Protein 3BY9 (pdb70)

Nearest PDB structures (foldseek):
  3by9-assembly2_B  TM=9.892E-01  e=5.658E-52  unclassified
  2zbb-assembly2_D  TM=8.484E-01  e=1.863E-23  unclassified
  3e4q-assembly1_A  TM=8.665E-01  e=1.478E-22  Sinorhizobium meliloti
  8bmv-assembly1_A  TM=6.674E-01  e=2.650E-09  Pseudomonas putida KT2440
  5ltv-assembly1_A  TM=7.129E-01  e=4.933E-08  Pseudomonas aeruginosa

Sequence (512 aa):
RFQYQALLNEHQSSQLDRFSSSSHIVATLDKYAHIPHLISKDKELVDALLSAQNSAQIDDITNRYLEQVNEVIQAADTYLIDRFGNTIASSNWNNLDRSFIGRNFAWRPYFYLSIAGQQKSQYFALGSTSGQRGYYYAYPVIYAAEILGVIVVKDLSAIEQGWQNKSSYFVATDDHQVVFSSQPAWLFHSVADLSPAQLNDIRQSQQYLDSPPIPSLGWQGDLQQAEEQSEWRKPEKHHWLQDDYIVSSRPLPELALLTIIRVLSPKIFQYQQALLNEHQSSQQLDRFSSSHIVATLDKYAHIPHLISKDKELVDALLSAQNSAQIDDITNRRYLLEQVNEVIQAADTYLIDRFGNTIASSNWNLDRSFIGRNFAWRPYFYLSIAGQKSQQYFALGSTSGQRGYYYAYPVIYAAEILGVIVVKDLSAIEQGWQNKSSSYFVATDDHQVVFSSQQPAWLFHSVADLSPAQLNDDIRQSQQYLDSPIPSLGWQGDLQAEQSEWRKPEKHWLQQDDYIVSSRPLPELLALTIRVLSPKIE

Radius of gyration: 33.0 Å; Cα contacts (8 Å, |Δi|>4): 1012; chains: 2; bounding box: 54×89×73 Å

B-factor: mean 20.48, std 11.89, range [2.93, 94.44]

CATH classification: 3.30.450.20 (+1 more: 3.30.450.20)

Solvent-accessible surface area: 26220 Å² total

Structure (mmCIF, N/CA/C/O backbone):
data_3BY9
#
_entry.id   3BY9
#
_cell.length_a   56.311
_cell.length_b   90.982
_cell.length_c   114.196
_cell.angle_alpha   90.00
_cell.angle_beta   90.00
_cell.angle_gamma   90.00
#
_symmetry.space_group_name_H-M   'P 21 21 21'
#
loop_
_entity.id
_entity.type
_entity.pdbx_description
1 polymer 'Sensor protein'
2 non-polymer 'CALCIUM ION'
3 non-polymer 'SUCCINIC ACID'
4 water water
#
loop_
_atom_site.group_PDB
_atom_site.id
_atom_site.type_symbol
_atom_site.label_atom_id
_atom_site.label_alt_id
_atom_site.label_comp_id
_atom_site.label_asym_id
_atom_site.label_entity_id
_atom_site.label_seq_id
_atom_site.pdbx_PDB_ins_code
_atom_site.Cartn_x
_atom_site.Cartn_y
_atom_site.Cartn_z
_atom_site.occupancy
_atom_site.B_iso_or_equiv
_atom_site.auth_seq_id
_atom_site.auth_comp_id
_atom_site.auth_asym_id
_atom_site.auth_atom_id
_atom_site.pdbx_PDB_model_num
ATOM 9 N N . ARG A 1 2 ? 38.233 68.308 33.661 1.00 44.87 28 ARG A N 1
ATOM 10 C CA . ARG A 1 2 ? 36.836 68.524 33.293 1.00 40.73 28 ARG A CA 1
ATOM 11 C C . ARG A 1 2 ? 36.504 69.941 33.701 1.00 39.67 28 ARG A C 1
ATOM 12 O O . ARG A 1 2 ? 35.511 70.504 33.229 1.00 33.80 28 ARG A O 1
ATOM 20 N N . PHE A 1 3 ? 37.331 70.509 34.589 1.00 37.62 29 PHE A N 1
ATOM 21 C CA . PHE A 1 3 ? 37.122 71.890 35.015 1.00 34.56 29 PHE A CA 1
ATOM 22 C C . PHE A 1 3 ? 37.535 72.750 33.829 1.00 32.12 29 PHE A C 1
ATOM 23 O O . PHE A 1 3 ? 37.356 73.964 33.840 1.00 34.05 29 PHE A O 1
ATOM 31 N N . GLN A 1 4 ? 38.086 72.094 32.802 1.00 29.83 30 GLN A N 1
ATOM 32 C CA . GLN A 1 4 ? 38.508 72.782 31.595 1.00 21.08 30 GLN A CA 1
ATOM 33 C C . GLN A 1 4 ? 37.632 72.437 30.370 1.00 17.65 30 GLN A C 1
ATOM 34 O O . GLN A 1 4 ? 37.815 73.045 29.335 1.00 17.56 30 GLN A O 1
ATOM 40 N N . TYR A 1 5 ? 36.692 71.503 30.491 1.00 15.82 31 TYR A N 1
ATOM 41 C CA . TYR A 1 5 ? 35.868 71.071 29.332 1.00 13.15 31 TYR A CA 1
ATOM 42 C C . TYR A 1 5 ? 35.032 72.216 28.750 1.00 14.13 31 TYR A C 1
ATOM 43 O O . TYR A 1 5 ? 35.050 72.456 27.523 1.00 14.51 31 TYR A O 1
ATOM 52 N N . GLN A 1 6 ? 34.314 72.955 29.599 1.00 13.18 32 GLN A N 1
ATOM 53 C CA . GLN A 1 6 ? 33.497 74.043 29.045 1.00 16.30 32 GLN A CA 1
ATOM 54 C C . GLN A 1 6 ? 34.370 75.096 28.355 1.00 15.24 32 GLN A C 1
ATOM 55 O O . GLN A 1 6 ? 34.017 75.628 27.309 1.00 15.90 32 GLN A O 1
ATOM 61 N N . ALA A 1 7 ? 35.529 75.393 28.933 1.00 15.17 33 ALA A N 1
ATOM 62 C CA . ALA A 1 7 ? 36.425 76.376 28.352 1.00 13.72 33 ALA A CA 1
ATOM 63 C C . ALA A 1 7 ? 36.907 75.898 26.966 1.00 14.94 33 ALA A C 1
ATOM 64 O O . ALA A 1 7 ? 37.050 76.697 26.049 1.00 14.54 33 ALA A O 1
ATOM 66 N N . LEU A 1 8 ? 37.119 74.600 26.826 1.00 14.70 34 LEU A N 1
ATOM 67 C CA . LEU A 1 8 ? 37.549 74.064 25.541 1.00 12.71 34 LEU A CA 1
ATOM 68 C C . LEU A 1 8 ? 36.384 74.222 24.539 1.00 12.63 34 LEU A C 1
ATOM 69 O O . LEU A 1 8 ? 36.586 74.626 23.399 1.00 12.01 34 LEU A O 1
ATOM 74 N N . LEU A 1 9 ? 35.153 73.912 24.968 1.00 10.69 35 LEU A N 1
ATOM 75 C CA . LEU A 1 9 ? 34.036 74.075 24.026 1.00 9.14 35 LEU A CA 1
ATOM 76 C C . LEU A 1 9 ? 33.901 75.536 23.624 1.00 13.39 35 LEU A C 1
ATOM 77 O O . LEU A 1 9 ? 33.511 75.854 22.493 1.00 13.72 35 LEU A O 1
ATOM 82 N N . ASN A 1 10 ? 34.191 76.445 24.556 1.00 10.28 36 ASN A N 1
ATOM 83 C CA . ASN A 1 10 ? 34.077 77.873 24.237 1.00 12.98 36 ASN A CA 1
ATOM 84 C C . ASN A 1 10 ? 35.117 78.247 23.206 1.00 12.70 36 ASN A C 1
ATOM 85 O O . ASN A 1 10 ? 34.823 79.018 22.272 1.00 14.69 36 ASN A O 1
ATOM 90 N N . GLU A 1 11 ? 36.334 77.741 23.373 1.00 13.00 37 GLU A N 1
ATOM 91 C CA . GLU A 1 11 ? 37.425 78.021 22.424 1.00 11.84 37 GLU A CA 1
ATOM 92 C C . GLU A 1 11 ? 37.086 77.410 21.068 1.00 13.68 37 GLU A C 1
ATOM 93 O O . GLU A 1 11 ? 37.359 77.999 20.025 1.00 14.35 37 GLU A O 1
ATOM 99 N N . HIS A 1 12 ? 36.471 76.238 21.079 1.00 10.55 38 HIS A N 1
ATOM 100 C CA . HIS A 1 12 ? 36.073 75.622 19.813 1.00 10.10 38 HIS A CA 1
ATOM 101 C C . HIS A 1 12 ? 35.157 76.581 19.054 1.00 13.00 38 HIS A C 1
ATOM 102 O O . HIS A 1 12 ? 35.235 76.692 17.824 1.00 11.20 38 HIS A O 1
ATOM 109 N N . GLN A 1 13 ? 34.218 77.217 19.763 1.00 12.68 39 GLN A N 1
ATOM 110 C CA . GLN A 1 13 ? 33.302 78.136 19.086 1.00 13.52 39 GLN A CA 1
ATOM 111 C C . GLN A 1 13 ? 34.064 79.268 18.411 1.00 12.29 39 GLN A C 1
ATOM 112 O O . GLN A 1 13 ? 33.716 79.695 17.316 1.00 12.74 39 GLN A O 1
ATOM 118 N N A SER A 1 14 ? 35.122 79.754 19.056 0.50 11.41 40 SER A N 1
ATOM 119 N N B SER A 1 14 ? 35.125 79.736 19.068 0.50 12.16 40 SER A N 1
ATOM 120 C CA A SER A 1 14 ? 35.905 80.826 18.464 0.50 11.95 40 SER A CA 1
ATOM 121 C CA B SER A 1 14 ? 35.943 80.802 18.516 0.50 13.60 40 SER A CA 1
ATOM 122 C C A SER A 1 14 ? 36.712 80.318 17.269 0.50 13.26 40 SER A C 1
ATOM 123 C C B SER A 1 14 ? 36.693 80.310 17.283 0.50 13.90 40 SER A C 1
ATOM 124 O O A SER A 1 14 ? 36.887 81.029 16.264 0.50 14.27 40 SER A O 1
ATOM 125 O O B SER A 1 14 ? 36.809 81.021 16.271 0.50 15.40 40 SER A O 1
ATOM 130 N N . GLN A 1 15 ? 37.237 79.101 17.379 1.00 11.90 41 GLN A N 1
ATOM 131 C CA . GLN A 1 15 ? 37.979 78.532 16.254 1.00 12.18 41 GLN A CA 1
ATOM 132 C C . GLN A 1 15 ? 37.063 78.359 15.069 1.00 13.67 41 GLN A C 1
ATOM 133 O O . GLN A 1 15 ? 37.467 78.649 13.936 1.00 13.17 41 GLN A O 1
ATOM 139 N N . LEU A 1 16 ? 35.842 77.870 15.322 1.00 11.04 42 LEU A N 1
ATOM 140 C CA . LEU A 1 16 ? 34.903 77.663 14.215 1.00 10.60 42 LEU A CA 1
ATOM 141 C C . LEU A 1 16 ? 34.517 79.018 13.597 1.00 13.96 42 LEU A C 1
ATOM 142 O O . LEU A 1 16 ? 34.340 79.144 12.365 1.00 13.41 42 LEU A O 1
ATOM 147 N N . ASP A 1 17 ? 34.357 80.037 14.434 1.00 12.90 43 ASP A N 1
ATOM 148 C CA . ASP A 1 17 ? 34.012 81.370 13.898 1.00 15.98 43 ASP A CA 1
ATOM 149 C C . ASP A 1 17 ? 35.138 81.862 12.965 1.00 15.95 43 ASP A C 1
ATOM 150 O O . ASP A 1 17 ? 34.880 82.311 11.839 1.00 15.47 43 ASP A O 1
ATOM 155 N N . ARG A 1 18 ? 36.381 81.755 13.435 1.00 12.23 44 ARG A N 1
ATOM 156 C CA . ARG A 1 18 ? 37.528 82.225 12.649 1.00 14.46 44 ARG A CA 1
ATOM 157 C C . ARG A 1 18 ? 37.718 81.410 11.353 1.00 13.25 44 ARG A C 1
ATOM 158 O O . ARG A 1 18 ? 37.962 81.971 10.272 1.00 12.80 44 ARG A O 1
ATOM 166 N N . PHE A 1 19 ? 37.597 80.097 11.444 1.00 11.15 45 PHE A N 1
ATOM 167 C CA . PHE A 1 19 ? 37.782 79.294 10.243 1.00 9.53 45 PHE A CA 1
ATOM 168 C C . PHE A 1 19 ? 36.636 79.452 9.259 1.00 15.16 45 PHE A C 1
ATOM 169 O O . PHE A 1 19 ? 36.857 79.478 8.048 1.00 12.93 45 PHE A O 1
ATOM 177 N N A SER A 1 20 ? 35.402 79.479 9.765 0.50 13.05 46 SER A N 1
ATOM 178 N N B SER A 1 20 ? 35.420 79.635 9.770 0.50 13.86 46 SER A N 1
ATOM 179 C CA A SER A 1 20 ? 34.253 79.633 8.880 0.50 13.90 46 SER A CA 1
ATOM 180 C CA B SER A 1 20 ? 34.270 79.854 8.896 0.50 15.84 46 SER A CA 1
ATOM 181 C C A SER A 1 20 ? 34.424 80.956 8.137 0.50 15.13 46 SER A C 1
ATOM 182 C C B SER A 1 20 ? 34.493 81.162 8.128 0.50 16.64 46 SER A C 1
ATOM 183 O O A SER A 1 20 ? 34.164 81.057 6.922 0.50 15.11 46 SER A O 1
ATOM 184 O O B SER A 1 20 ? 34.266 81.248 6.907 0.50 14.73 46 SER A O 1
ATOM 189 N N A SER A 1 21 ? 34.876 81.972 8.864 0.50 14.00 47 SER A N 1
ATOM 190 N N B SER A 1 21 ? 34.951 82.183 8.843 0.50 14.22 47 SER A N 1
ATOM 191 C CA A SER A 1 21 ? 35.104 83.278 8.263 0.50 15.70 47 SER A CA 1
ATOM 192 C CA B SER A 1 21 ? 35.211 83.476 8.226 0.50 16.72 47 SER A CA 1
ATOM 193 C C A SER A 1 21 ? 36.125 83.193 7.133 0.50 16.74 47 SER A C 1
ATOM 194 C C B SER A 1 21 ? 36.261 83.357 7.144 0.50 16.39 47 SER A C 1
ATOM 195 O O A SER A 1 21 ? 35.905 83.765 6.055 0.50 14.52 47 SER A O 1
ATOM 196 O O B SER A 1 21 ? 36.213 84.049 6.116 0.50 14.81 47 SER A O 1
ATOM 201 N N . HIS A 1 22 ? 37.230 82.486 7.384 1.00 12.78 48 HIS A N 1
ATOM 202 C CA . HIS A 1 22 ? 38.283 82.294 6.410 1.00 14.41 48 HIS A CA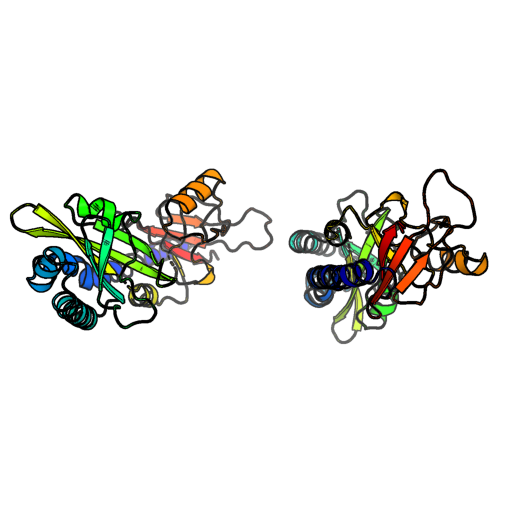 1
ATOM 203 C C . HIS A 1 22 ? 37.726 81.596 5.170 1.00 13.71 48 HIS A C 1
ATOM 204 O O . HIS A 1 22 ? 38.074 81.936 4.017 1.00 13.74 48 HIS A O 1
ATOM 211 N N . ILE A 1 23 ? 36.916 80.572 5.405 1.00 12.62 49 ILE A N 1
ATOM 212 C CA . ILE A 1 23 ? 36.320 79.845 4.283 1.00 13.39 49 ILE A CA 1
ATOM 213 C C . ILE A 1 23 ? 35.460 80.765 3.418 1.00 14.06 49 ILE A C 1
ATOM 214 O O . ILE A 1 23 ? 35.596 80.781 2.188 1.00 14.25 49 ILE A O 1
ATOM 219 N N . VAL A 1 24 ? 34.558 81.504 4.056 1.00 14.07 50 VAL A N 1
ATOM 220 C CA . VAL A 1 24 ? 33.653 82.401 3.329 1.00 16.58 50 VAL A CA 1
ATOM 221 C C . VAL A 1 24 ? 34.448 83.458 2.563 1.00 17.68 50 VAL A C 1
ATOM 222 O O . VAL A 1 24 ? 34.142 83.731 1.385 1.00 15.55 50 VAL A O 1
ATOM 226 N N . ALA A 1 25 ? 35.482 84.029 3.195 1.00 13.80 51 ALA A N 1
ATOM 227 C CA . ALA A 1 25 ? 36.271 85.083 2.538 1.00 15.17 51 ALA A CA 1
ATOM 228 C C . ALA A 1 25 ? 37.020 84.539 1.339 1.00 17.44 51 ALA A C 1
ATOM 229 O O . ALA A 1 25 ? 37.205 85.248 0.329 1.00 16.38 51 ALA A O 1
ATOM 231 N N . THR A 1 26 ? 37.460 83.282 1.453 1.00 14.45 52 THR A N 1
ATOM 232 C CA . THR A 1 26 ? 38.241 82.648 0.373 1.00 13.16 52 THR A CA 1
ATOM 233 C C . THR A 1 26 ? 37.310 82.305 -0.791 1.00 13.48 52 THR A C 1
ATOM 234 O O . THR A 1 26 ? 37.598 82.647 -1.947 1.00 12.88 52 THR A O 1
ATOM 238 N N . LEU A 1 27 ? 36.163 81.699 -0.478 1.00 9.81 53 LEU A N 1
ATOM 239 C CA . LEU A 1 27 ? 35.221 81.350 -1.557 1.00 13.08 53 LEU A CA 1
ATOM 240 C C . LEU A 1 27 ? 34.662 82.630 -2.258 1.00 13.41 53 LEU A C 1
ATOM 241 O O . LEU A 1 27 ? 34.376 82.620 -3.458 1.00 12.15 53 LEU A O 1
ATOM 246 N N . ASP A 1 28 ? 34.546 83.725 -1.510 1.00 14.42 54 ASP A N 1
ATOM 247 C CA . ASP A 1 28 ? 33.983 84.981 -2.065 1.00 15.80 54 ASP A CA 1
ATOM 248 C C . ASP A 1 28 ? 34.824 85.540 -3.204 1.00 15.54 54 ASP A C 1
ATOM 249 O O . ASP A 1 28 ? 34.342 86.374 -3.993 1.00 17.73 54 ASP A O 1
ATOM 254 N N . LYS A 1 29 ? 36.080 85.123 -3.296 1.00 12.90 55 LYS A N 1
ATOM 255 C CA . LYS A 1 29 ? 36.934 85.611 -4.378 1.00 13.45 55 LYS A CA 1
ATOM 256 C C . LYS A 1 29 ? 36.622 84.903 -5.695 1.00 13.14 55 LYS A C 1
ATOM 257 O O . LYS A 1 29 ? 37.070 85.350 -6.762 1.00 16.00 55 LYS A O 1
ATOM 263 N N . TYR A 1 30 ? 35.856 83.823 -5.627 1.00 9.19 56 TYR A N 1
ATOM 264 C CA . TYR A 1 30 ? 35.581 83.030 -6.840 1.00 9.26 56 TYR A CA 1
ATOM 265 C C . TYR A 1 30 ? 34.100 82.900 -7.183 1.00 9.72 56 TYR A C 1
ATOM 266 O O . TYR A 1 30 ? 33.715 82.696 -8.341 1.00 10.53 56 TYR A O 1
ATOM 275 N N . ALA A 1 31 ? 33.257 83.015 -6.175 1.00 9.78 57 ALA A N 1
ATOM 276 C CA . ALA A 1 31 ? 31.845 82.706 -6.366 1.00 7.42 57 ALA A CA 1
ATOM 277 C C . ALA A 1 31 ? 31.098 83.499 -7.436 1.00 10.66 57 ALA A C 1
ATOM 278 O O . ALA A 1 31 ? 30.162 82.983 -8.022 1.00 12.25 57 ALA A O 1
ATOM 280 N N . HIS A 1 32 ? 31.502 84.746 -7.631 1.00 12.94 58 HIS A N 1
ATOM 281 C CA . HIS A 1 32 ? 30.799 85.634 -8.543 1.00 10.49 58 HIS A CA 1
ATOM 282 C C . HIS A 1 32 ? 31.457 85.633 -9.912 1.00 10.25 58 HIS A C 1
ATOM 283 O O . HIS A 1 32 ? 30.952 86.304 -10.808 1.00 9.30 58 HIS A O 1
ATOM 290 N N . ILE A 1 33 ? 32.548 84.900 -10.072 1.00 9.06 59 ILE A N 1
ATOM 291 C CA . ILE A 1 33 ? 33.247 84.995 -11.361 1.00 11.10 59 ILE A CA 1
ATOM 292 C C . ILE A 1 33 ? 32.483 84.377 -12.531 1.00 10.13 59 ILE A C 1
ATOM 293 O O . ILE A 1 33 ? 32.481 84.943 -13.629 1.00 7.14 59 ILE A O 1
ATOM 298 N N . PRO A 1 34 ? 31.826 83.226 -12.340 1.00 10.73 60 PRO A N 1
ATOM 299 C CA . PRO A 1 34 ? 31.093 82.660 -13.487 1.00 9.17 60 PRO A CA 1
ATOM 300 C C . PRO A 1 34 ? 30.046 83.663 -13.994 1.00 10.00 60 PRO A C 1
ATOM 301 O O . PRO A 1 34 ? 29.947 83.894 -15.192 1.00 9.12 60 PRO A O 1
ATOM 305 N N . HIS A 1 35 ? 29.296 84.299 -13.089 1.00 9.42 61 HIS A N 1
ATOM 306 C CA . HIS A 1 35 ? 28.275 85.257 -13.565 1.00 10.47 61 HIS A CA 1
ATOM 307 C C . HIS A 1 35 ? 29.004 86.418 -14.285 1.00 8.20 61 HIS A C 1
ATOM 308 O O . HIS A 1 35 ? 28.605 86.825 -15.373 1.00 8.28 61 HIS A O 1
ATOM 315 N N . LEU A 1 36 ? 30.111 86.902 -13.696 1.00 7.97 62 LEU A N 1
ATOM 316 C CA . LEU A 1 36 ? 30.848 88.026 -14.259 1.00 8.08 62 LEU A CA 1
ATOM 317 C C . LEU A 1 36 ? 31.219 87.839 -15.719 1.00 6.62 62 LEU A C 1
ATOM 318 O O . LEU A 1 36 ? 31.035 88.772 -16.517 1.00 8.62 62 LEU A O 1
ATOM 323 N N . ILE A 1 37 ? 31.698 86.647 -16.075 1.00 7.86 63 ILE A N 1
ATOM 324 C CA . ILE A 1 37 ? 32.138 86.449 -17.446 1.00 6.69 63 ILE A CA 1
ATOM 325 C C . ILE A 1 37 ? 31.153 85.738 -18.324 1.00 8.32 63 ILE A C 1
ATOM 326 O O . ILE A 1 37 ? 31.361 85.657 -19.545 1.00 8.80 63 ILE A O 1
ATOM 331 N N . SER A 1 38 ? 30.062 85.273 -17.733 1.00 7.42 64 SER A N 1
ATOM 332 C CA . SER A 1 38 ? 29.134 84.415 -18.469 1.00 9.15 64 SER A CA 1
ATOM 333 C C . SER A 1 38 ? 28.611 84.946 -19.779 1.00 7.66 64 SER A C 1
ATOM 334 O O . SER A 1 38 ? 28.506 84.181 -20.763 1.00 9.05 64 SER A O 1
ATOM 337 N N . LYS A 1 39 ? 28.282 86.235 -19.820 1.00 6.62 65 LYS A N 1
ATOM 338 C CA . LYS A 1 39 ? 27.717 86.784 -21.079 1.00 5.82 65 LYS A CA 1
ATOM 339 C C . LYS A 1 39 ? 28.775 87.465 -21.956 1.00 8.62 65 LYS A C 1
ATOM 340 O O . LYS A 1 39 ? 28.455 88.074 -22.986 1.00 9.52 65 LYS A O 1
ATOM 346 N N . ASP A 1 40 ? 30.030 87.353 -21.554 1.00 7.16 66 ASP A N 1
ATOM 347 C CA . ASP A 1 40 ? 31.089 88.008 -22.311 1.00 5.54 66 ASP A CA 1
ATOM 348 C C . ASP A 1 40 ? 31.122 87.519 -23.746 1.00 8.90 66 ASP A C 1
ATOM 349 O O . ASP A 1 40 ? 30.958 86.308 -24.013 1.00 7.10 66 ASP A O 1
ATOM 354 N N . LYS A 1 41 ? 31.417 88.440 -24.674 1.00 7.77 67 LYS A N 1
ATOM 355 C CA . LYS A 1 41 ? 31.440 88.069 -26.094 1.00 8.24 67 LYS A CA 1
ATOM 356 C C . LYS A 1 41 ? 32.229 86.788 -26.429 1.00 8.98 67 LYS A C 1
ATOM 357 O O . LYS A 1 41 ? 31.775 85.966 -27.206 1.00 8.68 67 LYS A O 1
ATOM 363 N N . GLU A 1 42 ? 33.420 86.639 -25.846 1.00 8.53 68 GLU A N 1
ATOM 364 C CA . GLU A 1 42 ? 34.239 85.471 -26.131 1.00 8.04 68 GLU A CA 1
ATOM 365 C C . GLU A 1 42 ? 33.520 84.157 -25.825 1.00 9.35 68 GLU A C 1
ATOM 366 O O . GLU A 1 42 ? 33.692 83.162 -26.541 1.00 9.38 68 GLU A O 1
ATOM 372 N N . LEU A 1 43 ? 32.753 84.134 -24.728 1.00 9.23 69 LEU A N 1
ATOM 373 C CA . LEU A 1 43 ? 32.066 82.894 -24.360 1.00 8.61 69 LEU A CA 1
ATOM 374 C C . LEU A 1 43 ? 30.841 82.668 -25.247 1.00 11.46 69 LEU A C 1
ATOM 375 O O . LEU A 1 43 ? 30.645 81.564 -25.751 1.00 9.10 69 LEU A O 1
ATOM 380 N N . VAL A 1 44 ? 30.039 83.717 -25.465 1.00 8.08 70 VAL A N 1
ATOM 381 C CA . VAL A 1 44 ? 28.841 83.521 -26.267 1.00 7.35 70 VAL A CA 1
ATOM 382 C C . VAL A 1 44 ? 29.225 83.184 -27.703 1.00 8.77 70 VAL A C 1
ATOM 383 O O . VAL A 1 44 ? 28.632 82.266 -28.294 1.00 9.34 70 VAL A O 1
ATOM 387 N N . ASP A 1 45 ? 30.221 83.876 -28.249 1.00 8.71 71 ASP A N 1
ATOM 388 C CA . ASP A 1 45 ? 30.607 83.588 -29.625 1.00 9.12 71 ASP A CA 1
ATOM 389 C C . ASP A 1 45 ? 31.101 82.140 -29.798 1.00 8.81 71 ASP A C 1
ATOM 390 O O . ASP A 1 45 ? 30.899 81.530 -30.870 1.00 10.45 71 ASP A O 1
ATOM 395 N N . ALA A 1 46 ? 31.801 81.617 -28.797 1.00 9.44 72 ALA A N 1
ATOM 396 C CA . ALA A 1 46 ? 32.242 80.228 -28.900 1.00 10.73 72 ALA A CA 1
ATOM 397 C C . ALA A 1 46 ? 31.059 79.269 -28.926 1.00 8.00 72 ALA A C 1
ATOM 398 O O . ALA A 1 46 ? 31.033 78.291 -29.684 1.00 10.16 72 ALA A O 1
ATOM 400 N N . LEU A 1 47 ? 30.080 79.518 -28.062 1.00 9.54 73 LEU A N 1
ATOM 401 C CA . LEU A 1 47 ? 28.935 78.624 -27.995 1.00 9.67 73 LEU A CA 1
ATOM 402 C C . LEU A 1 47 ? 28.150 78.698 -29.298 1.00 12.27 73 LEU A C 1
ATOM 403 O O . LEU A 1 47 ? 27.553 77.717 -29.714 1.00 11.32 73 LEU A O 1
ATOM 408 N N . LEU A 1 48 ? 28.151 79.870 -29.931 1.00 10.40 74 LEU A N 1
ATOM 409 C CA . LEU A 1 48 ? 27.400 80.009 -31.191 1.00 12.45 74 LEU A CA 1
ATOM 410 C C . LEU A 1 48 ? 28.146 79.405 -32.397 1.00 16.66 74 LEU A C 1
ATOM 411 O O . LEU A 1 48 ? 27.502 79.081 -33.406 1.00 15.77 74 LEU A O 1
ATOM 416 N N . SER A 1 49 ? 29.480 79.254 -32.306 1.00 10.25 75 SER A N 1
ATOM 417 C CA . SER A 1 49 ? 30.284 78.675 -33.410 1.00 11.34 75 SER A CA 1
ATOM 418 C C . SER A 1 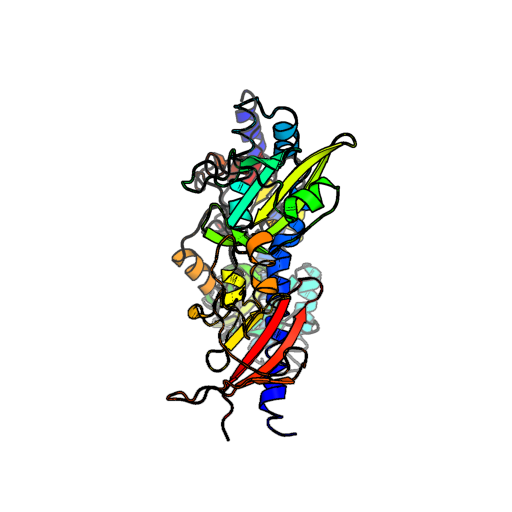49 ? 31.328 77.736 -32.830 1.00 9.54 75 SER A C 1
ATOM 419 O O . SER A 1 49 ? 32.546 77.964 -32.972 1.00 12.21 75 SER A O 1
ATOM 422 N N . ALA A 1 50 ? 30.839 76.710 -32.143 1.00 12.30 76 ALA A N 1
ATOM 423 C CA . ALA A 1 50 ? 31.746 75.819 -31.417 1.00 10.31 76 ALA A CA 1
ATOM 424 C C . ALA A 1 50 ? 32.729 75.073 -32.287 1.00 16.77 76 ALA A C 1
ATOM 425 O O . ALA A 1 50 ? 33.769 74.693 -31.787 1.00 16.10 76 ALA A O 1
ATOM 427 N N . GLN A 1 51 ? 32.417 74.889 -33.573 1.00 16.71 77 GLN A N 1
ATOM 428 C CA . GLN A 1 51 ? 33.343 74.190 -34.449 1.00 22.49 77 GLN A CA 1
ATOM 429 C C . GLN A 1 51 ? 34.225 75.122 -35.290 1.00 21.76 77 GLN A C 1
ATOM 430 O O . GLN A 1 51 ? 34.860 74.698 -36.266 1.00 22.54 77 GLN A O 1
ATOM 436 N N . ASN A 1 52 ? 34.293 76.394 -34.890 1.00 17.07 78 ASN A N 1
ATOM 437 C CA . ASN A 1 52 ? 35.140 77.384 -35.568 1.00 13.91 78 ASN A CA 1
ATOM 438 C C . ASN A 1 52 ? 36.436 77.418 -34.767 1.00 15.58 78 ASN A C 1
ATOM 439 O O . ASN A 1 52 ? 36.482 77.986 -33.651 1.00 14.79 78 ASN A O 1
ATOM 444 N N . SER A 1 53 ? 37.504 76.812 -35.292 1.00 16.88 79 SER A N 1
ATOM 445 C CA . SER A 1 53 ? 38.752 76.765 -34.537 1.00 16.44 79 SER A CA 1
ATOM 446 C C . SER A 1 53 ? 39.369 78.108 -34.182 1.00 17.98 79 SER A C 1
ATOM 447 O O . SER A 1 53 ? 39.990 78.233 -33.138 1.00 15.09 79 SER A O 1
ATOM 450 N N . ALA A 1 54 ? 39.222 79.121 -35.039 1.00 14.48 80 ALA A N 1
ATOM 451 C CA . ALA A 1 54 ? 39.792 80.412 -34.719 1.00 15.23 80 ALA A CA 1
ATOM 452 C C . ALA A 1 54 ? 39.057 81.005 -33.511 1.00 13.60 80 ALA A C 1
ATOM 453 O O . ALA A 1 54 ? 39.659 81.659 -32.663 1.00 13.18 80 ALA A O 1
ATOM 455 N N . GLN A 1 55 ? 37.753 80.806 -33.479 1.00 12.19 81 GLN A N 1
ATOM 456 C CA . GLN A 1 55 ? 36.971 81.317 -32.320 1.00 12.59 81 GLN A CA 1
ATOM 457 C C . GLN A 1 55 ? 37.328 80.584 -31.030 1.00 12.43 81 GLN A C 1
ATOM 458 O O . GLN A 1 55 ? 37.485 81.201 -29.962 1.00 10.94 81 GLN A O 1
ATOM 464 N N . ILE A 1 56 ? 37.478 79.264 -31.117 1.00 11.02 82 ILE A N 1
ATOM 465 C CA . ILE A 1 56 ? 37.816 78.501 -29.916 1.00 10.02 82 ILE A CA 1
ATOM 466 C C . ILE A 1 56 ? 39.191 78.953 -29.440 1.00 11.79 82 ILE A C 1
ATOM 467 O O . ILE A 1 56 ? 39.441 79.009 -28.228 1.00 9.96 82 ILE A O 1
ATOM 472 N N A ASP A 1 57 ? 40.084 79.277 -30.380 0.50 12.93 83 ASP A N 1
ATOM 473 N N B ASP A 1 57 ? 40.102 79.260 -30.372 0.50 10.40 83 ASP A N 1
ATOM 474 C CA A ASP A 1 57 ? 41.415 79.760 -30.012 0.50 14.93 83 ASP A CA 1
ATOM 475 C CA B ASP A 1 57 ? 41.427 79.718 -29.951 0.50 10.77 83 ASP A CA 1
ATOM 476 C C A ASP A 1 57 ? 41.289 81.046 -29.181 0.50 13.50 83 ASP A C 1
ATOM 477 C C B ASP A 1 57 ? 41.293 81.050 -29.170 0.50 11.01 83 ASP A C 1
ATOM 478 O O A ASP A 1 57 ? 41.912 81.192 -28.121 0.50 13.70 83 ASP A O 1
ATOM 479 O O B ASP A 1 57 ? 41.918 81.228 -28.115 0.50 11.47 83 ASP A O 1
ATOM 488 N N . ILE A 1 58 ? 40.478 81.974 -29.668 1.00 10.28 84 ILE A N 1
ATOM 489 C CA . ILE A 1 58 ? 40.278 83.240 -28.953 1.00 10.93 84 ILE A CA 1
ATOM 490 C C . ILE A 1 58 ? 39.707 82.953 -27.548 1.00 10.69 84 ILE A C 1
ATOM 491 O O . ILE A 1 58 ? 40.177 83.518 -26.527 1.00 10.79 84 ILE A O 1
ATOM 496 N N . THR A 1 59 ? 38.684 82.114 -27.500 1.00 11.17 85 THR A N 1
ATOM 497 C CA . THR A 1 59 ? 38.023 81.846 -26.209 1.00 9.72 85 THR A CA 1
ATOM 498 C C . THR A 1 59 ? 38.911 81.111 -25.211 1.00 8.42 85 THR A C 1
ATOM 499 O O . THR A 1 59 ? 38.926 81.440 -24.026 1.00 9.51 85 THR A O 1
ATOM 503 N N . ASN A 1 60 ? 39.676 80.142 -25.700 1.00 9.09 86 ASN A N 1
ATOM 504 C CA . ASN A 1 60 ? 40.612 79.430 -24.829 1.00 10.17 86 ASN A CA 1
ATOM 505 C C . ASN A 1 60 ? 41.609 80.387 -24.187 1.00 11.65 86 ASN A C 1
ATOM 506 O O . ASN A 1 60 ? 41.888 80.305 -22.989 1.00 10.10 86 ASN A O 1
ATOM 511 N N . ARG A 1 61 ? 42.191 81.272 -25.006 1.00 12.21 87 ARG A N 1
ATOM 512 C CA . ARG A 1 61 ? 43.190 82.216 -24.499 1.00 13.13 87 ARG A CA 1
ATOM 513 C C . ARG A 1 61 ? 42.578 83.199 -23.527 1.00 10.75 87 ARG A C 1
ATOM 514 O O . ARG A 1 61 ? 43.212 83.583 -22.549 1.00 11.27 87 ARG A O 1
ATOM 522 N N . TYR A 1 62 ? 41.309 83.563 -23.769 1.00 9.30 88 TYR A N 1
ATOM 523 C CA . TYR A 1 62 ? 40.636 84.493 -22.839 1.00 10.13 88 TYR A CA 1
ATOM 524 C C . TYR A 1 62 ? 40.396 83.795 -21.503 1.00 9.72 88 TYR A C 1
ATOM 525 O O . TYR A 1 62 ? 40.673 84.369 -20.442 1.00 9.13 88 TYR A O 1
ATOM 534 N N . LEU A 1 63 ? 39.902 82.559 -21.532 1.00 10.03 89 LEU A N 1
ATOM 535 C CA . LEU A 1 63 ? 39.618 81.862 -20.261 1.00 9.77 89 LEU A CA 1
ATOM 536 C C . LEU A 1 63 ? 40.945 81.622 -19.512 1.00 10.45 89 LEU A C 1
ATOM 537 O O . LEU A 1 63 ? 41.002 81.631 -18.278 1.00 10.29 89 LEU A O 1
ATOM 542 N N . GLU A 1 64 ? 42.023 81.419 -20.265 1.00 9.89 90 GLU A N 1
ATOM 543 C CA . GLU A 1 64 ? 43.306 81.212 -19.621 1.00 12.05 90 GLU A CA 1
ATOM 544 C C . GLU A 1 64 ? 43.719 82.498 -18.869 1.00 12.58 90 GLU A C 1
ATOM 545 O O . GLU A 1 64 ? 44.267 82.418 -17.770 1.00 13.09 90 GLU A O 1
ATOM 551 N N . GLN A 1 65 ? 43.456 83.662 -19.479 1.00 11.13 91 GLN A N 1
ATOM 552 C CA . GLN A 1 65 ? 43.769 84.968 -18.884 1.00 11.36 91 GLN A CA 1
ATOM 553 C C . GLN A 1 65 ? 42.912 85.185 -17.654 1.00 12.48 91 GLN A C 1
ATOM 554 O O . GLN A 1 65 ? 43.392 85.607 -16.621 1.00 12.33 91 GLN A O 1
ATOM 560 N N . VAL A 1 66 ? 41.616 84.909 -17.773 1.00 9.64 92 VAL A N 1
ATOM 561 C CA . VAL A 1 66 ? 40.748 85.076 -16.615 1.00 10.11 92 VAL A CA 1
ATOM 562 C C . VAL A 1 66 ? 41.210 84.190 -15.466 1.00 7.81 92 VAL A C 1
ATOM 563 O O . VAL A 1 66 ? 41.311 84.628 -14.319 1.00 9.15 92 VAL A O 1
ATOM 567 N N . ASN A 1 67 ? 41.490 82.942 -15.790 1.00 9.16 93 ASN A N 1
ATOM 568 C CA . ASN A 1 67 ? 41.870 81.963 -14.778 1.00 8.70 93 ASN A CA 1
ATOM 569 C C . ASN A 1 67 ? 43.133 82.419 -14.008 1.00 10.73 93 ASN A C 1
ATOM 570 O O . ASN A 1 67 ? 43.273 82.206 -12.788 1.00 9.64 93 ASN A O 1
ATOM 575 N N . GLU A 1 68 ? 44.054 83.017 -14.748 1.00 9.91 94 GLU A N 1
ATOM 576 C CA . GLU A 1 68 ? 45.300 83.538 -14.126 1.00 13.23 94 GLU A CA 1
ATOM 577 C C . GLU A 1 68 ? 45.002 84.767 -13.236 1.00 12.10 94 GLU A C 1
ATOM 578 O O . GLU A 1 68 ? 45.595 84.910 -12.154 1.00 14.45 94 GLU A O 1
ATOM 584 N N . VAL A 1 69 ? 44.101 85.652 -13.675 1.00 10.36 95 VAL A N 1
ATOM 585 C CA . VAL A 1 69 ? 43.743 86.831 -12.852 1.00 12.33 95 VAL A CA 1
ATOM 586 C C . VAL A 1 69 ? 43.144 86.407 -11.503 1.00 12.41 95 VAL A C 1
ATOM 587 O O . VAL A 1 69 ? 43.501 86.927 -10.415 1.00 13.23 95 VAL A O 1
ATOM 591 N N . ILE A 1 70 ? 42.225 85.450 -11.545 1.00 11.46 96 ILE A N 1
ATOM 592 C CA . ILE A 1 70 ? 41.568 85.021 -10.306 1.00 11.64 96 ILE A CA 1
ATOM 593 C C . ILE A 1 70 ? 42.273 83.952 -9.526 1.00 12.31 96 ILE A C 1
ATOM 594 O O . ILE A 1 70 ? 41.864 83.610 -8.397 1.00 13.58 96 ILE A O 1
ATOM 599 N N . GLN A 1 71 ? 43.356 83.465 -10.096 1.00 11.43 97 GLN A N 1
ATOM 600 C CA . GLN A 1 71 ? 44.155 82.395 -9.505 1.00 12.93 97 GLN A CA 1
ATOM 601 C C . GLN A 1 71 ? 43.322 81.166 -9.141 1.00 12.89 97 GLN A C 1
ATOM 602 O O . GLN A 1 71 ? 43.393 80.658 -8.035 1.00 11.89 97 GLN A O 1
ATOM 608 N N . ALA A 1 72 ? 42.498 80.724 -10.098 1.00 9.80 98 ALA A N 1
ATOM 609 C CA . ALA A 1 72 ? 41.726 79.504 -9.932 1.00 10.76 98 ALA A CA 1
ATOM 610 C C . ALA A 1 72 ? 42.463 78.296 -10.535 1.00 10.23 98 ALA A C 1
ATOM 611 O O . ALA A 1 72 ? 43.516 78.427 -11.167 1.00 12.81 98 ALA A O 1
ATOM 613 N N . ALA A 1 73 ? 41.947 77.108 -10.253 1.00 7.83 99 ALA A N 1
ATOM 614 C CA . ALA A 1 73 ? 42.575 75.932 -10.850 1.00 9.50 99 ALA A CA 1
ATOM 615 C C . ALA A 1 73 ? 42.208 75.858 -12.315 1.00 11.20 99 ALA A C 1
ATOM 616 O O . ALA A 1 73 ? 43.087 75.729 -13.159 1.00 10.23 99 ALA A O 1
ATOM 618 N N . ASP A 1 74 ? 40.918 75.984 -12.644 1.00 6.72 100 ASP A N 1
ATOM 619 C CA . ASP A 1 74 ? 40.504 75.869 -14.039 1.00 6.96 100 ASP A CA 1
ATOM 620 C C . ASP A 1 74 ? 39.268 76.718 -14.281 1.00 8.02 100 ASP A C 1
ATOM 621 O O . ASP A 1 74 ? 38.462 76.871 -13.371 1.00 10.34 100 ASP A O 1
ATOM 626 N N . THR A 1 75 ? 39.111 77.214 -15.508 1.00 6.80 101 THR A N 1
ATOM 627 C CA . THR A 1 75 ? 37.906 78.031 -15.845 1.00 6.78 101 THR A CA 1
ATOM 628 C C . THR A 1 75 ? 37.541 77.473 -17.227 1.00 8.97 101 THR A C 1
ATOM 629 O O . THR A 1 75 ? 38.354 77.531 -18.135 1.00 8.24 101 THR A O 1
ATOM 633 N N . TYR A 1 76 ? 36.299 76.970 -17.375 1.00 7.92 102 TYR A N 1
ATOM 634 C CA . TYR A 1 76 ? 36.015 76.273 -18.624 1.00 6.16 102 TYR A CA 1
ATOM 635 C C . TYR A 1 76 ? 34.553 76.411 -19.026 1.00 6.61 102 TYR A C 1
ATOM 636 O O . TYR A 1 76 ? 33.671 76.520 -18.179 1.00 6.79 102 TYR A O 1
ATOM 645 N N . LEU A 1 77 ? 34.354 76.367 -20.336 1.00 6.41 103 LEU A N 1
ATOM 646 C CA . LEU A 1 77 ? 33.041 76.599 -20.963 1.00 6.11 103 LEU A CA 1
ATOM 647 C C . LEU A 1 77 ? 32.463 75.330 -21.534 1.00 7.90 103 LEU A C 1
ATOM 648 O O . LEU A 1 77 ? 33.122 74.650 -22.295 1.00 8.35 103 LEU A O 1
ATOM 653 N N . ILE A 1 78 ? 31.200 75.043 -21.183 1.00 8.64 104 ILE A N 1
ATOM 654 C CA . ILE A 1 78 ? 30.564 73.795 -21.601 1.00 6.54 104 ILE A CA 1
ATOM 655 C C . ILE A 1 78 ? 29.342 74.094 -22.471 1.00 6.53 104 ILE A C 1
ATOM 656 O O . ILE A 1 78 ? 28.579 75.006 -22.154 1.00 8.32 104 ILE A O 1
ATOM 661 N N . ASP A 1 79 ? 29.152 73.328 -23.562 1.00 8.70 105 ASP A N 1
ATOM 662 C CA . ASP A 1 79 ? 27.990 73.555 -24.396 1.00 8.54 105 ASP A CA 1
ATOM 663 C C . ASP A 1 79 ? 26.715 73.009 -23.753 1.00 7.42 105 ASP A C 1
ATOM 664 O O . ASP A 1 79 ? 26.730 72.496 -22.656 1.00 9.17 105 ASP A O 1
ATOM 669 N N . ARG A 1 80 ? 25.578 73.171 -24.411 1.00 7.70 106 ARG A N 1
ATOM 670 C CA . ARG A 1 80 ? 24.336 72.788 -23.756 1.00 9.14 106 ARG A CA 1
ATOM 671 C C . ARG A 1 80 ? 24.099 71.288 -23.677 1.00 10.89 106 ARG A C 1
ATOM 672 O O . ARG A 1 80 ? 23.126 70.847 -23.059 1.00 10.84 106 ARG A O 1
ATOM 680 N N . PHE A 1 81 ? 25.028 70.531 -24.264 1.00 9.69 107 PHE A N 1
ATOM 681 C CA . PHE A 1 81 ? 24.979 69.080 -24.255 1.00 9.16 107 PHE A CA 1
ATOM 682 C C . PHE A 1 81 ? 25.938 68.506 -23.200 1.00 11.62 107 PHE A C 1
ATOM 683 O O . PHE A 1 81 ? 25.969 67.284 -22.967 1.00 11.36 107 PHE A O 1
ATOM 691 N N . GLY A 1 82 ? 26.706 69.394 -22.558 1.00 8.78 108 GLY A N 1
ATOM 692 C CA . GLY A 1 82 ? 27.654 68.962 -21.541 1.00 7.89 108 GLY A CA 1
ATOM 693 C C . GLY A 1 82 ? 29.083 68.848 -22.044 1.00 9.75 108 GLY A C 1
ATOM 694 O O . GLY A 1 82 ? 29.942 68.463 -21.247 1.00 7.80 108 GLY A O 1
ATOM 695 N N . ASN A 1 83 ? 29.359 69.187 -23.302 1.00 7.67 109 ASN A N 1
ATOM 696 C CA . ASN A 1 83 ? 30.744 69.025 -23.805 1.00 8.38 109 ASN A CA 1
ATOM 697 C C . ASN A 1 83 ? 31.594 70.264 -23.534 1.00 7.36 109 ASN A C 1
ATOM 698 O O . ASN A 1 83 ? 31.177 71.392 -23.799 1.00 7.64 109 ASN A O 1
ATOM 703 N N . THR A 1 84 ? 32.804 70.058 -23.033 1.00 8.20 110 THR A N 1
ATOM 704 C CA . THR A 1 84 ? 33.662 71.201 -22.791 1.00 8.90 110 THR A CA 1
ATOM 705 C C . THR A 1 84 ? 34.188 71.664 -24.137 1.00 8.53 110 THR A C 1
ATOM 706 O O . THR A 1 84 ? 34.804 70.872 -24.862 1.00 10.85 110 THR A O 1
ATOM 710 N N . ILE A 1 85 ? 33.947 72.928 -24.484 1.00 6.30 111 ILE A N 1
ATOM 711 C CA . ILE A 1 85 ? 34.392 73.425 -25.778 1.00 7.26 111 ILE A CA 1
ATOM 712 C C . ILE A 1 85 ? 35.560 74.411 -25.697 1.00 8.83 111 ILE A C 1
ATOM 713 O O . ILE A 1 85 ? 36.212 74.627 -26.688 1.00 9.64 111 ILE A O 1
ATOM 718 N N . ALA A 1 86 ? 35.792 75.034 -24.538 1.00 7.04 112 ALA A N 1
ATOM 719 C CA . ALA A 1 86 ? 36.948 75.947 -24.432 1.00 7.70 112 ALA A CA 1
ATOM 720 C C . ALA A 1 86 ? 37.360 75.900 -22.966 1.00 6.89 112 ALA A C 1
ATOM 721 O O . ALA A 1 86 ? 36.539 75.672 -22.091 1.00 9.12 112 ALA A O 1
ATOM 723 N N . SER A 1 87 ? 38.641 76.127 -22.687 1.00 6.76 113 SER A N 1
ATOM 724 C CA . SER A 1 87 ? 39.044 75.970 -21.306 1.00 8.74 113 SER A CA 1
ATOM 725 C C . SER A 1 87 ? 40.403 76.610 -21.035 1.00 10.42 113 SER A C 1
ATOM 726 O O . SER A 1 87 ? 41.265 76.638 -21.901 1.00 10.33 113 SER A O 1
ATOM 729 N N . SER A 1 88 ? 40.595 77.107 -19.822 1.00 7.71 114 SER A N 1
ATOM 730 C CA . SER A 1 88 ? 41.883 77.683 -19.455 1.00 9.21 114 SER A CA 1
ATOM 731 C C . SER A 1 88 ? 42.997 76.648 -19.508 1.00 10.60 114 SER A C 1
ATOM 732 O O . SER A 1 88 ? 44.185 77.028 -19.629 1.00 11.42 114 SER A O 1
ATOM 735 N N . ASN A 1 89 ? 42.657 75.350 -19.409 1.00 8.64 115 ASN A N 1
ATOM 736 C CA . ASN A 1 89 ? 43.706 74.309 -19.416 1.00 9.65 115 ASN A CA 1
ATOM 737 C C . ASN A 1 89 ? 43.899 73.619 -20.762 1.00 9.98 115 ASN A C 1
ATOM 738 O O . ASN A 1 89 ? 44.468 72.524 -20.846 1.00 10.90 115 ASN A O 1
ATOM 743 N N . TRP A 1 90 ? 43.466 74.318 -21.825 1.00 10.72 116 TRP A N 1
ATOM 744 C CA . TRP A 1 90 ? 43.505 73.779 -23.172 1.00 9.87 116 TRP A CA 1
ATOM 745 C C . TRP A 1 90 ? 44.913 73.341 -23.602 1.00 13.20 116 TRP A C 1
ATOM 746 O O . TRP A 1 90 ? 45.033 72.433 -24.432 1.00 14.18 116 TRP A O 1
ATOM 757 N N A ASN A 1 91 ? 45.909 74.024 -23.029 0.50 12.97 117 ASN A N 1
ATOM 758 N N B ASN A 1 91 ? 45.959 73.931 -23.063 0.50 13.46 117 ASN A N 1
ATOM 759 C CA A ASN A 1 91 ? 47.344 73.806 -23.298 0.50 16.04 117 ASN A CA 1
ATOM 760 C CA B ASN A 1 91 ? 47.281 73.489 -23.518 0.50 12.79 117 ASN A CA 1
ATOM 761 C C A ASN A 1 91 ? 48.077 73.059 -22.199 0.50 15.86 117 ASN A C 1
ATOM 762 C C B ASN A 1 91 ? 48.035 72.729 -22.435 0.50 14.35 117 ASN A C 1
ATOM 763 O O A ASN A 1 91 ? 49.318 73.119 -22.111 0.50 14.99 117 ASN A O 1
ATOM 764 O O B ASN A 1 91 ? 49.251 72.491 -22.569 0.50 14.10 117 ASN A O 1
ATOM 773 N N . LEU A 1 92 ? 47.327 72.353 -21.365 1.00 12.77 118 LEU A N 1
ATOM 774 C CA . LEU A 1 92 ? 47.936 71.593 -20.251 1.00 12.40 118 LEU A CA 1
ATOM 775 C C . LEU A 1 92 ? 47.648 70.092 -20.403 1.00 12.68 118 LEU A C 1
ATOM 776 O O . LEU A 1 92 ? 46.751 69.709 -21.169 1.00 14.46 118 LEU A O 1
ATOM 781 N N . ASP A 1 93 ? 48.398 69.260 -19.667 1.00 12.52 119 ASP A N 1
ATOM 782 C CA . ASP A 1 93 ? 48.209 67.817 -19.708 1.00 11.98 119 ASP A CA 1
ATOM 783 C C . ASP A 1 93 ? 46.756 67.500 -19.272 1.00 13.93 119 ASP A C 1
ATOM 784 O O . ASP A 1 93 ? 46.134 66.592 -19.833 1.00 16.36 119 ASP A O 1
ATOM 789 N N . ARG A 1 94 ? 46.238 68.249 -18.297 1.00 12.55 120 ARG A N 1
ATOM 790 C CA . ARG A 1 94 ? 44.874 67.966 -17.784 1.00 10.99 120 ARG A CA 1
ATOM 791 C C . ARG A 1 94 ? 43.748 68.562 -18.615 1.00 15.19 120 ARG A C 1
ATOM 792 O O . ARG A 1 94 ? 42.621 68.577 -18.153 1.00 15.01 120 ARG A O 1
ATOM 800 N N . SER A 1 95 ? 44.042 69.022 -19.822 1.00 12.99 121 SER A N 1
ATOM 801 C CA . SER A 1 95 ? 42.981 69.621 -20.641 1.00 10.02 121 SER A CA 1
ATOM 802 C C . SER A 1 95 ? 41.625 68.961 -20.541 1.00 11.98 121 SER A C 1
ATOM 803 O O . SER A 1 95 ? 41.492 67.748 -20.709 1.00 12.63 121 SER A O 1
ATOM 806 N N . PHE A 1 96 ? 40.613 69.801 -20.300 1.00 9.63 122 PHE A N 1
ATOM 807 C CA . PHE A 1 96 ? 39.254 69.308 -20.202 1.00 9.69 122 PHE A CA 1
ATOM 808 C C . PHE A 1 96 ? 38.576 69.381 -21.559 1.00 10.57 122 PHE A C 1
ATOM 809 O O . PHE A 1 96 ? 37.409 68.950 -21.676 1.00 9.46 122 PHE A O 1
ATOM 817 N N . ILE A 1 97 ? 39.258 69.898 -22.583 1.00 9.43 123 ILE A N 1
ATOM 818 C CA . ILE A 1 97 ? 38.602 70.064 -23.897 1.00 9.91 123 ILE A CA 1
ATOM 819 C C . ILE A 1 97 ? 38.083 68.723 -24.452 1.00 10.42 123 ILE A C 1
ATOM 820 O O . ILE A 1 97 ? 38.814 67.721 -24.467 1.00 14.20 123 ILE A O 1
ATOM 825 N N . GLY A 1 98 ? 36.806 68.699 -24.854 1.00 9.11 124 GLY A N 1
ATOM 826 C CA . GLY A 1 98 ? 36.268 67.473 -25.435 1.00 8.87 124 GLY A CA 1
ATOM 827 C C . GLY A 1 98 ? 35.639 66.538 -24.411 1.00 14.24 124 GLY A C 1
ATOM 828 O O . GLY A 1 98 ? 34.955 65.571 -24.785 1.00 14.13 124 GLY A O 1
ATOM 8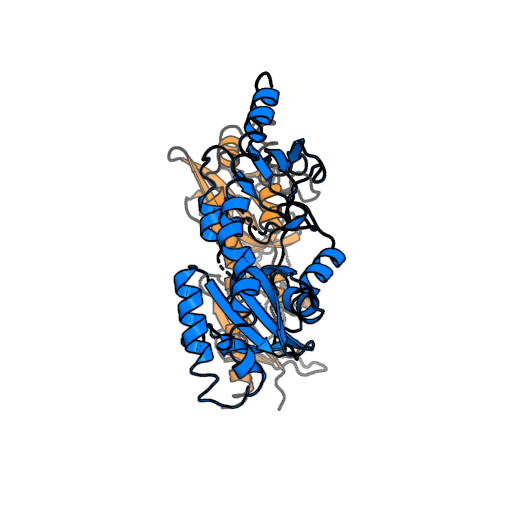29 N N . ARG A 1 99 ? 35.827 66.812 -23.118 1.00 10.35 125 ARG A N 1
ATOM 830 C CA . ARG A 1 99 ? 35.269 65.894 -22.107 1.00 9.12 125 ARG A CA 1
ATOM 831 C C . ARG A 1 99 ? 33.867 66.369 -21.804 1.00 8.27 125 ARG A C 1
ATOM 832 O O . ARG A 1 99 ? 33.634 67.584 -21.748 1.00 8.71 125 ARG A O 1
ATOM 840 N N . ASN A 1 100 ? 32.961 65.419 -21.542 1.00 7.20 126 ASN A N 1
ATOM 841 C CA . ASN A 1 100 ? 31.569 65.764 -21.265 1.00 7.73 126 ASN A CA 1
ATOM 842 C C . ASN A 1 100 ? 31.292 65.658 -19.784 1.00 8.82 126 ASN A C 1
ATOM 843 O O . ASN A 1 100 ? 31.681 64.649 -19.155 1.00 10.38 126 ASN A O 1
ATOM 848 N N . PHE A 1 101 ? 30.652 66.692 -19.191 1.00 7.56 127 PHE A N 1
ATOM 849 C CA . PHE A 1 101 ? 30.369 66.692 -17.742 1.00 6.61 127 PHE A CA 1
ATOM 850 C C . PHE A 1 101 ? 28.863 66.808 -17.454 1.00 5.51 127 PHE A C 1
ATOM 851 O O . PHE A 1 101 ? 28.475 67.341 -16.420 1.00 7.54 127 PHE A O 1
ATOM 859 N N . ALA A 1 102 ? 28.041 66.320 -18.387 1.00 7.93 128 ALA A N 1
ATOM 860 C CA . ALA A 1 102 ? 26.574 66.433 -18.167 1.00 7.19 128 ALA A CA 1
ATOM 861 C C . ALA A 1 102 ? 26.177 65.656 -16.938 1.00 8.65 128 ALA A C 1
ATOM 862 O O . ALA A 1 102 ? 25.133 65.919 -16.360 1.00 13.61 128 ALA A O 1
ATOM 864 N N . TRP A 1 103 ? 27.001 64.673 -16.557 1.00 10.44 129 TRP A N 1
ATOM 865 C CA . TRP A 1 103 ? 26.758 63.842 -15.387 1.00 11.54 129 TRP A CA 1
ATOM 866 C C . TRP A 1 103 ? 27.076 64.555 -14.058 1.00 11.85 129 TRP A C 1
ATOM 867 O O . 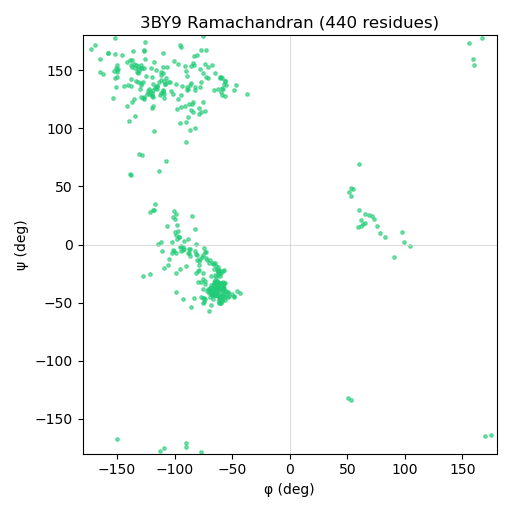TRP A 1 103 ? 26.689 64.063 -12.945 1.00 13.24 129 TRP A O 1
ATOM 878 N N . ARG A 1 104 ? 27.726 65.716 -14.129 1.00 8.54 130 ARG A N 1
ATOM 879 C CA . ARG A 1 104 ? 28.046 66.437 -12.895 1.00 7.38 130 ARG A CA 1
ATOM 880 C C . ARG A 1 104 ? 26.900 67.320 -12.450 1.00 8.71 130 ARG A C 1
ATOM 881 O O . ARG A 1 104 ? 26.312 68.040 -13.254 1.00 10.04 130 ARG A O 1
ATOM 889 N N . PRO A 1 105 ? 26.625 67.351 -11.154 1.00 9.00 131 PRO A N 1
ATOM 890 C CA . PRO A 1 105 ? 25.514 68.210 -10.692 1.00 9.90 131 PRO A CA 1
ATOM 891 C C . PRO A 1 105 ? 25.677 69.678 -11.049 1.00 10.28 131 PRO A C 1
ATOM 892 O O . PRO A 1 105 ? 24.702 70.356 -11.328 1.00 10.21 131 PRO A O 1
ATOM 896 N N . TYR A 1 106 ? 26.909 70.206 -11.027 1.00 10.83 132 TYR A N 1
ATOM 897 C CA . TYR A 1 106 ? 27.010 71.625 -11.341 1.00 9.58 132 TYR A CA 1
ATOM 898 C C . TYR A 1 106 ? 26.575 71.920 -12.771 1.00 9.10 132 TYR A C 1
ATOM 899 O O . TYR A 1 106 ? 26.073 73.026 -13.032 1.00 9.33 132 TYR A O 1
ATOM 908 N N . PHE A 1 107 ? 26.704 70.968 -13.696 1.00 7.99 133 PHE A N 1
ATOM 909 C CA . PHE A 1 107 ? 26.282 71.269 -15.048 1.00 7.42 133 PHE A CA 1
ATOM 910 C C . PHE A 1 107 ? 24.727 71.041 -15.094 1.00 9.34 133 PHE A C 1
ATOM 911 O O . PHE A 1 107 ? 23.977 71.854 -15.634 1.00 10.17 133 PHE A O 1
ATOM 919 N N . TYR A 1 108 ? 24.289 69.919 -14.539 1.00 6.71 134 TYR A N 1
ATOM 920 C CA . TYR A 1 108 ? 22.846 69.584 -14.548 1.00 8.59 134 TYR A CA 1
ATOM 921 C C . TYR A 1 108 ? 22.024 70.721 -13.966 1.00 7.21 134 TYR A C 1
ATOM 922 O O . TYR A 1 108 ? 20.957 71.115 -14.534 1.00 11.40 134 TYR A O 1
ATOM 931 N N . LEU A 1 109 ? 22.492 71.261 -12.832 1.00 8.42 135 LEU A N 1
ATOM 932 C CA . LEU A 1 109 ? 21.723 72.340 -12.205 1.00 8.45 135 LEU A CA 1
ATOM 933 C C . LEU A 1 109 ? 21.857 73.663 -12.931 1.00 10.64 135 LEU A C 1
ATOM 934 O O . LEU A 1 109 ? 20.878 74.403 -13.081 1.00 12.79 135 LEU A O 1
ATOM 939 N N . SER A 1 110 ? 23.048 73.979 -13.438 1.00 8.39 136 SER A N 1
ATOM 940 C CA . SER A 1 110 ? 23.153 75.286 -14.083 1.00 9.23 136 SER A CA 1
ATOM 941 C C . SER A 1 110 ? 22.614 75.359 -15.504 1.00 9.36 136 SER A C 1
ATOM 942 O O . SER A 1 110 ? 22.262 76.462 -15.978 1.00 11.93 136 SER A O 1
ATOM 945 N N . ILE A 1 111 ? 22.529 74.225 -16.198 1.00 7.25 137 ILE A N 1
ATOM 946 C CA . ILE A 1 111 ? 22.005 74.290 -17.559 1.00 10.57 137 ILE A CA 1
ATOM 947 C C . ILE A 1 111 ? 20.497 74.539 -17.439 1.00 11.14 137 ILE A C 1
ATOM 948 O O . ILE A 1 111 ? 19.842 74.914 -18.419 1.00 12.36 137 ILE A O 1
ATOM 953 N N . ALA A 1 112 ? 19.975 74.400 -16.218 1.00 8.95 138 ALA A N 1
ATOM 954 C CA . ALA A 1 112 ? 18.518 74.665 -15.984 1.00 11.42 138 ALA A CA 1
ATOM 955 C C . ALA A 1 112 ? 18.327 76.168 -15.646 1.00 15.83 138 ALA A C 1
ATOM 956 O O . ALA A 1 112 ? 17.230 76.637 -15.261 1.00 19.79 138 ALA A O 1
ATOM 958 N N . GLY A 1 113 ? 19.407 76.926 -15.726 1.00 10.61 139 GLY A N 1
ATOM 959 C CA . GLY A 1 113 ? 19.305 78.367 -15.539 1.00 11.66 139 GLY A CA 1
ATOM 960 C C . GLY A 1 113 ? 19.606 78.969 -14.202 1.00 11.85 139 GLY A C 1
ATOM 961 O O . GLY A 1 113 ? 19.330 80.148 -13.997 1.00 18.91 139 GLY A O 1
ATOM 962 N N A GLN A 1 114 ? 20.192 78.207 -13.284 0.50 14.39 140 GLN A N 1
ATOM 963 N N B GLN A 1 114 ? 20.168 78.154 -13.298 0.50 12.42 140 GLN A N 1
ATOM 964 C CA A GLN A 1 114 ? 20.534 78.785 -12.003 0.50 16.96 140 GLN A CA 1
ATOM 965 C CA B GLN A 1 114 ? 20.495 78.538 -11.927 0.50 13.61 140 GLN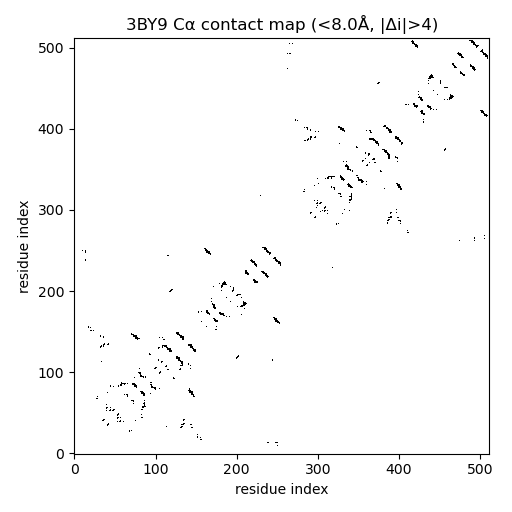 A CA 1
ATOM 966 C C A GLN A 1 114 ? 22.010 78.690 -11.756 0.50 13.14 140 GLN A C 1
ATOM 967 C C B GLN A 1 114 ? 21.990 78.541 -11.626 0.50 10.87 140 GLN A C 1
ATOM 968 O O A GLN A 1 114 ? 22.730 77.943 -12.414 0.50 15.58 140 GLN A O 1
ATOM 969 O O B GLN A 1 114 ? 22.716 77.687 -12.128 0.50 14.61 140 GLN A O 1
ATOM 980 N N . LYS A 1 115 ? 22.451 79.482 -10.807 1.00 11.36 141 LYS A N 1
ATOM 981 C CA . LYS A 1 115 ? 23.854 79.438 -10.408 1.00 8.45 141 LYS A CA 1
ATOM 982 C C . LYS A 1 115 ? 23.890 78.146 -9.586 1.00 10.86 141 LYS A C 1
ATOM 983 O O . LYS A 1 115 ? 22.881 77.747 -8.999 1.00 13.67 141 LYS A O 1
ATOM 989 N N . SER A 1 116 ? 25.027 77.454 -9.559 1.00 8.62 142 SER A N 1
ATOM 990 C CA . SER A 1 116 ? 25.110 76.277 -8.724 1.00 9.16 142 SER A CA 1
ATOM 991 C C . SER A 1 116 ? 26.526 76.194 -8.200 1.00 11.39 142 SER A C 1
ATOM 992 O O . SER A 1 116 ? 27.430 76.894 -8.677 1.00 12.15 142 SER A O 1
ATOM 995 N N . GLN A 1 117 ? 26.701 75.392 -7.144 1.00 9.62 143 GLN A N 1
ATOM 996 C CA . GLN A 1 117 ? 28.043 75.189 -6.604 1.00 8.44 143 GLN A CA 1
ATOM 997 C C . GLN A 1 117 ? 28.156 73.729 -6.196 1.00 10.72 143 GLN A C 1
ATOM 998 O O . GLN A 1 117 ? 27.138 73.058 -5.923 1.00 12.52 143 GLN A O 1
ATOM 1004 N N . TYR A 1 118 ? 29.397 73.219 -6.121 1.00 8.50 144 TYR A N 1
ATOM 1005 C CA . TYR A 1 118 ? 29.560 71.794 -5.863 1.00 9.15 144 TYR A CA 1
ATOM 1006 C C . TYR A 1 118 ? 30.998 71.532 -5.455 1.00 9.95 144 TYR A C 1
ATOM 1007 O O . TYR A 1 118 ? 31.851 72.355 -5.696 1.00 13.09 144 TYR A O 1
ATOM 1016 N N . PHE A 1 119 ? 31.267 70.401 -4.794 1.00 9.79 145 PHE A N 1
ATOM 1017 C CA . PHE A 1 119 ? 32.678 70.080 -4.493 1.00 9.44 145 PHE A CA 1
ATOM 1018 C C . PHE A 1 119 ? 32.851 68.629 -4.901 1.00 8.57 145 PHE A C 1
ATOM 1019 O O . PHE A 1 119 ? 31.889 67.849 -4.844 1.00 10.42 145 PHE A O 1
ATOM 1027 N N . ALA A 1 120 ? 34.052 68.267 -5.355 1.00 9.39 146 ALA A N 1
ATOM 1028 C CA . ALA A 1 120 ? 34.259 66.924 -5.823 1.00 10.98 146 ALA A CA 1
ATOM 1029 C C . ALA A 1 120 ? 35.723 66.641 -6.048 1.00 9.84 146 ALA A C 1
ATOM 1030 O O . ALA A 1 120 ? 36.557 67.549 -6.034 1.00 11.87 146 ALA A O 1
ATOM 1032 N N . LEU A 1 121 ? 35.983 65.350 -6.307 1.00 8.96 147 LEU A N 1
ATOM 1033 C CA . LEU A 1 121 ? 37.322 64.928 -6.742 1.00 10.25 147 LEU A CA 1
ATOM 1034 C C . LEU A 1 121 ? 37.269 64.998 -8.263 1.00 10.02 147 LEU A C 1
ATOM 1035 O O . LEU A 1 121 ? 36.430 64.348 -8.888 1.00 11.53 147 LEU A O 1
ATOM 1040 N N . GLY A 1 122 ? 38.123 65.840 -8.867 1.00 9.67 148 GLY A N 1
ATOM 1041 C CA . GLY A 1 122 ? 38.140 66.044 -10.308 1.00 11.97 148 GLY A CA 1
ATOM 1042 C C . GLY A 1 122 ? 38.425 64.800 -11.135 1.00 11.20 148 GLY A C 1
ATOM 1043 O O . GLY A 1 122 ? 39.408 64.112 -10.906 1.00 13.10 148 GLY A O 1
ATOM 1044 N N . SER A 1 123 ? 37.583 64.575 -12.153 1.00 10.39 149 SER A N 1
ATOM 1045 C CA . SER A 1 123 ? 37.689 63.384 -12.980 1.00 12.48 149 SER A CA 1
ATOM 1046 C C . SER A 1 123 ? 38.812 63.366 -13.989 1.00 18.06 149 SER A C 1
ATOM 1047 O O . SER A 1 123 ? 39.300 62.294 -14.342 1.00 18.13 149 SER A O 1
ATOM 1050 N N . THR A 1 124 ? 39.207 64.521 -14.485 1.00 15.26 150 THR A N 1
ATOM 1051 C CA . THR A 1 124 ? 40.268 64.538 -15.497 1.00 13.96 150 THR A CA 1
ATOM 1052 C C . THR A 1 124 ? 41.570 64.867 -14.820 1.00 19.37 150 THR A C 1
ATOM 1053 O O . THR A 1 124 ? 42.624 64.267 -15.118 1.00 18.13 150 THR A O 1
ATOM 1057 N N . SER A 1 125 ? 41.493 65.811 -13.886 1.00 18.07 151 SER A N 1
ATOM 1058 C CA . SER A 1 125 ? 42.658 66.289 -13.145 1.00 17.37 151 SER A CA 1
ATOM 1059 C C . SER A 1 125 ? 43.104 65.365 -11.988 1.00 19.76 151 SER A C 1
ATOM 1060 O O . SER A 1 125 ? 44.287 65.296 -11.656 1.00 21.66 151 SER A O 1
ATOM 1063 N N . GLY A 1 126 ? 42.154 64.692 -11.354 1.00 18.23 152 GLY A N 1
ATOM 1064 C CA . GLY A 1 126 ? 42.494 63.902 -10.175 1.00 17.66 152 GLY A CA 1
ATOM 1065 C C . GLY A 1 126 ? 42.715 64.806 -8.957 1.00 17.17 152 GLY A C 1
ATOM 1066 O O . GLY A 1 126 ? 43.249 64.392 -7.896 1.00 19.64 152 GLY A O 1
ATOM 1067 N N . GLN A 1 127 ? 42.267 66.053 -9.060 1.00 12.63 153 GLN A N 1
ATOM 1068 C CA . GLN A 1 127 ? 42.435 67.026 -7.997 1.00 14.02 153 GLN A CA 1
ATOM 1069 C C . GLN A 1 127 ? 41.113 67.467 -7.408 1.00 14.03 153 GLN A C 1
ATOM 1070 O O . GLN A 1 127 ? 40.159 67.733 -8.158 1.00 12.47 153 GLN A O 1
ATOM 1076 N N . ARG A 1 128 ? 41.029 67.567 -6.080 1.00 10.58 154 ARG A N 1
ATOM 1077 C CA . ARG A 1 128 ? 39.763 68.048 -5.510 1.00 9.44 154 ARG A CA 1
ATOM 1078 C C . ARG A 1 128 ? 39.555 69.531 -5.879 1.00 13.19 154 ARG A C 1
ATOM 1079 O O . ARG A 1 128 ? 40.511 70.283 -6.078 1.00 14.10 154 ARG A O 1
ATOM 1087 N N . GLY A 1 129 ? 38.296 69.955 -5.905 1.00 11.80 155 GLY A N 1
ATOM 1088 C CA . GLY A 1 129 ? 38.014 71.342 -6.155 1.00 10.07 155 GLY A CA 1
ATOM 1089 C C . GLY A 1 129 ? 36.656 71.753 -5.632 1.00 9.70 155 GLY A C 1
ATOM 1090 O O . GLY A 1 129 ? 35.823 70.904 -5.261 1.00 9.93 155 GLY A O 1
ATOM 1091 N N . TYR A 1 130 ? 36.466 73.066 -5.539 1.00 7.59 156 TYR A N 1
ATOM 1092 C CA . TYR A 1 130 ? 35.155 73.597 -5.219 1.00 9.07 156 TYR A CA 1
ATOM 1093 C C . TYR A 1 130 ? 34.767 74.238 -6.579 1.00 10.83 156 TYR A C 1
ATOM 1094 O O . TYR A 1 130 ? 35.519 75.044 -7.129 1.00 11.93 156 TYR A O 1
ATOM 1103 N N . TYR A 1 131 ? 33.555 73.947 -7.050 1.00 7.76 157 TYR A N 1
ATOM 1104 C CA . TYR A 1 131 ? 33.119 74.403 -8.358 1.00 8.97 157 TYR A CA 1
ATOM 1105 C C . TYR A 1 131 ? 31.966 75.371 -8.297 1.00 11.04 157 TYR A C 1
ATOM 1106 O O . TYR A 1 131 ? 31.003 75.127 -7.551 1.00 11.31 157 TYR A O 1
ATOM 1115 N N . TYR A 1 132 ? 32.079 76.477 -9.059 1.00 6.32 158 TYR A N 1
ATOM 1116 C CA . TYR A 1 132 ? 30.953 77.420 -9.186 1.00 8.90 158 TYR A CA 1
ATOM 1117 C C . TYR A 1 132 ? 30.551 77.409 -10.666 1.00 7.74 158 TYR A C 1
ATOM 1118 O O . TYR A 1 132 ? 31.416 77.503 -11.550 1.00 8.80 158 TYR A O 1
ATOM 1127 N N . ALA A 1 133 ? 29.251 77.336 -10.948 1.00 8.49 159 ALA A N 1
ATOM 1128 C CA . ALA A 1 133 ? 28.813 77.286 -12.346 1.00 6.85 159 ALA A CA 1
ATOM 1129 C C . ALA A 1 133 ? 27.663 78.261 -12.562 1.00 8.19 159 ALA A C 1
ATOM 1130 O O . ALA A 1 133 ? 26.939 78.637 -11.605 1.00 10.39 159 ALA A O 1
ATOM 1132 N N . TYR A 1 134 ? 27.519 78.711 -13.800 1.00 6.00 160 TYR A N 1
ATOM 1133 C CA . TYR A 1 134 ? 26.465 79.699 -14.076 1.00 10.71 160 TYR A CA 1
ATOM 1134 C C . TYR A 1 134 ? 26.046 79.525 -15.528 1.00 9.37 160 TYR A C 1
ATOM 1135 O O . TYR A 1 134 ? 26.863 79.243 -16.396 1.00 7.35 160 TYR A O 1
ATOM 1144 N N . PRO A 1 135 ? 24.741 79.684 -15.824 1.00 6.92 161 PRO A N 1
ATOM 1145 C CA . PRO A 1 135 ? 24.298 79.526 -17.216 1.00 7.07 161 PRO A CA 1
ATOM 1146 C C . PRO A 1 135 ? 24.758 80.691 -18.127 1.00 9.56 161 PRO A C 1
ATOM 1147 O O . PRO A 1 135 ? 24.788 81.853 -17.680 1.00 10.30 161 PRO A O 1
ATOM 1151 N N . VAL A 1 136 ? 25.111 80.373 -19.382 1.00 5.97 162 VAL A N 1
ATOM 1152 C CA . VAL A 1 136 ? 25.436 81.434 -20.343 1.00 8.40 162 VAL A CA 1
ATOM 1153 C C . VAL A 1 136 ? 24.123 81.674 -21.087 1.00 9.89 162 VAL A C 1
ATOM 1154 O O . VAL A 1 136 ? 23.602 80.761 -21.718 1.00 10.49 162 VAL A O 1
ATOM 1158 N N . ILE A 1 137 ? 23.605 82.901 -20.979 1.00 7.95 163 ILE A N 1
ATOM 1159 C CA . ILE A 1 137 ? 22.307 83.235 -21.560 1.00 9.13 163 ILE A CA 1
ATOM 1160 C C . ILE A 1 137 ? 22.450 84.357 -22.609 1.00 11.32 163 ILE A C 1
ATOM 1161 O O . ILE A 1 137 ? 23.068 85.391 -22.326 1.00 10.95 163 ILE A O 1
ATOM 1166 N N . TYR A 1 138 ? 21.914 84.133 -23.810 1.00 10.01 164 TYR A N 1
ATOM 1167 C CA . TYR A 1 138 ? 21.972 85.149 -24.861 1.00 9.68 164 TYR A CA 1
ATOM 1168 C C . TYR A 1 138 ? 20.641 85.047 -25.652 1.00 13.26 164 TYR A C 1
ATOM 1169 O O . TYR A 1 138 ? 20.199 83.966 -26.001 1.00 12.31 164 TYR A O 1
ATOM 1178 N N . ALA A 1 139 ? 20.053 86.201 -25.946 1.00 13.16 165 ALA A N 1
ATOM 1179 C CA . ALA A 1 139 ? 18.780 86.260 -26.676 1.00 15.88 165 ALA A CA 1
ATOM 1180 C C . ALA A 1 139 ? 17.728 85.382 -25.975 1.00 15.99 165 ALA A C 1
ATOM 1181 O O . ALA A 1 139 ? 16.964 84.656 -26.626 1.00 17.55 165 ALA A O 1
ATOM 1183 N N . ALA A 1 140 ? 17.746 85.475 -24.652 1.00 13.07 166 ALA A N 1
ATOM 1184 C CA . ALA A 1 140 ? 16.826 84.775 -23.735 1.00 15.76 166 ALA A CA 1
ATOM 1185 C C . ALA A 1 140 ? 16.929 83.264 -23.751 1.00 18.46 166 ALA A C 1
ATOM 1186 O O . ALA A 1 140 ? 16.020 82.575 -23.261 1.00 21.53 166 ALA A O 1
ATOM 1188 N N . GLU A 1 141 ? 18.025 82.746 -24.283 1.00 12.32 167 GLU A N 1
ATOM 1189 C CA . GLU A 1 141 ? 18.179 81.304 -24.372 1.00 15.54 167 GLU A CA 1
ATOM 1190 C C . GLU A 1 141 ? 19.404 80.845 -23.585 1.00 12.23 167 GLU A C 1
ATOM 1191 O O . GLU A 1 141 ? 20.431 81.513 -23.626 1.00 11.05 167 GLU A O 1
ATOM 1197 N N . ILE A 1 142 ? 19.307 79.676 -22.959 1.00 11.64 168 ILE A N 1
ATOM 1198 C CA . ILE A 1 142 ? 20.495 79.153 -22.257 1.00 9.66 168 ILE A CA 1
ATOM 1199 C C . ILE A 1 142 ? 21.302 78.420 -23.327 1.00 11.26 168 ILE A C 1
ATOM 1200 O O . ILE A 1 142 ? 20.832 77.438 -23.913 1.00 13.89 168 ILE A O 1
ATOM 1205 N N . LEU A 1 143 ? 22.555 78.844 -23.543 1.00 8.01 169 LEU A N 1
ATOM 1206 C CA . LEU A 1 143 ? 23.412 78.250 -24.556 1.00 8.66 169 LEU A CA 1
ATOM 1207 C C . LEU A 1 143 ? 24.506 77.339 -23.995 1.00 8.35 169 LEU A C 1
ATOM 1208 O O . LEU A 1 143 ? 25.110 76.607 -24.756 1.00 10.23 169 LEU A O 1
ATOM 1213 N N . GLY A 1 144 ? 24.735 77.370 -22.682 1.00 8.10 170 GLY A N 1
ATOM 1214 C CA . GLY A 1 144 ? 25.814 76.549 -22.132 1.00 6.97 170 GLY A CA 1
ATOM 1215 C C . GLY A 1 144 ? 26.038 76.942 -20.674 1.00 9.27 170 GLY A C 1
ATOM 1216 O O . GLY A 1 144 ? 25.227 77.631 -20.068 1.00 7.74 170 GLY A O 1
ATOM 1217 N N . VAL A 1 145 ? 27.175 76.532 -20.127 1.00 6.74 171 VAL A N 1
ATOM 1218 C CA . VAL A 1 145 ? 27.470 76.780 -18.716 1.00 7.06 171 VAL A CA 1
ATOM 1219 C C . VAL A 1 145 ? 28.946 77.137 -18.601 1.00 8.54 171 VAL A C 1
ATOM 1220 O O . VAL A 1 145 ? 29.785 76.505 -19.259 1.00 8.18 171 VAL A O 1
ATOM 1224 N N . ILE A 1 146 ? 29.239 78.147 -17.780 1.00 6.41 172 ILE A N 1
ATOM 1225 C CA . ILE A 1 146 ? 30.653 78.511 -17.515 1.00 5.33 172 ILE A CA 1
ATOM 1226 C C . ILE A 1 146 ? 30.939 78.071 -16.061 1.00 7.13 172 ILE A C 1
ATOM 1227 O O . ILE A 1 146 ? 30.091 78.226 -15.160 1.00 7.49 172 ILE A O 1
ATOM 1232 N N . VAL A 1 147 ? 32.131 77.486 -15.857 1.00 5.69 173 VAL A N 1
ATOM 1233 C CA . VAL A 1 147 ? 32.509 76.912 -14.556 1.00 5.37 173 VAL A CA 1
ATOM 1234 C C . VAL A 1 147 ? 33.861 77.419 -14.115 1.00 6.29 173 VAL A C 1
ATOM 1235 O O . VAL A 1 147 ? 34.774 77.566 -14.931 1.00 7.78 173 VAL A O 1
ATOM 1239 N N . VAL A 1 148 ? 33.971 77.724 -12.833 1.00 5.55 174 VAL A N 1
ATOM 1240 C CA . VAL A 1 148 ? 35.288 78.076 -12.276 1.00 6.12 174 VAL A CA 1
ATOM 1241 C C . VAL A 1 148 ? 35.534 77.006 -11.182 1.00 9.21 174 VAL A C 1
ATOM 1242 O O . VAL A 1 148 ? 34.667 76.789 -10.345 1.00 9.07 174 VAL A O 1
ATOM 1246 N N . LYS A 1 149 ? 36.707 76.371 -11.198 1.00 6.60 175 LYS A N 1
ATOM 1247 C CA . LYS A 1 149 ? 37.076 75.378 -10.183 1.00 6.41 175 LYS A CA 1
ATOM 1248 C C . LYS A 1 149 ? 38.215 75.965 -9.368 1.00 10.75 175 LYS A C 1
ATOM 1249 O O . LYS A 1 149 ? 39.218 76.399 -9.920 1.00 9.55 175 LYS A O 1
ATOM 1263 N N . ASP A 1 151 ? 41.018 75.467 -6.255 1.00 11.78 177 ASP A N 1
ATOM 1264 C CA . ASP A 1 151 ? 41.835 74.481 -5.539 1.00 16.13 177 ASP A CA 1
ATOM 1265 C C . ASP A 1 151 ? 41.506 74.736 -4.070 1.00 15.55 177 ASP A C 1
ATOM 1266 O O . ASP A 1 151 ? 41.201 75.871 -3.689 1.00 16.65 177 ASP A O 1
ATOM 1271 N N . LEU A 1 152 ? 41.619 73.696 -3.256 1.00 13.63 178 LEU A N 1
ATOM 1272 C CA . LEU A 1 152 ? 41.294 73.800 -1.818 1.00 16.23 178 LEU A CA 1
ATOM 1273 C C . LEU A 1 152 ? 42.447 74.154 -0.898 1.00 20.15 178 LEU A C 1
ATOM 1274 O O . LEU A 1 152 ? 42.248 74.299 0.312 1.00 18.87 178 LEU A O 1
ATOM 1279 N N . SER A 1 153 ? 43.653 74.271 -1.426 1.00 20.13 179 SER A N 1
ATOM 1280 C CA . SER A 1 153 ? 44.807 74.560 -0.553 1.00 22.73 179 SER A CA 1
ATOM 1281 C C . SER A 1 153 ? 44.715 75.794 0.306 1.00 21.57 179 SER A C 1
ATOM 1282 O O . SER A 1 153 ? 45.072 75.744 1.481 1.00 22.85 179 SER A O 1
ATOM 1285 N N . ALA A 1 154 ? 44.256 76.915 -0.245 1.00 20.67 180 ALA A N 1
ATOM 1286 C CA . ALA A 1 154 ? 44.222 78.110 0.588 1.00 20.35 180 ALA A CA 1
ATOM 1287 C C . ALA A 1 154 ? 43.255 77.920 1.774 1.00 21.46 180 ALA A C 1
ATOM 1288 O O . ALA A 1 154 ? 43.477 78.482 2.852 1.00 19.08 180 ALA A O 1
ATOM 1290 N N . ILE A 1 155 ? 42.188 77.139 1.584 1.00 18.48 181 ILE A N 1
ATOM 1291 C CA . ILE A 1 155 ? 41.272 76.893 2.708 1.00 17.78 181 ILE A CA 1
ATOM 1292 C C . ILE A 1 155 ? 41.986 75.996 3.730 1.00 17.10 181 ILE A C 1
ATOM 1293 O O . ILE A 1 155 ? 42.110 76.355 4.893 1.00 17.33 181 ILE A O 1
ATOM 1298 N N . GLU A 1 156 ? 42.450 74.821 3.305 1.00 15.58 182 GLU A N 1
ATOM 1299 C CA . GLU A 1 156 ? 43.105 73.929 4.257 1.00 16.46 182 GLU A CA 1
ATOM 1300 C C . GLU A 1 156 ? 44.306 74.553 4.934 1.00 22.65 182 GLU A C 1
ATOM 1301 O O . GLU A 1 156 ? 44.571 74.278 6.105 1.00 19.84 182 GLU A O 1
ATOM 1307 N N . GLN A 1 157 ? 45.035 75.406 4.214 1.00 22.96 183 GLN A N 1
ATOM 1308 C CA . GLN A 1 157 ? 46.215 76.054 4.786 1.00 26.35 183 GLN A CA 1
ATOM 1309 C C . GLN A 1 157 ? 45.878 77.094 5.853 1.00 23.75 183 GLN A C 1
ATOM 1310 O O . GLN A 1 157 ? 46.755 77.516 6.624 1.00 27.67 183 GLN A O 1
ATOM 1316 N N . GLY A 1 158 ? 44.615 77.506 5.897 1.00 18.74 184 GLY A N 1
ATOM 1317 C CA . GLY A 1 158 ? 44.151 78.461 6.890 1.00 18.29 184 GLY A CA 1
ATOM 1318 C C . GLY A 1 158 ? 43.977 77.840 8.273 1.00 14.79 184 GLY A C 1
ATOM 1319 O O . GLY A 1 158 ? 43.728 78.546 9.257 1.00 17.68 184 GLY A O 1
ATOM 1320 N N . TRP A 1 159 ? 44.074 76.520 8.368 1.00 13.48 185 TRP A N 1
ATOM 1321 C CA . TRP A 1 159 ? 43.916 75.880 9.681 1.00 12.33 185 TRP A CA 1
ATOM 1322 C C . TRP A 1 159 ? 45.314 75.876 10.287 1.00 16.87 185 TRP A C 1
ATOM 1323 O O . TRP A 1 159 ? 46.166 75.123 9.838 1.00 19.79 185 TRP A O 1
ATOM 1334 N N . GLN A 1 160 ? 45.542 76.671 11.307 1.00 19.17 186 GLN A N 1
ATOM 1335 C CA . GLN A 1 160 ? 46.898 76.690 11.817 1.00 22.24 186 GLN A CA 1
ATOM 1336 C C . GLN A 1 160 ? 47.083 76.151 13.212 1.00 20.94 186 GLN A C 1
ATOM 1337 O O . GLN A 1 160 ? 48.198 76.067 13.716 1.00 23.64 186 GLN A O 1
ATOM 1343 N N . ASN A 1 161 ? 46.002 75.718 13.824 1.00 15.59 187 ASN A N 1
ATOM 1344 C CA . ASN A 1 161 ? 46.121 75.155 15.150 1.00 12.34 187 ASN A CA 1
ATOM 1345 C C . ASN A 1 161 ? 46.917 73.855 15.182 1.00 16.50 187 ASN A C 1
ATOM 1346 O O . ASN A 1 161 ? 46.653 72.944 14.392 1.00 14.10 187 ASN A O 1
ATOM 1351 N N . LYS A 1 162 ? 47.863 73.752 16.122 1.00 15.72 188 LYS A N 1
ATOM 1352 C CA . LYS A 1 162 ? 48.634 72.534 16.231 1.00 16.06 188 LYS A CA 1
ATOM 1353 C C . LYS A 1 162 ? 48.145 71.667 17.399 1.00 12.34 188 LYS A C 1
ATOM 1354 O O . LYS A 1 162 ? 48.696 70.577 17.637 1.00 13.20 188 LYS A O 1
ATOM 1360 N N . SER A 1 163 ? 47.090 72.126 18.094 1.00 11.06 189 SER A N 1
ATOM 1361 C CA . SER A 1 163 ? 46.555 71.382 19.220 1.00 12.04 189 SER A CA 1
ATOM 1362 C C . SER A 1 163 ? 45.153 70.813 18.954 1.00 11.97 189 SER A C 1
ATOM 1363 O O . SER A 1 163 ? 44.602 70.133 19.813 1.00 12.75 189 SER A O 1
ATOM 1366 N N . SER A 1 164 ? 44.630 71.032 17.747 1.00 9.17 190 SER A N 1
ATOM 1367 C CA . SER A 1 164 ? 43.284 70.541 17.386 1.00 8.63 190 SER A CA 1
ATOM 1368 C C . SER A 1 164 ? 43.291 70.326 15.864 1.00 10.68 190 SER A C 1
ATOM 1369 O O . SER A 1 164 ? 44.185 70.818 15.160 1.00 10.53 190 SER A O 1
ATOM 1372 N N . TYR A 1 165 ? 42.300 69.592 15.386 1.00 8.29 191 TYR A N 1
ATOM 1373 C CA . TYR A 1 165 ? 42.222 69.250 13.977 1.00 6.57 191 TYR A CA 1
ATOM 1374 C C . TYR A 1 165 ? 40.902 69.655 13.437 1.00 9.96 191 TYR A C 1
ATOM 1375 O O . TYR A 1 165 ? 39.946 69.864 14.202 1.00 10.39 191 TYR A O 1
ATOM 1384 N N . PHE A 1 166 ? 40.822 69.794 12.107 1.00 10.05 192 PHE A N 1
ATOM 1385 C CA . PHE A 1 166 ? 39.474 70.046 11.581 1.00 10.80 192 PHE A CA 1
ATOM 1386 C C . PHE A 1 166 ? 39.178 69.072 10.459 1.00 12.76 192 PHE A C 1
ATOM 1387 O O . PHE A 1 166 ? 40.079 68.503 9.827 1.00 11.56 192 PHE A O 1
ATOM 1395 N N . VAL A 1 167 ? 37.887 68.811 10.249 1.00 9.39 193 VAL A N 1
ATOM 1396 C CA . VAL A 1 167 ? 37.504 68.067 9.041 1.00 10.29 193 VAL A CA 1
ATOM 1397 C C . VAL A 1 167 ? 36.278 68.831 8.494 1.00 10.13 193 VAL A C 1
ATOM 1398 O O . VAL A 1 167 ? 35.613 69.533 9.264 1.00 10.93 193 VAL A O 1
ATOM 1402 N N . ALA A 1 168 ? 36.029 68.704 7.184 1.00 9.69 194 ALA A N 1
ATOM 1403 C CA . ALA A 1 168 ? 34.810 69.260 6.567 1.00 9.53 194 ALA A CA 1
ATOM 1404 C C . ALA A 1 168 ? 34.144 68.025 6.036 1.00 9.75 194 ALA A C 1
ATOM 1405 O O . ALA A 1 168 ? 34.718 67.311 5.202 1.00 10.92 194 ALA A O 1
ATOM 1407 N N . THR A 1 169 ? 32.927 67.734 6.513 1.00 10.11 195 THR A N 1
ATOM 1408 C CA . THR A 1 169 ? 32.233 66.504 6.099 1.00 9.27 195 THR A CA 1
ATOM 1409 C C . THR A 1 169 ? 30.992 66.762 5.237 1.00 9.75 195 THR A C 1
ATOM 1410 O O . THR A 1 169 ? 30.320 67.768 5.406 1.00 12.38 195 THR A O 1
ATOM 1414 N N . ASP A 1 170 ? 30.719 65.825 4.324 1.00 12.30 196 ASP A N 1
ATOM 1415 C CA . ASP A 1 170 ? 29.524 65.965 3.489 1.00 14.67 196 ASP A CA 1
ATOM 1416 C C . ASP A 1 170 ? 28.362 65.272 4.199 1.00 14.18 196 ASP A C 1
ATOM 1417 O O . ASP A 1 170 ? 28.467 64.864 5.367 1.00 15.57 196 ASP A O 1
ATOM 1422 N N . ASP A 1 171 ? 27.232 65.138 3.494 1.00 18.96 197 ASP A N 1
ATOM 1423 C CA . ASP A 1 171 ? 26.069 64.514 4.120 1.00 21.73 197 ASP A CA 1
ATOM 1424 C C . ASP A 1 171 ? 26.166 63.059 4.593 1.00 22.11 197 ASP A C 1
ATOM 1425 O O . ASP A 1 171 ? 25.358 62.648 5.444 1.00 24.04 197 ASP A O 1
ATOM 1430 N N . HIS A 1 172 ? 27.098 62.273 4.040 1.00 18.38 198 HIS A N 1
ATOM 1431 C CA . HIS A 1 172 ? 27.331 60.872 4.467 1.00 18.12 198 HIS A CA 1
ATOM 1432 C C . HIS A 1 172 ? 28.492 60.815 5.448 1.00 20.19 198 HIS A C 1
ATOM 1433 O O . HIS A 1 172 ? 29.018 59.731 5.761 1.00 20.10 198 HIS A O 1
ATOM 1440 N N . GLN A 1 173 ? 28.910 61.993 5.920 1.00 16.52 199 GLN A N 1
ATOM 1441 C CA . GLN A 1 173 ? 30.027 62.157 6.813 1.00 15.97 199 GLN A CA 1
ATOM 1442 C C . GLN A 1 173 ? 31.342 61.764 6.155 1.00 17.20 199 GLN A C 1
ATOM 1443 O O . GLN A 1 173 ? 32.293 61.335 6.823 1.00 17.78 199 GLN A O 1
ATOM 1449 N N . VAL A 1 174 ? 31.408 61.862 4.829 1.00 11.35 200 VAL A N 1
ATOM 1450 C CA . VAL A 1 174 ? 32.707 61.624 4.201 1.00 12.14 200 VAL A CA 1
ATOM 1451 C C . VAL A 1 174 ? 33.564 62.904 4.400 1.00 13.97 200 VAL A C 1
ATOM 1452 O O . VAL A 1 174 ? 33.092 64.046 4.204 1.00 11.87 200 VAL A O 1
ATOM 1456 N N . VAL A 1 175 ? 34.823 62.700 4.784 1.00 10.41 201 VAL A N 1
ATOM 1457 C CA . VAL A 1 175 ? 35.775 63.800 5.000 1.00 10.29 201 VAL A CA 1
ATOM 1458 C C . VAL A 1 175 ? 36.299 64.280 3.652 1.00 13.02 201 VAL A C 1
ATOM 1459 O O . VAL A 1 175 ? 36.990 63.549 2.953 1.00 14.31 201 VAL A O 1
ATOM 1463 N N . PHE A 1 176 ? 35.924 65.516 3.269 1.00 10.16 202 PHE A N 1
ATOM 1464 C CA . PHE A 1 176 ? 36.330 66.092 1.987 1.00 11.65 202 PHE A CA 1
ATOM 1465 C C . PHE A 1 176 ? 37.532 67.030 2.147 1.00 13.78 202 PHE A C 1
ATOM 1466 O O . PHE A 1 176 ? 38.297 67.180 1.202 1.00 11.68 202 PHE A O 1
ATOM 1482 N N . SER A 1 178 ? 40.561 68.305 5.327 1.00 8.44 204 SER A N 1
ATOM 1483 C CA . SER A 1 178 ? 40.968 67.976 6.696 1.00 8.04 204 SER A CA 1
ATOM 1484 C C . SER A 1 178 ? 42.388 68.493 6.941 1.00 12.17 204 SER A C 1
ATOM 1485 O O . SER A 1 178 ? 43.150 68.655 5.995 1.00 11.86 204 SER A O 1
ATOM 1488 N N . SER A 1 179 ? 42.717 68.765 8.206 1.00 8.23 205 SER A N 1
ATOM 1489 C CA . SER A 1 179 ? 44.099 69.099 8.527 1.00 10.20 205 SER A CA 1
ATOM 1490 C C . SER A 1 179 ? 44.906 67.793 8.677 1.00 11.73 205 SER A C 1
ATOM 1491 O O . SER A 1 179 ? 46.132 67.842 8.854 1.00 11.51 205 SER A O 1
ATOM 1494 N N . GLN A 1 180 ? 44.257 66.623 8.626 1.00 11.46 206 GLN A N 1
ATOM 1495 C CA . GLN A 1 180 ? 44.967 65.318 8.673 1.00 13.96 206 GLN A CA 1
ATOM 1496 C C . GLN A 1 180 ? 44.606 64.686 7.314 1.00 13.01 206 GLN A C 1
ATOM 1497 O O . GLN A 1 180 ? 43.552 64.101 7.115 1.00 13.26 206 GLN A O 1
ATOM 1503 N N . PRO A 1 181 ? 45.502 64.803 6.339 1.00 11.11 207 PRO A N 1
ATOM 1504 C CA . PRO A 1 181 ? 45.230 64.259 4.996 1.00 15.03 207 PRO A CA 1
ATOM 1505 C C . PRO A 1 181 ? 44.932 62.783 4.878 1.00 14.77 207 PRO A C 1
ATOM 1506 O O . PRO A 1 181 ? 44.293 62.338 3.912 1.00 15.89 207 PRO A O 1
ATOM 1510 N N . ALA A 1 182 ? 45.387 62.008 5.859 1.00 12.65 208 ALA A N 1
ATOM 1511 C CA . ALA A 1 182 ? 45.137 60.576 5.826 1.00 13.97 208 ALA A CA 1
ATOM 1512 C C . ALA A 1 182 ? 43.647 60.273 5.967 1.00 15.29 208 ALA A C 1
ATOM 1513 O O . ALA A 1 182 ? 43.198 59.187 5.609 1.00 16.60 208 ALA A O 1
ATOM 1515 N N . TRP A 1 183 ? 42.887 61.222 6.518 1.00 11.50 209 TRP A N 1
ATOM 1516 C CA . TRP A 1 183 ? 41.438 60.988 6.731 1.00 11.60 209 TRP A CA 1
ATOM 1517 C C . TRP A 1 183 ? 40.615 61.374 5.483 1.00 13.28 209 TRP A C 1
ATOM 1518 O O . TRP A 1 183 ? 39.393 61.097 5.431 1.00 12.69 209 TRP A O 1
ATOM 1529 N N . LEU A 1 184 ? 41.245 61.987 4.485 1.00 12.66 210 LEU A N 1
ATOM 1530 C CA . LEU A 1 184 ? 40.490 62.369 3.257 1.00 11.27 210 LEU A CA 1
ATOM 1531 C C . LEU A 1 184 ? 39.825 61.170 2.609 1.00 15.57 210 LEU A C 1
ATOM 1532 O O . LEU A 1 184 ? 40.429 60.116 2.496 1.00 15.32 210 LEU A O 1
ATOM 1537 N N . PHE A 1 185 ? 38.580 61.346 2.163 1.00 12.48 211 PHE A N 1
ATOM 1538 C CA . PHE A 1 185 ? 37.809 60.314 1.498 1.00 12.89 211 PHE A CA 1
ATOM 1539 C C . PHE A 1 185 ? 37.463 59.104 2.396 1.00 14.66 211 PHE A C 1
ATOM 1540 O O . PHE A 1 185 ? 37.160 58.038 1.877 1.00 15.99 211 PHE A O 1
ATOM 1548 N N . HIS A 1 186 ? 37.539 59.268 3.722 1.00 12.55 212 HIS A N 1
ATOM 1549 C CA . HIS A 1 186 ? 37.091 58.229 4.647 1.00 12.33 212 HIS A CA 1
ATOM 1550 C C . HIS A 1 186 ? 35.823 58.788 5.287 1.00 14.06 212 HIS A C 1
ATOM 1551 O O . HIS A 1 186 ? 35.629 60.004 5.399 1.00 14.80 212 HIS A O 1
ATOM 1558 N N . SER A 1 187 ? 34.935 57.914 5.719 1.00 13.27 213 SER A N 1
ATOM 1559 C CA . SER A 1 187 ? 33.746 58.400 6.412 1.00 13.31 213 SER A CA 1
ATOM 1560 C C . SER A 1 187 ? 34.052 58.453 7.900 1.00 13.63 213 SER A C 1
ATOM 1561 O O . SER A 1 187 ? 34.883 57.684 8.400 1.00 13.61 213 SER A O 1
ATOM 1564 N N . VAL A 1 188 ? 33.367 59.329 8.633 1.00 10.81 214 VAL A N 1
ATOM 1565 C CA . VAL A 1 188 ? 33.648 59.433 10.054 1.00 11.77 214 VAL A CA 1
ATOM 1566 C C . VAL A 1 188 ? 33.230 58.154 10.755 1.00 16.35 214 VAL A C 1
ATOM 1567 O O . VAL A 1 188 ? 33.941 57.658 11.630 1.00 13.83 214 VAL A O 1
ATOM 1571 N N . ALA A 1 189 ? 32.064 57.633 10.362 1.00 15.03 215 ALA A N 1
ATOM 1572 C CA . ALA A 1 189 ? 31.488 56.426 10.970 1.00 15.77 215 ALA A CA 1
ATOM 1573 C C . ALA A 1 189 ? 31.163 55.400 9.897 1.00 14.96 215 ALA A C 1
ATOM 1574 O O . ALA A 1 189 ? 31.113 55.708 8.713 1.00 13.76 215 ALA A O 1
ATOM 1576 N N . ASP A 1 190 ? 30.872 54.171 10.326 1.00 15.87 216 ASP A N 1
ATOM 1577 C CA . ASP A 1 190 ? 30.559 53.132 9.365 1.00 15.45 216 ASP A CA 1
ATOM 1578 C C . ASP A 1 190 ? 29.325 53.458 8.516 1.00 18.28 216 ASP A C 1
ATOM 1579 O O . ASP A 1 190 ? 28.358 54.056 9.010 1.00 18.02 216 ASP A O 1
ATOM 1584 N N . LEU A 1 191 ? 29.397 53.057 7.243 1.00 16.69 217 LEU A N 1
ATOM 1585 C CA . LEU A 1 191 ? 28.328 53.271 6.269 1.00 16.49 217 LEU A CA 1
ATOM 1586 C C . LEU A 1 191 ? 27.870 51.896 5.759 1.00 17.84 217 LEU A C 1
ATOM 1587 O O . LEU A 1 191 ? 28.663 50.944 5.687 1.00 21.38 217 LEU A O 1
ATOM 1592 N N . SER A 1 192 ? 26.618 51.814 5.360 1.00 20.96 218 SER A N 1
ATOM 1593 C CA . SER A 1 192 ? 26.110 50.534 4.873 1.00 23.38 218 SER A CA 1
ATOM 1594 C C . SER A 1 192 ? 26.479 50.348 3.396 1.00 24.31 218 SER A C 1
ATOM 1595 O O . SER A 1 192 ? 26.837 51.306 2.718 1.00 20.64 218 SER A O 1
ATOM 1598 N N . PRO A 1 193 ? 26.419 49.101 2.869 1.00 21.36 219 PRO A N 1
ATOM 1599 C CA . PRO A 1 193 ? 26.749 48.880 1.461 1.00 21.15 219 PRO A CA 1
ATOM 1600 C C . PRO A 1 193 ? 25.891 49.733 0.549 1.00 22.28 219 PRO A C 1
ATOM 1601 O O . PRO A 1 193 ? 26.325 50.173 -0.506 1.00 22.74 219 PRO A O 1
ATOM 1605 N N . ALA A 1 194 ? 24.663 49.964 0.982 1.00 21.39 220 ALA A N 1
AT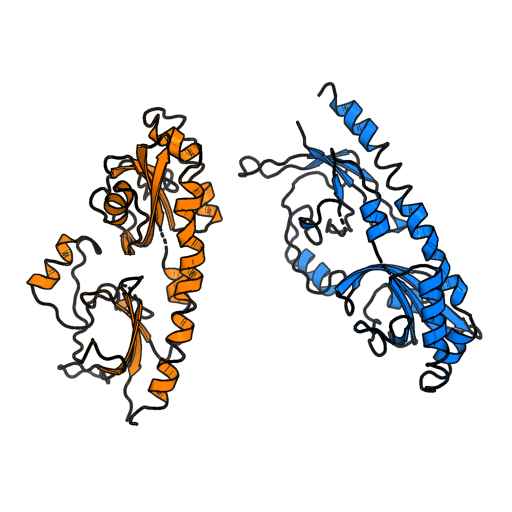OM 1606 C CA . ALA A 1 194 ? 23.750 50.738 0.173 1.00 23.53 220 ALA A CA 1
ATOM 1607 C C . ALA A 1 194 ? 24.215 52.190 0.147 1.00 22.87 220 ALA A C 1
ATOM 1608 O O . ALA A 1 194 ? 24.128 52.847 -0.899 1.00 23.73 220 ALA A O 1
ATOM 1610 N N . GLN A 1 195 ? 24.708 52.680 1.288 1.00 21.55 221 GLN A N 1
ATOM 1611 C CA . GLN A 1 195 ? 25.160 54.082 1.359 1.00 24.32 221 GLN A CA 1
ATOM 1612 C C . GLN A 1 195 ? 26.393 54.229 0.515 1.00 20.95 221 GLN A C 1
ATOM 1613 O O . GLN A 1 195 ? 26.544 55.230 -0.224 1.00 22.98 221 GLN A O 1
ATOM 1619 N N . LEU A 1 196 ? 27.282 53.247 0.608 1.00 17.25 222 LEU A N 1
ATOM 1620 C CA . LEU A 1 196 ? 28.492 53.298 -0.192 1.00 18.06 222 LEU A CA 1
ATOM 1621 C C . LEU A 1 196 ? 28.160 53.210 -1.674 1.00 21.72 222 LEU A C 1
ATOM 1622 O O . LEU A 1 196 ? 28.817 53.827 -2.505 1.00 19.44 222 LEU A O 1
ATOM 1627 N N . ASN A 1 197 ? 27.120 52.457 -2.026 1.00 21.09 223 ASN A N 1
ATOM 1628 C CA . ASN A 1 197 ? 26.782 52.352 -3.451 1.00 19.71 223 ASN A CA 1
ATOM 1629 C C . ASN A 1 197 ? 26.249 53.697 -3.973 1.00 21.58 223 ASN A C 1
ATOM 1630 O O . ASN A 1 197 ? 26.536 54.084 -5.124 1.00 22.72 223 ASN A O 1
ATOM 1635 N N . ASP A 1 198 ? 25.477 54.395 -3.146 1.00 18.84 224 ASP A N 1
ATOM 1636 C CA . ASP A 1 198 ? 24.945 55.709 -3.545 1.00 23.13 224 ASP A CA 1
ATOM 1637 C C . ASP A 1 198 ? 26.094 56.691 -3.772 1.00 22.22 224 ASP A C 1
ATOM 1638 O O . ASP A 1 198 ? 26.058 57.491 -4.716 1.00 21.19 224 ASP A O 1
ATOM 1643 N N . ILE A 1 199 ? 27.098 56.655 -2.894 1.00 20.31 225 ILE A N 1
ATOM 1644 C CA . ILE A 1 199 ? 28.235 57.568 -3.052 1.00 17.48 225 ILE A CA 1
ATOM 1645 C C . ILE A 1 199 ? 28.956 57.236 -4.333 1.00 20.96 225 ILE A C 1
ATOM 1646 O O . ILE A 1 199 ? 29.306 58.122 -5.120 1.00 16.80 225 ILE A O 1
ATOM 1651 N N . ARG A 1 200 ? 29.155 55.942 -4.582 1.00 15.47 226 ARG A N 1
ATOM 1652 C CA . ARG A 1 200 ? 29.846 55.528 -5.780 1.00 17.84 226 ARG A CA 1
ATOM 1653 C C . ARG A 1 200 ? 29.089 55.963 -7.033 1.00 20.00 226 ARG A C 1
ATOM 1654 O O . ARG A 1 200 ? 29.697 56.475 -7.976 1.00 23.31 226 ARG A O 1
ATOM 1662 N N . GLN A 1 201 ? 27.772 55.770 -7.048 1.00 22.37 227 GLN A N 1
ATOM 1663 C CA . GLN A 1 201 ? 26.984 56.152 -8.210 1.00 22.27 227 GLN A CA 1
ATOM 1664 C C . GLN A 1 201 ? 27.030 57.646 -8.488 1.00 21.95 227 GLN A C 1
ATOM 1665 O O . GLN A 1 201 ? 27.027 58.051 -9.658 1.00 21.99 227 GLN A O 1
ATOM 1671 N N . SER A 1 202 ? 27.087 58.452 -7.432 1.00 18.58 228 SER A N 1
ATOM 1672 C CA . SER A 1 202 ? 27.143 59.919 -7.619 1.00 18.97 228 SER A CA 1
ATOM 1673 C C . SER A 1 202 ? 28.401 60.371 -8.308 1.00 19.38 228 SER A C 1
ATOM 1674 O O . SER A 1 202 ? 28.400 61.437 -8.969 1.00 18.66 228 SER A O 1
ATOM 1677 N N . GLN A 1 203 ? 29.465 59.580 -8.174 1.00 13.71 229 GLN A N 1
ATOM 1678 C CA . GLN A 1 203 ? 30.774 59.890 -8.730 1.00 14.32 229 GLN A CA 1
ATOM 1679 C C . GLN A 1 203 ? 31.398 61.170 -8.177 1.00 9.49 229 GLN A C 1
ATOM 1680 O O . GLN A 1 203 ? 32.404 61.641 -8.730 1.00 12.08 229 GLN A O 1
ATOM 1686 N N . GLN A 1 204 ? 30.849 61.650 -7.063 1.00 12.97 230 GLN A N 1
ATOM 1687 C CA . GLN A 1 204 ? 31.377 62.845 -6.404 1.00 9.79 230 GLN A CA 1
ATOM 1688 C C . GLN A 1 204 ? 32.842 62.629 -6.048 1.00 14.31 230 GLN A C 1
ATOM 1689 O O . GLN A 1 204 ? 33.630 63.574 -6.154 1.00 11.61 230 GLN A O 1
ATOM 1695 N N . TYR A 1 205 ? 33.193 61.398 -5.638 1.00 12.93 231 TYR A N 1
ATOM 1696 C CA . TYR A 1 205 ? 34.597 61.054 -5.332 1.00 13.13 231 TYR A CA 1
ATOM 1697 C C . TYR A 1 205 ? 35.063 59.966 -6.313 1.00 12.28 231 TYR A C 1
ATOM 1698 O O . TYR A 1 205 ? 35.903 59.120 -5.961 1.00 15.39 231 TYR A O 1
ATOM 1707 N N . LEU A 1 206 ? 34.569 60.042 -7.547 1.00 13.17 232 LEU A N 1
ATOM 1708 C CA . LEU A 1 206 ? 34.910 59.096 -8.600 1.00 12.00 232 LEU A CA 1
ATOM 1709 C C . LEU A 1 206 ? 34.717 57.667 -8.060 1.00 18.09 232 LEU A C 1
ATOM 1710 O O . LEU A 1 206 ? 33.655 57.391 -7.451 1.00 14.43 232 LEU A O 1
ATOM 1715 N N . ASP A 1 207 ? 35.713 56.793 -8.279 1.00 16.59 233 ASP A N 1
ATOM 1716 C CA . ASP A 1 207 ? 35.624 55.397 -7.790 1.00 20.98 233 ASP A CA 1
ATOM 1717 C C . ASP A 1 207 ? 36.434 55.187 -6.504 1.00 20.27 233 ASP A C 1
ATOM 1718 O O . ASP A 1 207 ? 36.923 54.069 -6.217 1.00 17.69 233 ASP A O 1
ATOM 1723 N N . SER A 1 208 ? 36.566 56.240 -5.723 1.00 18.12 234 SER A N 1
ATOM 1724 C CA . SER A 1 208 ? 37.330 56.161 -4.494 1.00 19.85 234 SER A CA 1
ATOM 1725 C C . SER A 1 208 ? 36.729 55.208 -3.521 1.00 18.66 234 SER A C 1
ATOM 1726 O O . SER A 1 208 ? 35.512 55.187 -3.326 1.00 16.60 234 SER A O 1
ATOM 1729 N N A PRO A 1 209 ? 37.570 54.342 -2.929 0.50 18.64 235 PRO A N 1
ATOM 1730 N N B PRO A 1 209 ? 37.569 54.351 -2.909 0.50 20.32 235 PRO A N 1
ATOM 1731 C CA A PRO A 1 209 ? 37.002 53.431 -1.938 0.50 19.44 235 PRO A CA 1
ATOM 1732 C CA B PRO A 1 209 ? 36.941 53.455 -1.947 0.50 20.93 235 PRO A CA 1
ATOM 1733 C C A PRO A 1 209 ? 36.765 54.416 -0.793 0.50 21.57 235 PRO A C 1
ATOM 1734 C C B PRO A 1 209 ? 36.745 54.431 -0.804 0.50 22.40 235 PRO A C 1
ATOM 1735 O O A PRO A 1 209 ? 37.535 55.378 -0.625 0.50 26.99 235 PRO A O 1
ATOM 1736 O O B PRO A 1 209 ? 37.516 55.394 -0.645 0.50 27.35 235 PRO A O 1
ATOM 1743 N N . ILE A 1 210 ? 35.705 54.222 -0.037 1.00 19.50 236 ILE A N 1
ATOM 1744 C CA . ILE A 1 210 ? 35.427 55.117 1.079 1.00 15.99 236 ILE A CA 1
ATOM 1745 C C . ILE A 1 210 ? 35.529 54.240 2.345 1.00 15.26 236 ILE A C 1
ATOM 1746 O O . ILE A 1 210 ? 34.552 53.671 2.790 1.00 16.89 236 ILE A O 1
ATOM 1751 N N . PRO A 1 211 ? 36.725 54.145 2.939 1.00 15.01 237 PRO A N 1
ATOM 1752 C CA . PRO A 1 211 ? 36.835 53.320 4.149 1.00 16.75 237 PRO A CA 1
ATOM 1753 C C . PRO A 1 211 ? 36.252 54.114 5.290 1.00 16.08 237 PRO A C 1
ATOM 1754 O O . PRO A 1 211 ? 36.053 55.329 5.183 1.00 16.08 237 PRO A O 1
ATOM 1758 N N . SER A 1 212 ? 36.027 53.434 6.407 1.00 15.20 238 SER A N 1
ATOM 1759 C CA . SER A 1 212 ? 35.474 54.102 7.587 1.00 14.83 238 SER A CA 1
ATOM 1760 C C . SER A 1 212 ? 36.532 54.356 8.651 1.00 15.53 238 SER A C 1
ATOM 1761 O O . SER A 1 212 ? 37.387 53.496 8.892 1.00 16.41 238 SER A O 1
ATOM 1764 N N . LEU A 1 213 ? 36.473 55.529 9.289 1.00 11.11 239 LEU A N 1
ATOM 1765 C CA . LEU A 1 213 ? 37.410 55.856 10.383 1.00 16.20 239 LEU A CA 1
ATOM 1766 C C . LEU A 1 213 ? 36.941 55.165 11.669 1.00 15.97 239 LEU A C 1
ATOM 1767 O O . LEU A 1 213 ? 37.666 55.153 12.677 1.00 17.49 239 LEU A O 1
ATOM 1772 N N . GLY A 1 214 ? 35.696 54.685 11.646 1.00 14.28 240 GLY A N 1
ATOM 1773 C CA . GLY A 1 214 ? 35.176 53.903 12.750 1.00 16.74 240 GLY A CA 1
ATOM 1774 C C . GLY A 1 214 ? 34.837 54.589 14.040 1.00 16.47 240 GLY A C 1
ATOM 1775 O O . GLY A 1 214 ? 34.773 53.927 15.075 1.00 14.76 240 GLY A O 1
ATOM 1776 N N . TRP A 1 215 ? 34.601 55.902 14.005 1.00 11.67 241 TRP A N 1
ATOM 1777 C CA . TRP A 1 215 ? 34.262 56.598 15.253 1.00 11.28 241 TRP A CA 1
ATOM 1778 C C . TRP A 1 215 ? 32.771 56.444 15.523 1.00 14.28 241 TRP A C 1
ATOM 1779 O O . TRP A 1 215 ? 31.986 56.247 14.590 1.00 16.39 241 TRP A O 1
ATOM 1790 N N . GLN A 1 216 ? 32.408 56.561 16.789 1.00 13.25 242 GLN A N 1
ATOM 1791 C CA . GLN A 1 216 ? 31.008 56.474 17.197 1.00 17.03 242 GLN A CA 1
ATOM 1792 C C . GLN A 1 216 ? 30.728 57.726 17.952 1.00 17.64 242 GLN A C 1
ATOM 1793 O O . GLN A 1 216 ? 31.599 58.230 18.663 1.00 16.93 242 GLN A O 1
ATOM 1799 N N . GLY A 1 217 ? 29.498 58.227 17.810 1.00 16.96 243 GLY A N 1
ATOM 1800 C CA . GLY A 1 217 ? 29.111 59.453 18.483 1.00 17.03 243 GLY A CA 1
ATOM 1801 C C . GLY A 1 217 ? 27.964 60.128 17.764 1.00 16.64 243 GLY A C 1
ATOM 1802 O O . GLY A 1 217 ? 27.562 59.681 16.693 1.00 18.02 243 GLY A O 1
ATOM 1803 N N . ASP A 1 218 ? 27.437 61.187 18.367 1.00 18.28 244 ASP A N 1
ATOM 1804 C CA . ASP A 1 218 ? 26.331 61.930 17.759 1.00 17.29 244 ASP A CA 1
ATOM 1805 C C . ASP A 1 218 ? 26.887 62.899 16.738 1.00 15.76 244 ASP A C 1
ATOM 1806 O O . ASP A 1 218 ? 27.359 63.997 17.082 1.00 18.17 244 ASP A O 1
ATOM 1811 N N . LEU A 1 219 ? 26.800 62.505 15.467 1.00 13.52 245 LEU A N 1
ATOM 1812 C CA . LEU A 1 219 ? 27.357 63.321 14.401 1.00 14.09 245 LEU A CA 1
ATOM 1813 C C . LEU A 1 219 ? 26.481 64.509 14.028 1.00 18.27 245 LEU A C 1
ATOM 1814 O O . LEU A 1 219 ? 26.892 65.385 13.244 1.00 19.46 245 LEU A O 1
ATOM 1819 N N A GLN A 1 220 ? 25.272 64.524 14.607 0.50 15.63 246 GLN A N 1
ATOM 1820 N N B GLN A 1 220 ? 25.278 64.593 14.591 0.50 15.63 246 GLN A N 1
ATOM 1821 C CA A GLN A 1 220 ? 24.287 65.574 14.375 0.50 18.06 246 GLN A CA 1
ATOM 1822 C CA B GLN A 1 220 ? 24.444 65.742 14.269 0.50 15.83 246 GLN A CA 1
ATOM 1823 C C A GLN A 1 220 ? 2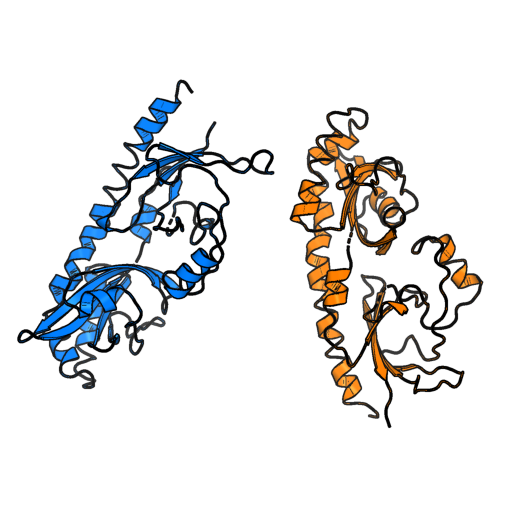4.330 66.667 15.457 0.50 19.02 246 GLN A C 1
ATOM 1824 C C B GLN A 1 220 ? 24.566 66.831 15.323 0.50 17.88 246 GLN A C 1
ATOM 1825 O O A GLN A 1 220 ? 23.594 67.657 15.379 0.50 21.13 246 GLN A O 1
ATOM 1826 O O B GLN A 1 220 ? 24.122 67.960 15.100 0.50 15.56 246 GLN A O 1
ATOM 1837 N N . ALA A 1 221 ? 25.209 66.514 16.449 1.00 14.29 247 ALA A N 1
ATOM 1838 C CA . ALA A 1 221 ? 25.293 67.478 17.563 1.00 13.40 247 ALA A CA 1
ATOM 1839 C C . ALA A 1 221 ? 26.293 68.569 17.406 1.00 16.23 247 ALA A C 1
ATOM 1840 O O . ALA A 1 221 ? 27.393 68.337 16.864 1.00 14.89 247 ALA A O 1
ATOM 1842 N N A GLU A 1 222 ? 25.960 69.757 17.891 0.50 13.67 248 GLU A N 1
ATOM 1843 N N B GLU A 1 222 ? 25.955 69.757 17.899 0.50 12.37 248 GLU A N 1
ATOM 1844 C CA A GLU A 1 222 ? 26.908 70.843 17.779 0.50 14.40 248 GLU A CA 1
ATOM 1845 C CA B GLU A 1 222 ? 26.881 70.873 17.814 0.50 12.15 248 GLU A CA 1
ATOM 1846 C C A GLU A 1 222 ? 28.127 70.532 18.660 0.50 14.22 248 GLU A C 1
ATOM 1847 C C B GLU A 1 222 ? 28.109 70.591 18.691 0.50 12.95 248 GLU A C 1
ATOM 1848 O O A GLU A 1 222 ? 29.258 70.838 18.290 0.50 12.81 248 GLU A O 1
ATOM 1849 O O B GLU A 1 222 ? 29.221 70.988 18.356 0.50 10.86 248 GLU A O 1
ATOM 1860 N N . GLN A 1 223 ? 27.885 69.941 19.830 1.00 12.18 249 GLN A N 1
ATOM 1861 C CA . GLN A 1 223 ? 28.993 69.603 20.744 1.00 12.04 249 GLN A CA 1
ATOM 1862 C C . GLN A 1 223 ? 28.832 68.145 21.103 1.00 11.45 249 GLN A C 1
ATOM 1863 O O . GLN A 1 223 ? 27.792 67.730 21.635 1.00 12.26 249 GLN A O 1
ATOM 1869 N N . SER A 1 224 ? 29.853 67.332 20.796 1.00 10.39 250 SER A N 1
ATOM 1870 C CA . SER A 1 224 ? 29.733 65.896 21.065 1.00 10.79 250 SER A CA 1
ATOM 1871 C C . SER A 1 224 ? 31.089 65.286 21.357 1.00 12.73 250 SER A C 1
ATOM 1872 O O . SER A 1 224 ? 32.026 66.026 21.640 1.00 13.84 250 SER A O 1
ATOM 1875 N N . GLU A 1 225 ? 31.149 63.948 21.354 1.00 13.68 251 GLU A N 1
ATOM 1876 C CA . GLU A 1 225 ? 32.428 63.229 21.551 1.00 15.46 251 GLU A CA 1
ATOM 1877 C C . GLU A 1 225 ? 32.423 62.106 20.566 1.00 15.66 251 GLU A C 1
ATOM 1878 O O . GLU A 1 225 ? 31.365 61.514 20.310 1.00 15.68 251 GLU A O 1
ATOM 1884 N N . TRP A 1 226 ? 33.590 61.830 19.995 1.00 11.52 252 TRP A N 1
ATOM 1885 C CA . TRP A 1 226 ? 33.755 60.735 19.034 1.00 9.88 252 TRP A CA 1
ATOM 1886 C C . TRP A 1 226 ? 34.645 59.725 19.749 1.00 13.88 252 TRP A C 1
ATOM 1887 O O . TRP A 1 226 ? 35.698 60.089 20.249 1.00 16.24 252 TRP A O 1
ATOM 1898 N N . ARG A 1 227 ? 34.216 58.476 19.786 1.00 15.12 253 ARG A N 1
ATOM 1899 C CA . ARG A 1 227 ? 35.007 57.445 20.463 1.00 14.93 253 ARG A CA 1
ATOM 1900 C C . ARG A 1 227 ? 35.072 56.191 19.637 1.00 14.41 253 ARG A C 1
ATOM 1901 O O . ARG A 1 227 ? 34.372 56.053 18.642 1.00 14.29 253 ARG A O 1
ATOM 1909 N N . LYS A 1 228 ? 35.990 55.291 20.007 1.00 14.91 254 LYS A N 1
ATOM 1910 C CA . LYS A 1 228 ? 36.108 54.023 19.313 1.00 15.34 254 LYS A CA 1
ATOM 1911 C C . LYS A 1 228 ? 35.394 52.981 20.175 1.00 20.37 254 LYS A C 1
ATOM 1912 O O . LYS A 1 228 ? 35.195 53.179 21.373 1.00 20.13 254 LYS A O 1
ATOM 1918 N N . PRO A 1 229 ? 34.983 51.869 19.550 1.00 25.22 255 PRO A N 1
ATOM 1919 C CA . PRO A 1 229 ? 34.288 50.790 20.258 1.00 33.23 255 PRO A CA 1
ATOM 1920 C C . PRO A 1 229 ? 35.029 50.470 21.545 1.00 38.40 255 PRO A C 1
ATOM 1921 O O . PRO A 1 229 ? 36.254 50.418 21.554 1.00 41.06 255 PRO A O 1
ATOM 1925 N N . GLU A 1 230 ? 34.292 50.266 22.634 1.00 47.44 256 GLU A N 1
ATOM 1926 C CA . GLU A 1 230 ? 34.929 49.964 23.910 1.00 51.81 256 GLU A CA 1
ATOM 1927 C C . GLU A 1 230 ? 35.818 48.748 23.764 1.00 53.19 256 GLU A C 1
ATOM 1928 O O . GLU A 1 230 ? 35.476 47.792 23.069 1.00 54.19 256 GLU A O 1
ATOM 1934 N N . LYS A 1 231 ? 36.966 48.801 24.426 1.00 53.59 257 LYS A N 1
ATOM 1935 C CA . LYS A 1 231 ? 37.940 47.722 24.387 1.00 53.24 257 LYS A CA 1
ATOM 1936 C C . LYS A 1 231 ? 38.659 47.559 23.046 1.00 50.29 257 LYS A C 1
ATOM 1937 O O . LYS A 1 231 ? 39.386 46.583 22.845 1.00 52.27 257 LYS A O 1
ATOM 1943 N N A HIS A 1 232 ? 38.440 48.498 22.129 0.50 46.62 258 HIS A N 1
ATOM 1944 N N B HIS A 1 232 ? 38.453 48.520 22.146 0.50 46.78 258 HIS A N 1
ATOM 1945 C CA A HIS A 1 232 ? 39.116 48.464 20.832 0.50 41.52 258 HIS A CA 1
ATOM 1946 C CA B HIS A 1 232 ? 39.101 48.551 20.828 0.50 41.84 258 HIS A CA 1
ATOM 1947 C C A HIS A 1 232 ? 40.589 48.705 21.162 0.50 36.80 258 HIS A C 1
ATOM 1948 C C B HIS A 1 232 ? 40.590 48.755 21.148 0.50 36.97 258 HIS A C 1
ATOM 1949 O O A HIS A 1 232 ? 40.890 49.208 22.241 0.50 37.52 258 HIS A O 1
ATOM 1950 O O B HIS A 1 232 ? 40.903 49.271 22.217 0.50 37.75 258 HIS A O 1
ATOM 1963 N N . TRP A 1 233 ? 41.494 48.379 20.241 1.00 30.64 259 TRP A N 1
ATOM 1964 C CA . TRP A 1 233 ? 42.957 48.513 20.504 1.00 32.50 259 TRP A CA 1
ATOM 1965 C C . TRP A 1 233 ? 43.541 49.942 20.491 1.00 29.88 259 TRP A C 1
ATOM 1966 O O . TRP A 1 233 ? 44.717 50.179 20.842 1.00 22.69 259 TRP A O 1
ATOM 1977 N N . LEU A 1 234 ? 42.744 50.895 20.035 1.00 25.01 260 LEU A N 1
ATOM 1978 C CA . LEU A 1 234 ? 43.189 52.280 20.052 1.00 21.94 260 LEU A CA 1
ATOM 1979 C C . LEU A 1 234 ? 41.980 53.077 20.435 1.00 20.97 260 LEU A C 1
ATOM 1980 O O . LEU A 1 234 ? 40.961 53.042 19.743 1.00 25.13 260 LEU A O 1
ATOM 1985 N N . GLN A 1 235 ? 42.069 53.775 21.541 1.00 19.84 261 GLN A N 1
ATOM 1986 C CA . GLN A 1 235 ? 40.950 54.594 21.967 1.00 22.11 261 GLN A CA 1
ATOM 1987 C C . GLN A 1 235 ? 41.305 56.060 21.741 1.00 20.29 261 GLN A C 1
ATOM 1988 O O . GLN A 1 235 ? 41.610 56.804 22.687 1.00 28.44 261 GLN A O 1
ATOM 1994 N N . ASP A 1 236 ? 41.341 56.473 20.485 1.00 17.91 262 ASP A N 1
ATOM 1995 C CA . ASP A 1 236 ? 41.637 57.885 20.217 1.00 16.58 262 ASP A CA 1
ATOM 1996 C C . ASP A 1 236 ? 40.293 58.608 20.207 1.00 20.71 262 ASP A C 1
ATOM 1997 O O . ASP A 1 236 ? 39.660 58.736 19.162 1.00 19.04 262 ASP A O 1
ATOM 2002 N N . ASP A 1 237 ? 39.865 59.046 21.387 1.00 19.78 263 ASP A N 1
ATOM 2003 C CA . ASP A 1 237 ? 38.601 59.763 21.468 1.00 17.34 263 ASP A CA 1
ATOM 2004 C C . ASP A 1 237 ? 38.815 61.255 21.465 1.00 16.08 263 ASP A C 1
ATOM 2005 O O . ASP A 1 237 ? 39.881 61.766 21.839 1.00 14.24 263 ASP A O 1
ATOM 2010 N N . TYR A 1 238 ? 37.784 61.959 21.028 1.00 13.98 264 TYR A N 1
ATOM 2011 C CA . TYR A 1 238 ? 37.858 63.410 20.861 1.00 12.72 264 TYR A CA 1
ATOM 2012 C C . TYR A 1 238 ? 36.663 64.165 21.331 1.00 11.18 264 TYR A C 1
ATOM 2013 O O . TYR A 1 238 ? 35.560 63.640 21.281 1.00 13.31 264 TYR A O 1
ATOM 2022 N N . ILE A 1 239 ? 36.892 65.415 21.721 1.00 11.66 265 ILE A N 1
ATOM 2023 C CA . ILE A 1 239 ? 35.766 66.320 22.022 1.00 10.34 265 ILE A CA 1
ATOM 2024 C C . ILE A 1 239 ? 35.585 67.060 20.649 1.00 11.15 265 ILE A C 1
ATOM 2025 O O . ILE A 1 239 ? 36.532 67.610 20.115 1.00 11.73 265 ILE A O 1
ATOM 2030 N N . VAL A 1 240 ? 34.360 67.099 20.117 1.00 8.51 266 VAL A N 1
ATOM 2031 C CA . VAL A 1 240 ? 34.166 67.629 18.752 1.00 9.46 266 VAL A CA 1
ATOM 2032 C C . VAL A 1 240 ? 33.074 68.670 18.684 1.00 11.39 266 VAL A C 1
ATOM 2033 O O . VAL A 1 240 ? 31.976 68.420 19.204 1.00 11.71 266 VAL A O 1
ATOM 2037 N N . SER A 1 241 ? 33.385 69.843 18.136 1.00 8.30 267 SER A N 1
ATOM 2038 C CA . SER A 1 241 ? 32.353 70.875 17.962 1.00 10.34 267 SER A CA 1
ATOM 2039 C C . SER A 1 241 ? 32.119 71.031 16.479 1.00 11.22 267 SER A C 1
ATOM 2040 O O . SER A 1 241 ? 33.061 71.024 15.686 1.00 10.66 267 SER A O 1
ATOM 2043 N N . SER A 1 242 ? 30.853 71.231 16.089 1.00 9.17 268 SER A N 1
ATOM 2044 C CA . SER A 1 242 ? 30.558 71.254 14.649 1.00 10.85 268 SER A CA 1
ATOM 2045 C C . SER A 1 242 ? 29.713 72.435 14.285 1.00 11.77 268 SER A C 1
ATOM 2046 O O . SER A 1 242 ? 28.887 72.900 15.087 1.00 13.03 268 SER A O 1
ATOM 2049 N N . ARG A 1 243 ? 29.950 72.913 13.070 1.00 9.86 269 ARG A N 1
ATOM 2050 C CA . ARG A 1 243 ? 29.243 74.097 12.517 1.00 15.41 269 ARG A CA 1
ATOM 2051 C C . ARG A 1 243 ? 28.805 73.793 11.080 1.00 12.01 269 ARG A C 1
ATOM 2052 O O . ARG A 1 243 ? 29.607 73.711 10.148 1.00 11.89 269 ARG A O 1
ATOM 2060 N N . PRO A 1 244 ? 27.488 73.655 10.860 1.00 14.82 270 PRO A N 1
ATOM 2061 C CA . PRO A 1 244 ? 27.112 73.373 9.477 1.00 16.32 270 PRO A CA 1
ATOM 2062 C C . PRO A 1 244 ? 27.181 74.666 8.676 1.00 19.16 270 PRO A C 1
ATOM 2063 O O . PRO A 1 244 ? 27.025 75.765 9.246 1.00 17.02 270 PRO A O 1
ATOM 2067 N N . LEU A 1 245 ? 27.458 74.529 7.377 1.00 18.74 271 LEU A N 1
ATOM 2068 C CA . LEU A 1 245 ? 27.498 75.650 6.431 1.00 22.21 271 LEU A CA 1
ATOM 2069 C C . LEU A 1 245 ? 26.579 75.147 5.294 1.00 24.52 271 LEU A C 1
ATOM 2070 O O . LEU A 1 245 ? 27.025 74.688 4.241 1.00 19.98 271 LEU A O 1
ATOM 2075 N N . PRO A 1 246 ? 25.257 75.202 5.518 1.00 26.56 272 PRO A N 1
ATOM 2076 C CA . PRO A 1 246 ? 24.237 74.751 4.558 1.00 26.14 272 PRO A CA 1
ATOM 2077 C C . PRO A 1 246 ? 24.430 75.118 3.096 1.00 27.30 272 PRO A C 1
ATOM 2078 O O . PRO A 1 246 ? 24.173 74.291 2.213 1.00 25.12 272 PRO A O 1
ATOM 2082 N N . GLU A 1 247 ? 24.853 76.356 2.857 1.00 27.35 273 GLU A N 1
ATOM 2083 C CA . GLU A 1 247 ? 25.070 76.862 1.500 1.00 29.18 273 GLU A CA 1
ATOM 2084 C C . GLU A 1 247 ? 26.105 76.072 0.756 1.00 29.44 273 GLU A C 1
ATOM 2085 O O . GLU A 1 247 ? 26.077 76.009 -0.481 1.00 24.79 273 GLU A O 1
ATOM 2091 N N . LEU A 1 248 ? 27.026 75.473 1.514 1.00 21.91 274 LEU A N 1
ATOM 2092 C CA . LEU A 1 248 ? 28.145 74.711 0.956 1.00 22.78 274 LEU A CA 1
ATOM 2093 C C . LEU A 1 248 ? 27.938 73.217 1.022 1.00 20.08 274 LEU A C 1
ATOM 2094 O O . LEU A 1 248 ? 28.724 72.444 0.478 1.00 21.26 274 LEU A O 1
ATOM 2099 N N . ALA A 1 249 ? 26.867 72.831 1.691 1.00 19.69 275 ALA A N 1
ATOM 2100 C CA . ALA A 1 249 ? 26.522 71.441 1.898 1.00 21.79 275 ALA A CA 1
ATOM 2101 C C . ALA A 1 249 ? 27.698 70.709 2.544 1.00 17.04 275 ALA A C 1
ATOM 2102 O O . ALA A 1 249 ? 28.026 69.566 2.197 1.00 16.45 275 ALA A O 1
ATOM 2104 N N A LEU A 1 250 ? 28.354 71.412 3.476 0.50 16.16 276 LEU A N 1
ATOM 2105 N N B LEU A 1 250 ? 28.289 71.359 3.534 0.50 17.22 276 LEU A N 1
ATOM 2106 C CA A LEU A 1 250 ? 29.500 70.889 4.254 0.50 11.36 276 LEU A CA 1
ATOM 2107 C CA B LEU A 1 250 ? 29.365 70.742 4.293 0.50 12.62 276 LEU A CA 1
ATOM 2108 C C A LEU A 1 250 ? 29.408 71.316 5.717 0.50 11.90 276 LEU A C 1
ATOM 2109 C C B LEU A 1 250 ? 29.190 71.173 5.737 0.50 11.91 276 LEU A C 1
ATOM 2110 O O A LEU A 1 250 ? 28.945 72.420 6.017 0.50 16.56 276 LEU A O 1
ATOM 2111 O O B LEU A 1 250 ? 28.411 72.098 6.040 0.50 10.99 276 LEU A O 1
ATOM 2120 N N . THR A 1 251 ? 29.853 70.451 6.627 1.00 12.17 277 THR A N 1
ATOM 2121 C CA . THR A 1 251 ? 29.841 70.796 8.056 1.00 10.73 277 THR A CA 1
ATOM 2122 C C . THR A 1 251 ? 31.324 70.859 8.467 1.00 10.43 277 THR A C 1
ATOM 2123 O O . THR A 1 251 ? 32.070 69.937 8.193 1.00 12.43 277 THR A O 1
ATOM 2127 N N A ILE A 1 252 ? 31.705 71.945 9.131 0.50 9.50 278 ILE A N 1
ATOM 2128 N N B ILE A 1 252 ? 31.757 71.962 9.068 0.50 10.19 278 ILE A N 1
ATOM 2129 C CA A ILE A 1 252 ? 33.090 72.109 9.609 0.50 10.08 278 ILE A CA 1
ATOM 2130 C CA B ILE A 1 252 ? 33.163 72.022 9.510 0.50 10.07 278 ILE A CA 1
ATOM 2131 C C A ILE A 1 252 ? 33.129 71.575 11.041 0.50 10.86 278 ILE A C 1
ATOM 2132 C C B ILE A 1 252 ? 33.180 71.627 10.996 0.50 11.56 278 ILE A C 1
ATOM 2133 O O A ILE A 1 252 ? 32.236 71.862 11.840 0.50 11.03 278 ILE A O 1
ATOM 2134 O O B ILE A 1 252 ? 32.320 72.049 11.774 0.50 13.00 278 ILE A O 1
ATOM 2143 N N . ARG A 1 253 ? 34.168 70.807 11.381 1.00 10.12 279 ARG A N 1
ATOM 2144 C CA . ARG A 1 253 ? 34.246 70.257 12.727 1.00 8.34 279 ARG A CA 1
ATOM 2145 C C . ARG A 1 253 ? 35.623 70.405 13.276 1.00 12.05 279 ARG A C 1
ATOM 2146 O O . ARG A 1 253 ? 36.596 70.180 12.541 1.00 10.21 279 ARG A O 1
ATOM 2154 N N . VAL A 1 254 ? 35.713 70.799 14.545 1.00 8.52 280 VAL A N 1
ATOM 2155 C CA . VAL A 1 254 ? 37.030 70.923 15.182 1.00 12.28 280 VAL A CA 1
ATOM 2156 C C . VAL A 1 254 ? 37.103 69.790 16.215 1.00 11.62 280 VAL A C 1
ATOM 2157 O O . VAL A 1 254 ? 36.148 69.537 16.974 1.00 10.49 280 VAL A O 1
ATOM 2161 N N . LEU A 1 255 ? 38.233 69.070 16.198 1.00 8.53 281 LEU A N 1
ATOM 2162 C CA . LEU A 1 255 ? 38.426 67.898 17.064 1.00 8.18 281 LEU A CA 1
ATOM 2163 C C . LEU A 1 255 ? 39.612 68.112 17.984 1.00 12.24 281 LEU A C 1
ATOM 2164 O O . LEU A 1 255 ? 40.682 68.492 17.511 1.00 11.53 281 LEU A O 1
ATOM 2169 N N . SER A 1 256 ? 39.398 67.913 19.281 1.00 9.29 282 SER A N 1
ATOM 2170 C CA . SER A 1 256 ? 40.474 68.020 20.301 1.00 11.38 282 SER A CA 1
ATOM 2171 C C . SER A 1 256 ? 40.542 66.694 21.036 1.00 13.66 282 SER A C 1
ATOM 2172 O O . SER A 1 256 ? 39.529 66.158 21.479 1.00 11.49 282 SER A O 1
ATOM 2175 N N . PRO A 1 257 ? 41.746 66.107 21.159 1.00 13.16 283 PRO A N 1
ATOM 2176 C CA . PRO A 1 257 ? 41.866 64.823 21.868 1.00 15.89 283 PRO A CA 1
ATOM 2177 C C . PRO A 1 257 ? 41.277 64.947 23.266 1.00 17.86 283 PRO A C 1
ATOM 2178 O O . PRO A 1 257 ? 41.534 65.924 23.982 1.00 18.65 283 PRO A O 1
ATOM 2182 N N . LYS A 1 258 ? 40.519 63.931 23.685 1.00 15.88 284 LYS A N 1
ATOM 2183 C CA . LYS A 1 258 ? 39.906 63.954 25.010 1.00 16.00 284 LYS A CA 1
ATOM 2184 C C . LYS A 1 258 ? 40.924 63.410 25.994 1.00 23.06 284 LYS A C 1
ATOM 2185 O O . LYS A 1 258 ? 41.278 62.248 25.885 1.00 20.74 284 LYS A O 1
ATOM 2191 N N . ILE A 1 259 ? 41.339 64.279 26.916 1.00 29.56 285 ILE A N 1
ATOM 2192 C CA . ILE A 1 259 ? 42.327 64.058 27.970 1.00 42.88 285 ILE A CA 1
ATOM 2193 C C . ILE A 1 259 ? 43.719 64.034 27.347 1.00 49.24 285 ILE A C 1
ATOM 2194 O O . ILE A 1 259 ? 44.394 62.981 27.324 1.00 56.95 285 ILE A O 1
ATOM 2199 N N . PHE B 1 3 ? 61.436 18.786 -26.575 1.00 37.28 29 PHE B N 1
ATOM 2200 C CA . PHE B 1 3 ? 60.529 18.909 -27.769 1.00 34.94 29 PHE B CA 1
ATOM 2201 C C . PHE B 1 3 ? 59.165 18.284 -27.457 1.00 23.96 29 PHE B C 1
ATOM 2202 O O . PHE B 1 3 ? 58.166 18.953 -27.570 1.00 26.19 29 PHE B O 1
ATOM 2210 N N . GLN B 1 4 ? 59.137 17.010 -27.062 1.00 23.03 30 GLN B N 1
ATOM 2211 C CA . GLN B 1 4 ? 57.884 16.320 -26.722 1.00 24.51 30 GLN B CA 1
ATOM 2212 C C . GLN B 1 4 ? 57.215 17.130 -25.584 1.00 19.30 30 GLN B C 1
ATOM 2213 O O . GLN B 1 4 ? 57.894 17.548 -24.634 1.00 17.46 30 GLN B O 1
ATOM 2219 N N . TYR B 1 5 ? 55.906 17.396 -25.685 1.00 14.10 31 TYR B N 1
ATOM 2220 C CA . TYR B 1 5 ? 55.184 18.143 -24.654 1.00 16.04 31 TYR B CA 1
ATOM 2221 C C . TYR B 1 5 ? 55.705 19.555 -24.404 1.00 17.19 31 TYR B C 1
ATOM 2222 O O . TYR B 1 5 ? 55.502 20.120 -23.338 1.00 16.09 31 TYR B O 1
ATOM 2231 N N A GLN B 1 6 ? 56.374 20.159 -25.383 0.50 16.03 32 GLN B N 1
ATOM 2232 N N B GLN B 1 6 ? 56.339 20.127 -25.418 0.50 17.07 32 GLN B N 1
ATOM 2233 C CA A GLN B 1 6 ? 56.915 21.498 -25.151 0.50 16.83 32 GLN B CA 1
ATOM 2234 C CA B GLN B 1 6 ? 56.892 21.465 -25.321 0.50 19.50 32 GLN B CA 1
ATOM 2235 C C A GLN B 1 6 ? 55.862 22.552 -24.790 0.50 16.14 32 GLN B C 1
ATOM 2236 C C B GLN B 1 6 ? 55.895 22.528 -24.857 0.50 17.54 32 GLN B C 1
ATOM 2237 O O A GLN B 1 6 ? 56.092 23.406 -23.912 0.50 16.17 32 GLN B O 1
ATOM 2238 O O B GLN B 1 6 ? 56.196 23.348 -23.975 0.50 19.97 32 GLN B O 1
ATOM 2249 N N . ALA B 1 7 ? 54.697 22.526 -25.440 1.00 17.19 33 ALA B N 1
ATOM 2250 C CA . ALA B 1 7 ? 53.695 23.523 -25.083 1.00 16.95 33 ALA B CA 1
ATOM 2251 C C . ALA B 1 7 ? 53.261 23.403 -23.638 1.00 13.67 33 ALA B C 1
ATOM 2252 O O . ALA B 1 7 ? 53.092 24.422 -22.937 1.00 16.86 33 ALA B O 1
ATOM 2254 N N . LEU B 1 8 ? 53.036 22.173 -23.197 1.00 16.27 34 LEU B N 1
ATOM 2255 C CA . LEU B 1 8 ? 52.586 21.958 -21.820 1.00 15.13 34 LEU B CA 1
ATOM 2256 C C . LEU B 1 8 ? 53.718 22.348 -20.871 1.00 13.73 34 LEU B C 1
ATOM 2257 O O . LEU B 1 8 ? 53.463 22.956 -19.847 1.00 14.98 34 LEU B O 1
ATOM 2262 N N . LEU B 1 9 ? 54.944 21.981 -21.210 1.00 15.52 35 LEU B N 1
ATOM 2263 C CA . LEU B 1 9 ? 56.071 22.299 -20.321 1.00 16.54 35 LEU B CA 1
ATOM 2264 C C . LEU B 1 9 ? 56.250 23.818 -20.220 1.00 18.94 35 LEU B C 1
ATOM 2265 O O . LEU B 1 9 ? 56.625 24.345 -19.158 1.00 15.85 35 LEU B O 1
ATOM 2270 N N . ASN B 1 10 ? 55.978 24.531 -21.306 1.00 14.78 36 ASN B N 1
ATOM 2271 C CA . ASN B 1 10 ? 56.063 25.981 -21.295 1.00 16.57 36 ASN B CA 1
ATOM 2272 C C . ASN B 1 10 ? 54.948 26.559 -20.424 1.00 18.57 36 ASN B C 1
ATOM 2273 O O . ASN B 1 10 ? 55.154 27.529 -19.693 1.00 19.76 36 ASN B O 1
ATOM 2278 N N . GLU B 1 11 ? 53.765 25.950 -20.455 1.00 17.36 37 GLU B N 1
ATOM 2279 C CA . GLU B 1 11 ? 52.680 26.453 -19.602 1.00 16.56 37 GLU B CA 1
ATOM 2280 C C . GLU B 1 11 ? 53.022 26.166 -18.128 1.00 17.89 37 GLU B C 1
ATOM 2281 O O . GLU B 1 11 ? 52.762 27.001 -17.256 1.00 18.54 37 GLU B O 1
ATOM 2287 N N . HIS B 1 12 ? 53.609 25.011 -17.857 1.00 17.38 38 HIS B N 1
ATOM 2288 C CA . HIS B 1 12 ? 54.000 24.670 -16.476 1.00 16.54 38 HIS B CA 1
ATOM 2289 C C . HIS B 1 12 ? 54.962 25.749 -15.956 1.00 17.31 38 HIS B C 1
ATOM 2290 O O . HIS B 1 12 ? 54.875 26.183 -14.779 1.00 17.45 38 HIS B O 1
ATOM 2297 N N . GLN B 1 13 ? 55.884 26.192 -16.800 1.00 17.45 39 GLN B N 1
ATOM 2298 C CA . GLN B 1 13 ? 56.840 27.230 -16.316 1.00 20.41 39 GLN B CA 1
ATOM 2299 C C . GLN B 1 13 ? 56.143 28.510 -15.912 1.00 20.22 39 GLN B C 1
ATOM 2300 O O . GLN B 1 13 ? 56.495 29.136 -14.894 1.00 17.66 39 GLN B O 1
ATOM 2306 N N A SER B 1 14 ? 55.133 28.921 -16.675 0.50 16.81 40 SER B N 1
ATOM 2307 N N B SER B 1 14 ? 55.182 28.931 -16.722 0.50 17.28 40 SER B N 1
ATOM 2308 C CA A SER B 1 14 ? 54.411 30.149 -16.357 0.50 20.91 40 SER B CA 1
ATOM 2309 C CA B SER B 1 14 ? 54.451 30.145 -16.438 0.50 21.22 40 SER B CA 1
ATOM 2310 C C A SER B 1 14 ? 53.537 29.971 -15.117 0.50 20.93 40 SER B C 1
ATOM 2311 C C B SER B 1 14 ? 53.748 29.988 -15.096 0.50 20.94 40 SER B C 1
ATOM 2312 O O A SER B 1 14 ? 53.237 30.941 -14.391 0.50 19.06 40 SER B O 1
ATOM 2313 O O B SER B 1 14 ? 53.817 30.861 -14.213 0.50 21.57 40 SER B O 1
ATOM 2318 N N A GLN B 1 15 ? 53.115 28.732 -14.886 0.50 19.62 41 GLN B N 1
ATOM 2319 N N B GLN B 1 15 ? 53.061 28.863 -14.960 0.50 18.31 41 GLN B N 1
ATOM 2320 C CA A GLN B 1 15 ? 52.274 28.425 -13.735 0.50 19.80 41 GLN B CA 1
ATOM 2321 C CA B GLN B 1 15 ? 52.323 28.556 -13.746 0.50 17.86 41 GLN B CA 1
ATOM 2322 C C A GLN B 1 15 ? 53.115 28.382 -12.463 0.50 21.32 41 GLN B C 1
ATOM 2323 C C B GLN B 1 15 ? 53.212 28.591 -12.513 0.50 19.39 41 GLN B C 1
ATOM 2324 O O A GLN B 1 15 ? 52.650 28.763 -11.381 0.50 19.37 41 GLN B O 1
ATOM 2325 O O B GLN B 1 15 ? 52.865 29.204 -11.500 0.50 17.63 41 GLN B O 1
ATOM 2336 N N . LEU B 1 16 ? 54.349 27.922 -12.603 1.00 18.20 42 LEU B N 1
ATOM 2337 C CA . LEU B 1 16 ? 55.276 27.859 -11.470 1.00 16.11 42 LEU B CA 1
ATOM 2338 C C . LEU B 1 16 ? 55.712 29.288 -11.116 1.00 21.14 42 LEU B C 1
ATOM 2339 O O . LEU B 1 16 ? 55.812 29.645 -9.917 1.00 19.29 42 LEU B O 1
ATOM 2344 N N . ASP B 1 17 ? 56.006 30.117 -12.126 1.00 18.56 43 ASP B N 1
ATOM 2345 C CA . ASP B 1 17 ? 56.371 31.519 -11.838 1.00 19.92 43 ASP B CA 1
ATOM 2346 C C . ASP B 1 17 ? 55.231 32.251 -11.090 1.00 22.69 43 ASP B C 1
ATOM 2347 O O . ASP B 1 17 ? 55.466 32.904 -10.060 1.00 27.71 43 ASP B O 1
ATOM 2352 N N . ARG B 1 18 ? 54.005 32.170 -11.602 1.00 18.76 44 ARG B N 1
ATOM 2353 C CA . ARG B 1 18 ? 52.869 32.858 -10.987 1.00 17.84 44 ARG B CA 1
ATOM 2354 C C . ARG B 1 18 ? 52.617 32.348 -9.564 1.00 21.89 44 ARG B C 1
ATOM 2355 O O . ARG B 1 18 ? 52.457 33.147 -8.629 1.00 22.17 44 ARG B O 1
ATOM 2363 N N . PHE B 1 19 ? 52.618 31.028 -9.401 1.00 17.99 45 PHE B N 1
ATOM 2364 C CA . PHE B 1 19 ? 52.340 30.467 -8.075 1.00 19.83 45 PHE B CA 1
ATOM 2365 C C . PHE B 1 19 ? 53.445 30.792 -7.096 1.00 19.43 45 PHE B C 1
ATOM 2366 O O . PHE B 1 19 ? 53.173 31.119 -5.932 1.00 19.47 45 PHE B O 1
ATOM 2374 N N . SER B 1 20 ? 54.691 30.735 -7.553 1.00 19.99 46 SER B N 1
ATOM 2375 C CA . SER B 1 20 ? 55.819 31.074 -6.672 1.00 23.00 46 SER B CA 1
ATOM 2376 C C . SER B 1 20 ? 55.656 32.514 -6.181 1.00 23.41 46 SER B C 1
ATOM 2377 O O . SER B 1 20 ? 55.853 32.816 -5.008 1.00 25.70 46 SER B O 1
ATOM 2380 N N A SER B 1 21 ? 55.301 33.407 -7.094 0.50 23.31 47 SER B N 1
ATOM 2381 N N B SER B 1 21 ? 55.305 33.413 -7.085 0.50 21.99 47 SER B N 1
ATOM 2382 C CA A SER B 1 21 ? 55.098 34.804 -6.743 0.50 23.15 47 SER B CA 1
ATOM 2383 C CA B SER B 1 21 ? 55.128 34.804 -6.709 0.50 20.59 47 SER B CA 1
ATOM 2384 C C A SER B 1 21 ? 54.031 34.924 -5.660 0.50 23.69 47 SER B C 1
ATOM 2385 C C B SER B 1 21 ? 54.010 34.955 -5.674 0.50 22.34 47 SER B C 1
ATOM 2386 O O A SER B 1 21 ? 54.174 35.687 -4.696 0.50 22.42 47 SER B O 1
ATOM 2387 O O B SER B 1 21 ? 54.099 35.775 -4.748 0.50 20.90 47 SER B O 1
ATOM 2392 N N . HIS B 1 22 ? 52.953 34.174 -5.834 1.00 20.65 48 HIS B N 1
ATOM 2393 C CA . HIS B 1 22 ? 51.859 34.206 -4.894 1.00 20.27 48 HIS B CA 1
ATOM 2394 C C . HIS B 1 22 ? 52.326 33.690 -3.525 1.00 21.45 48 HIS B C 1
ATOM 2395 O O . HIS B 1 22 ? 51.944 34.246 -2.489 1.00 20.46 48 HIS B O 1
ATOM 2402 N N . ILE B 1 23 ? 53.123 32.613 -3.531 1.00 16.17 49 ILE B N 1
ATOM 2403 C CA . ILE B 1 23 ? 53.589 32.065 -2.261 1.00 19.17 49 ILE B CA 1
ATOM 2404 C C . ILE B 1 23 ? 54.412 33.138 -1.539 1.00 23.78 49 ILE B C 1
ATOM 2405 O O . ILE B 1 23 ? 54.181 33.428 -0.360 1.00 21.05 49 ILE B O 1
ATOM 2410 N N . VAL B 1 24 ? 55.373 33.727 -2.246 1.00 21.48 50 VAL B N 1
ATOM 2411 C CA . VAL B 1 24 ? 56.214 34.771 -1.638 1.00 23.49 50 VAL B CA 1
ATOM 2412 C C . VAL B 1 24 ? 55.428 35.998 -1.148 1.00 23.85 50 VAL B C 1
ATOM 2413 O O . VAL B 1 24 ? 55.689 36.508 -0.042 1.00 23.42 50 VAL B O 1
ATOM 2417 N N . ALA B 1 25 ? 54.486 36.494 -1.956 1.00 18.20 51 ALA B N 1
ATOM 2418 C CA . ALA B 1 25 ? 53.680 37.652 -1.568 1.00 21.61 51 ALA B CA 1
ATOM 2419 C C . ALA B 1 25 ? 52.857 37.354 -0.315 1.00 19.46 51 ALA B C 1
ATOM 2420 O O . ALA B 1 25 ? 52.614 38.240 0.509 1.00 19.37 51 ALA B O 1
ATOM 2422 N N . THR B 1 26 ? 52.409 36.104 -0.185 1.00 18.00 52 THR B N 1
ATOM 2423 C CA . THR B 1 26 ? 51.592 35.724 0.949 1.00 19.63 52 THR B CA 1
ATOM 2424 C C . THR B 1 26 ? 52.458 35.606 2.204 1.00 18.70 52 THR B C 1
ATOM 2425 O O . THR B 1 26 ? 52.061 36.112 3.261 1.00 17.84 52 THR B O 1
ATOM 2429 N N . LEU B 1 27 ? 53.612 34.943 2.096 1.00 15.20 53 LEU B N 1
ATOM 2430 C CA . LEU B 1 27 ? 54.497 34.782 3.269 1.00 17.60 53 LEU B CA 1
ATOM 2431 C C . LEU B 1 27 ? 54.981 36.162 3.729 1.00 19.76 53 LEU B C 1
ATOM 2432 O O . LEU B 1 27 ? 55.195 36.391 4.928 1.00 18.05 53 LEU B O 1
ATOM 2437 N N . ASP B 1 28 ? 55.135 37.085 2.779 1.00 16.52 54 ASP B N 1
ATOM 2438 C CA . ASP B 1 28 ? 55.617 38.426 3.136 1.00 17.24 54 ASP B CA 1
ATOM 2439 C C . ASP B 1 28 ? 54.659 39.211 4.038 1.00 17.39 54 ASP B C 1
ATOM 2440 O O . ASP B 1 28 ? 55.038 40.236 4.623 1.00 21.31 54 ASP B O 1
ATOM 2445 N N . LYS B 1 29 ? 53.414 38.775 4.141 1.00 16.85 55 LYS B N 1
ATOM 2446 C CA . LYS B 1 29 ? 52.450 39.458 4.999 1.00 14.95 55 LYS B CA 1
ATOM 2447 C C . LYS B 1 29 ? 52.631 39.021 6.459 1.00 16.51 55 LYS B C 1
ATOM 2448 O O . LYS B 1 29 ? 52.005 39.591 7.381 1.00 17.23 55 LYS B O 1
ATOM 2454 N N . TYR B 1 30 ? 53.477 38.020 6.670 1.00 12.40 56 TYR B N 1
ATOM 2455 C CA . TYR B 1 30 ? 53.659 37.474 8.025 1.00 12.93 56 TYR B CA 1
ATOM 2456 C C . TYR B 1 30 ? 55.080 37.389 8.506 1.00 12.57 56 TYR B C 1
ATOM 2457 O O . TYR B 1 30 ? 55.348 37.435 9.721 1.00 13.62 56 TYR B O 1
ATOM 2466 N N . ALA B 1 31 ? 56.007 37.273 7.573 1.00 12.00 57 ALA B N 1
ATOM 2467 C CA . ALA B 1 31 ? 57.398 37.014 7.930 1.00 12.27 57 ALA B CA 1
ATOM 2468 C C . ALA B 1 31 ? 58.067 37.996 8.860 1.00 12.91 57 ALA B C 1
ATOM 2469 O O . ALA B 1 31 ? 58.951 37.595 9.623 1.00 13.22 57 ALA B O 1
ATOM 2471 N N . HIS B 1 32 ? 57.670 39.262 8.751 1.00 9.47 58 HIS B N 1
ATOM 2472 C CA . HIS B 1 32 ? 58.276 40.312 9.557 1.00 13.93 58 HIS B CA 1
ATOM 2473 C C . HIS B 1 32 ? 57.527 40.587 10.856 1.00 10.78 58 HIS B C 1
ATOM 2474 O O . HIS B 1 32 ? 58.014 41.386 11.648 1.00 11.28 58 HIS B O 1
ATOM 2481 N N . ILE B 1 33 ? 56.376 39.949 11.085 1.00 10.56 59 ILE B N 1
ATOM 2482 C CA . ILE B 1 33 ? 55.599 40.250 12.293 1.00 11.58 59 ILE B CA 1
ATOM 2483 C C . ILE B 1 33 ? 56.322 39.840 13.600 1.00 9.93 59 ILE B C 1
ATOM 2484 O O . ILE B 1 33 ? 56.302 40.585 14.573 1.00 9.22 59 ILE B O 1
ATOM 2489 N N . PRO B 1 34 ? 56.948 38.661 13.654 1.00 7.72 60 PRO B N 1
ATOM 2490 C CA . PRO B 1 34 ? 57.623 38.352 14.925 1.00 7.45 60 PRO B CA 1
ATOM 2491 C C . PRO B 1 34 ? 58.648 39.446 15.313 1.00 8.38 60 PRO B C 1
ATOM 2492 O O . PRO B 1 34 ? 58.657 39.897 16.452 1.00 8.29 60 PRO B O 1
ATOM 2496 N N . HIS B 1 35 ? 59.499 39.872 14.385 1.00 8.97 61 HIS B N 1
ATOM 2497 C CA . HIS B 1 35 ? 60.466 40.927 14.745 1.00 10.52 61 HIS B CA 1
ATOM 2498 C C . HIS B 1 35 ? 59.682 42.190 15.182 1.00 7.26 61 HIS B C 1
ATOM 2499 O O . HIS B 1 35 ? 60.013 42.791 16.216 1.00 9.07 61 HIS B O 1
ATOM 2506 N N . LEU B 1 36 ? 58.650 42.566 14.408 1.00 8.31 62 LEU B N 1
ATOM 2507 C CA . LEU B 1 36 ? 57.820 43.751 14.726 1.00 8.71 62 LEU B CA 1
ATOM 2508 C C . LEU B 1 36 ? 57.343 43.814 16.169 1.00 8.22 62 LEU B C 1
ATOM 2509 O O . LEU B 1 36 ? 57.469 44.859 16.830 1.00 8.88 62 LEU B O 1
ATOM 2514 N N . ILE B 1 37 ? 56.855 42.695 16.681 1.00 8.20 63 ILE B N 1
ATOM 2515 C CA . ILE B 1 37 ? 56.340 42.707 18.063 1.00 7.07 63 ILE B CA 1
ATOM 2516 C C . ILE B 1 37 ? 57.284 42.181 19.114 1.00 7.19 63 ILE B C 1
ATOM 2517 O O . ILE B 1 37 ? 57.021 42.373 20.311 1.00 7.51 63 ILE B O 1
ATOM 2522 N N . SER B 1 38 ? 58.412 41.634 18.687 1.00 7.90 64 SER B N 1
ATOM 2523 C CA . SER B 1 38 ? 59.297 40.948 19.641 1.00 8.42 64 SER B CA 1
ATOM 2524 C C . SER B 1 38 ? 59.727 41.733 20.855 1.00 10.64 64 SER B C 1
ATOM 2525 O O . SER B 1 38 ? 59.750 41.187 21.950 1.00 10.06 64 SER B O 1
ATOM 2528 N N . LYS B 1 39 ? 60.052 43.002 20.667 1.00 7.17 65 LYS B N 1
ATOM 2529 C CA . LYS B 1 39 ? 60.522 43.790 21.811 1.00 7.74 65 LYS B CA 1
ATOM 2530 C C . LYS B 1 39 ? 59.399 44.603 22.452 1.00 8.01 65 LYS B C 1
ATOM 2531 O O . LYS B 1 39 ? 59.659 45.352 23.412 1.00 8.70 65 LYS B O 1
ATOM 2537 N N . ASP B 1 40 ? 58.154 44.405 22.011 1.00 5.90 66 ASP B N 1
ATOM 2538 C CA . ASP B 1 40 ? 57.071 45.201 22.615 1.00 6.77 66 ASP B CA 1
ATOM 2539 C C . ASP B 1 40 ? 56.970 44.964 24.124 1.00 7.45 66 ASP B C 1
ATOM 2540 O O . ASP B 1 40 ? 57.125 43.837 24.621 1.00 8.03 66 ASP B O 1
ATOM 2545 N N . LYS B 1 41 ? 56.635 46.018 24.853 1.00 7.46 67 LYS B N 1
ATOM 2546 C CA . LYS B 1 41 ? 56.538 45.983 26.294 1.00 7.66 67 LYS B CA 1
ATOM 2547 C C . LYS B 1 41 ? 55.689 44.824 26.829 1.00 8.54 67 LYS B C 1
ATOM 2548 O O . LYS B 1 41 ? 56.092 44.182 27.772 1.00 9.36 67 LYS B O 1
ATOM 2554 N N . GLU B 1 42 ? 54.549 44.548 26.189 1.00 9.27 68 GLU B N 1
ATOM 2555 C CA . GLU B 1 42 ? 53.676 43.463 26.656 1.00 10.23 68 GLU B CA 1
ATOM 2556 C C . GLU B 1 42 ? 54.416 42.122 26.667 1.00 9.80 68 GLU B C 1
ATOM 2557 O O . GLU B 1 42 ? 54.212 41.295 27.560 1.00 9.40 68 GLU B O 1
ATOM 2563 N N . LEU B 1 43 ? 55.246 41.895 25.648 1.00 9.71 69 LEU B N 1
ATOM 2564 C CA . LEU B 1 43 ? 55.958 40.601 25.594 1.00 8.84 69 LEU B CA 1
ATOM 2565 C C . LEU B 1 43 ? 57.112 40.512 26.585 1.00 8.89 69 LEU B C 1
ATOM 2566 O O . LEU B 1 43 ? 57.260 39.515 27.322 1.00 10.28 69 LEU B O 1
ATOM 2571 N N . VAL B 1 44 ? 57.931 41.557 26.640 1.00 7.63 70 VAL B N 1
ATOM 2572 C CA . VAL B 1 44 ? 59.096 41.500 27.533 1.00 8.24 70 VAL B CA 1
ATOM 2573 C C . VAL B 1 44 ? 58.589 41.513 28.989 1.00 12.32 70 VAL B C 1
ATOM 2574 O O . VAL B 1 44 ? 59.133 40.792 29.841 1.00 10.98 70 VAL B O 1
ATOM 2578 N N . ASP B 1 45 ? 57.546 42.308 29.278 1.00 10.93 71 ASP B N 1
ATOM 2579 C CA . ASP B 1 45 ? 57.065 42.341 30.680 1.00 9.54 71 ASP B CA 1
ATOM 2580 C C . ASP B 1 45 ? 56.518 40.973 31.118 1.00 11.03 71 ASP B C 1
ATOM 2581 O O . ASP B 1 45 ? 56.711 40.591 32.286 1.00 10.80 71 ASP B O 1
ATOM 2586 N N . ALA B 1 46 ? 55.870 40.233 30.206 1.00 9.12 72 ALA B N 1
ATOM 2587 C CA . ALA B 1 46 ? 55.338 38.896 30.593 1.00 8.12 72 ALA B CA 1
ATOM 2588 C C . ALA B 1 46 ? 56.512 37.977 30.858 1.00 10.03 72 ALA B C 1
ATOM 2589 O O . ALA B 1 46 ? 56.506 37.192 31.816 1.00 12.11 72 ALA B O 1
ATOM 2591 N N . LEU B 1 47 ? 57.560 38.074 30.032 1.00 9.11 73 LEU B N 1
ATOM 2592 C CA . LEU B 1 47 ? 58.684 37.153 30.257 1.00 9.08 73 LEU B CA 1
ATOM 2593 C C . LEU B 1 47 ? 59.406 37.492 31.567 1.00 11.69 73 LEU B C 1
ATOM 2594 O O . LEU B 1 47 ? 59.922 36.577 32.247 1.00 13.49 73 LEU B O 1
ATOM 2599 N N . LEU B 1 48 ? 59.471 38.783 31.904 1.00 9.18 74 LEU B N 1
ATOM 2600 C CA . LEU B 1 48 ? 60.166 39.173 33.155 1.00 8.61 74 LEU B CA 1
ATOM 2601 C C . LEU B 1 48 ? 59.361 38.869 34.427 1.00 12.56 74 LEU B C 1
ATOM 2602 O O . LEU B 1 48 ? 59.953 38.746 35.512 1.00 15.38 74 LEU B O 1
ATOM 2607 N N . SER B 1 49 ? 58.038 38.779 34.321 1.00 11.66 75 SER B N 1
ATOM 2608 C CA . SER B 1 49 ? 57.164 38.521 35.484 1.00 14.31 75 SER B CA 1
ATOM 2609 C C . SER B 1 49 ? 56.088 37.514 35.095 1.00 12.87 75 SER B C 1
ATOM 2610 O O . SER B 1 49 ? 54.894 37.799 35.164 1.00 14.66 75 SER B O 1
ATOM 2613 N N . ALA B 1 50 ? 56.524 36.333 34.690 1.00 13.07 76 ALA B N 1
ATOM 2614 C CA . ALA B 1 50 ? 55.596 35.329 34.207 1.00 11.39 76 ALA B CA 1
ATOM 2615 C C . ALA B 1 50 ? 54.661 34.782 35.264 1.00 17.17 76 ALA B C 1
ATOM 2616 O O . ALA B 1 50 ? 53.627 34.211 34.914 1.00 16.77 76 ALA B O 1
ATOM 2618 N N . GLN B 1 51 ? 54.993 34.996 36.544 1.00 18.95 77 GLN B N 1
ATOM 2619 C CA . GLN B 1 51 ? 54.109 34.500 37.597 1.00 17.83 77 GLN B CA 1
ATOM 2620 C C . GLN B 1 51 ? 53.080 35.527 38.026 1.00 17.60 77 GLN B C 1
ATOM 2621 O O . GLN B 1 51 ? 52.304 35.291 38.966 1.00 18.69 77 GLN B O 1
ATOM 2627 N N . ASN B 1 52 ? 53.079 36.687 37.368 1.00 14.64 78 ASN B N 1
ATOM 2628 C CA . ASN B 1 52 ? 52.116 37.746 37.668 1.00 16.36 78 ASN B CA 1
ATOM 2629 C C . ASN B 1 52 ? 50.903 37.514 36.768 1.00 18.22 78 ASN B C 1
ATOM 2630 O O . ASN B 1 52 ? 50.931 37.773 35.541 1.00 13.32 78 ASN B O 1
ATOM 2635 N N . SER B 1 53 ? 49.805 37.024 37.350 1.00 15.94 79 SER B N 1
ATOM 2636 C CA . SER B 1 53 ? 48.668 36.714 36.503 1.00 16.67 79 SER B CA 1
ATOM 2637 C C . SER B 1 53 ? 48.060 37.900 35.781 1.00 15.66 79 SER B C 1
ATOM 2638 O O . SER B 1 53 ? 47.526 37.752 34.680 1.00 15.08 79 SER B O 1
ATOM 2641 N N . ALA B 1 54 ? 48.122 39.081 36.384 1.00 15.28 80 ALA B N 1
ATOM 2642 C CA . ALA B 1 54 ? 47.555 40.252 35.728 1.00 12.23 80 ALA B CA 1
ATOM 2643 C C . ALA B 1 54 ? 48.374 40.598 34.465 1.00 12.27 80 ALA B C 1
ATOM 2644 O O . ALA B 1 54 ? 47.801 41.075 33.483 1.00 13.71 80 ALA B O 1
ATOM 2646 N N . GLN B 1 55 ? 49.693 40.403 34.539 1.00 14.02 81 GLN B N 1
ATOM 2647 C CA . GLN B 1 55 ? 50.566 40.673 33.372 1.00 9.81 81 GLN B CA 1
ATOM 2648 C C . GLN B 1 55 ? 50.301 39.653 32.278 1.00 9.49 81 GLN B C 1
ATOM 2649 O O . GLN B 1 55 ? 50.196 40.011 31.116 1.00 9.98 81 GLN B O 1
ATOM 2655 N N . ILE B 1 56 ? 50.127 38.388 32.647 1.00 11.30 82 ILE B N 1
ATOM 2656 C CA . ILE B 1 56 ? 49.839 37.386 31.623 1.00 11.09 82 ILE B CA 1
ATOM 2657 C C . ILE B 1 56 ? 48.493 37.717 30.924 1.00 12.38 82 ILE B C 1
ATOM 2658 O O . ILE B 1 56 ? 48.361 37.580 29.715 1.00 11.32 82 ILE B O 1
ATOM 2663 N N A ASP B 1 57 ? 47.516 38.207 31.690 0.50 12.18 83 ASP B N 1
ATOM 2664 N N B ASP B 1 57 ? 47.499 38.188 31.671 0.50 10.12 83 ASP B N 1
ATOM 2665 C CA A ASP B 1 57 ? 46.227 38.594 31.119 0.50 14.18 83 ASP B CA 1
ATOM 2666 C CA B ASP B 1 57 ? 46.238 38.524 31.031 0.50 11.14 83 ASP B CA 1
ATOM 2667 C C A ASP B 1 57 ? 46.403 39.689 30.051 0.50 13.16 83 ASP B C 1
ATOM 2668 C C B ASP B 1 57 ? 46.397 39.697 30.029 0.50 10.94 83 ASP B C 1
ATOM 2669 O O A ASP B 1 57 ? 45.849 39.603 28.954 0.50 12.75 83 ASP B O 1
ATOM 2670 O O B ASP B 1 57 ? 45.826 39.664 28.939 0.50 11.58 83 ASP B O 1
ATOM 2679 N N . ILE B 1 58 ? 47.192 40.703 30.395 1.00 10.79 84 ILE B N 1
ATOM 2680 C CA . ILE B 1 58 ? 47.455 41.817 29.510 1.00 11.18 84 ILE B CA 1
ATOM 2681 C C . ILE B 1 58 ? 48.107 41.288 28.247 1.00 10.84 84 ILE B C 1
ATOM 2682 O O . ILE B 1 58 ? 47.712 41.665 27.127 1.00 10.31 84 ILE B O 1
ATOM 2687 N N . THR B 1 59 ? 49.118 40.435 28.432 1.00 11.75 85 THR B N 1
ATOM 2688 C CA . THR B 1 59 ? 49.824 39.922 27.255 1.00 10.42 85 THR B CA 1
ATOM 2689 C C . THR B 1 59 ? 48.995 38.986 26.397 1.00 10.93 85 THR B C 1
ATOM 2690 O O . THR B 1 59 ? 49.033 39.076 25.166 1.00 9.92 85 THR B O 1
ATOM 2694 N N . ASN B 1 60 ? 48.196 38.124 27.031 1.00 9.16 86 ASN B N 1
ATOM 2695 C CA . ASN B 1 60 ? 47.309 37.261 26.268 1.00 8.56 86 ASN B CA 1
ATOM 2696 C C . ASN B 1 60 ? 46.381 38.102 25.393 1.00 9.33 86 ASN B C 1
ATOM 2697 O O . ASN B 1 60 ? 46.195 37.813 24.209 1.00 11.51 86 ASN B O 1
ATOM 2702 N N A ARG B 1 61 ? 45.796 39.132 25.993 0.50 10.60 87 ARG B N 1
ATOM 2703 N N B ARG B 1 61 ? 45.773 39.123 25.978 0.50 11.24 87 ARG B N 1
ATOM 2704 C CA A ARG B 1 61 ? 44.847 39.985 25.278 0.50 11.47 87 ARG B CA 1
ATOM 2705 C CA B ARG B 1 61 ? 44.830 39.925 25.205 0.50 12.20 87 ARG B CA 1
ATOM 2706 C C A ARG B 1 61 ? 45.506 40.735 24.123 0.50 11.25 87 ARG B C 1
ATOM 2707 C C B ARG B 1 61 ? 45.511 40.725 24.094 0.50 11.98 87 ARG B C 1
ATOM 2708 O O A ARG B 1 61 ? 44.908 40.877 23.060 0.50 10.81 87 ARG B O 1
ATOM 2709 O O B ARG B 1 61 ? 44.928 40.907 23.030 0.50 12.37 87 ARG B O 1
ATOM 2724 N N . TYR B 1 62 ? 46.755 41.152 24.327 1.00 10.61 88 TYR B N 1
ATOM 2725 C CA . TYR B 1 62 ? 47.512 41.856 23.292 1.00 12.06 88 TYR B CA 1
ATOM 2726 C C . TYR B 1 62 ? 47.788 40.884 22.141 1.00 9.47 88 TYR B C 1
ATOM 2727 O O . TYR B 1 62 ? 47.582 41.222 20.965 1.00 9.98 88 TYR B O 1
ATOM 2736 N N A LEU B 1 63 ? 48.268 39.677 22.449 0.50 11.62 89 LEU B N 1
ATOM 2737 N N B LEU B 1 63 ? 48.271 39.678 22.451 0.50 9.68 89 LEU B N 1
ATOM 2738 C CA A LEU B 1 63 ? 48.533 38.719 21.369 0.50 11.43 89 LEU B CA 1
ATOM 2739 C CA B LEU B 1 63 ? 48.536 38.723 21.370 0.50 7.61 89 LEU B CA 1
ATOM 2740 C C A LEU B 1 63 ? 47.252 38.355 20.638 0.50 13.24 89 LEU B C 1
ATOM 2741 C C B LEU B 1 63 ? 47.253 38.358 20.638 0.50 11.21 89 LEU B C 1
ATOM 2742 O O A LEU B 1 63 ? 47.279 38.116 19.438 0.50 10.86 89 LEU B O 1
ATOM 2743 O O B LEU B 1 63 ? 47.281 38.123 19.439 0.50 9.02 89 LEU B O 1
ATOM 2752 N N . GLU B 1 64 ? 46.135 38.295 21.360 1.00 10.05 90 GLU B N 1
ATOM 2753 C CA . GLU B 1 64 ? 44.866 37.985 20.700 1.00 12.52 90 GLU B CA 1
ATOM 2754 C C . GLU B 1 64 ? 44.547 39.105 19.688 1.00 11.99 90 GLU B C 1
ATOM 2755 O O . GLU B 1 64 ? 44.127 38.830 18.572 1.00 13.61 90 GLU B O 1
ATOM 2761 N N . GLN B 1 65 ? 44.787 40.359 20.056 1.00 12.10 91 GLN B N 1
ATOM 2762 C CA . GLN B 1 65 ? 44.509 41.481 19.154 1.00 11.37 91 GLN B CA 1
ATOM 2763 C C . GLN B 1 65 ? 45.446 41.470 17.949 1.00 13.73 91 GLN B C 1
ATOM 2764 O O . GLN B 1 65 ? 45.022 41.704 16.803 1.00 14.05 91 GLN B O 1
ATOM 2770 N N . VAL B 1 66 ? 46.729 41.224 18.204 1.00 13.16 92 VAL B N 1
ATOM 2771 C CA . VAL B 1 66 ? 47.702 41.165 17.113 1.00 10.39 92 VAL B CA 1
ATOM 2772 C C . VAL B 1 66 ? 47.317 40.090 16.132 1.00 13.48 92 VAL B C 1
ATOM 2773 O O . VAL B 1 66 ? 47.319 40.315 14.933 1.00 11.92 92 VAL B O 1
ATOM 2777 N N . ASN B 1 67 ? 47.011 38.906 16.666 1.00 11.13 93 ASN B N 1
ATOM 2778 C CA . ASN B 1 67 ? 46.650 37.777 15.832 1.00 10.63 93 ASN B CA 1
ATOM 2779 C C . ASN B 1 67 ? 45.455 38.087 14.937 1.00 14.69 93 ASN B C 1
ATOM 2780 O O . ASN B 1 67 ? 45.421 37.666 13.801 1.00 12.38 93 ASN B O 1
ATOM 2785 N N . GLU B 1 68 ? 44.493 38.841 15.472 1.00 13.37 94 GLU B N 1
ATOM 2786 C CA . GLU B 1 68 ? 43.305 39.201 14.711 1.00 15.54 94 GLU B CA 1
ATOM 2787 C C . GLU B 1 68 ? 43.631 40.234 13.631 1.00 16.14 94 GLU B C 1
ATOM 2788 O O . GLU B 1 68 ? 43.143 40.116 12.510 1.00 19.59 94 GLU B O 1
ATOM 2794 N N . VAL B 1 69 ? 44.472 41.199 13.945 1.00 14.20 95 VAL B N 1
ATOM 2795 C CA . VAL B 1 69 ? 44.854 42.234 12.967 1.00 17.43 95 VAL B CA 1
ATOM 2796 C C . VAL B 1 69 ? 45.625 41.622 11.796 1.00 20.16 95 VAL B C 1
ATOM 2797 O O . VAL B 1 69 ? 45.389 41.953 10.627 1.00 19.30 95 VAL B O 1
ATOM 2801 N N . ILE B 1 70 ? 46.545 40.709 12.092 1.00 15.90 96 ILE B N 1
ATOM 2802 C CA . ILE B 1 70 ? 47.330 40.123 11.012 1.00 13.90 96 ILE B CA 1
ATOM 2803 C C . ILE B 1 70 ? 46.680 38.907 10.365 1.00 16.70 96 ILE B C 1
ATOM 2804 O O . ILE B 1 70 ? 47.185 38.375 9.371 1.00 17.35 96 ILE B O 1
ATOM 2809 N N . GLN B 1 71 ? 45.538 38.488 10.907 1.00 15.06 97 GLN B N 1
ATOM 2810 C CA . GLN B 1 71 ? 44.817 37.329 10.397 1.00 13.49 97 GLN B CA 1
ATOM 2811 C C . GLN B 1 71 ? 45.679 36.083 10.335 1.00 14.47 97 GLN B C 1
ATOM 2812 O O . GLN B 1 71 ? 45.726 35.370 9.325 1.00 16.15 97 GLN B O 1
ATOM 2818 N N . ALA B 1 72 ? 46.379 35.817 11.435 1.00 14.57 98 ALA B N 1
ATOM 2819 C CA . ALA B 1 72 ? 47.191 34.611 11.520 1.00 12.18 98 ALA B CA 1
ATOM 2820 C C . ALA B 1 72 ? 46.359 33.532 12.218 1.00 14.29 98 ALA B C 1
ATOM 2821 O O . ALA B 1 72 ? 45.244 33.802 12.705 1.00 13.98 98 ALA B O 1
ATOM 2823 N N . ALA B 1 73 ? 46.877 32.308 12.234 1.00 13.80 99 ALA B N 1
ATOM 2824 C CA . ALA B 1 73 ? 46.184 31.224 12.929 1.00 14.25 99 ALA B CA 1
ATOM 2825 C C . ALA B 1 73 ? 46.404 31.440 14.439 1.00 13.39 99 ALA B C 1
ATOM 2826 O O . ALA B 1 73 ? 45.462 31.431 15.218 1.00 12.23 99 ALA B O 1
ATOM 2828 N N . ASP B 1 74 ? 47.658 31.629 14.846 1.00 11.50 100 ASP B N 1
ATOM 2829 C CA . ASP B 1 74 ? 47.956 31.800 16.270 1.00 10.11 100 ASP B CA 1
ATOM 2830 C C . ASP B 1 74 ? 49.203 32.633 16.461 1.00 11.64 100 ASP B C 1
ATOM 2831 O O . ASP B 1 74 ? 50.069 32.596 15.612 1.00 11.30 100 ASP B O 1
ATOM 2836 N N . THR B 1 75 ? 49.284 33.394 17.559 1.00 8.86 101 THR B N 1
ATOM 2837 C CA . THR B 1 75 ? 50.486 34.191 17.826 1.00 6.97 101 THR B CA 1
ATOM 2838 C C . THR B 1 75 ? 50.735 33.918 19.304 1.00 9.99 101 THR B C 1
ATOM 2839 O O . THR B 1 75 ? 49.817 34.114 20.125 1.00 10.44 101 THR B O 1
ATOM 2843 N N . TYR B 1 76 ? 51.955 33.458 19.658 1.00 9.06 102 TYR B N 1
ATOM 2844 C CA . TYR B 1 76 ? 52.167 33.050 21.048 1.00 7.63 102 TYR B CA 1
ATOM 2845 C C . TYR B 1 76 ? 53.596 33.246 21.484 1.00 9.09 102 TYR B C 1
ATOM 2846 O O . TYR B 1 76 ? 54.540 33.211 20.668 1.00 6.50 102 TYR B O 1
ATOM 2855 N N . LEU B 1 77 ? 53.727 33.419 22.798 1.00 7.78 103 LEU B N 1
ATOM 2856 C CA . LEU B 1 77 ? 54.993 33.775 23.437 1.00 7.44 103 LEU B CA 1
ATOM 2857 C C . LEU B 1 77 ? 55.509 32.622 24.271 1.00 7.89 103 LEU B C 1
ATOM 2858 O O . LEU B 1 77 ? 54.798 32.086 25.120 1.00 8.89 103 LEU B O 1
ATOM 2863 N N . ILE B 1 78 ? 56.778 32.292 24.068 1.00 7.19 104 ILE B N 1
ATOM 2864 C CA . ILE B 1 78 ? 57.408 31.151 24.719 1.00 7.31 104 ILE B CA 1
ATOM 2865 C C . ILE B 1 78 ? 58.568 31.572 25.579 1.00 10.39 104 ILE B C 1
ATOM 2866 O O . ILE B 1 78 ? 59.377 32.389 25.149 1.00 9.95 104 ILE B O 1
ATOM 2871 N N . ASP B 1 79 ? 58.628 31.056 26.811 1.00 7.93 105 ASP B N 1
ATOM 2872 C CA . ASP B 1 79 ? 59.764 31.427 27.681 1.00 8.45 105 ASP B CA 1
ATOM 2873 C C . ASP B 1 79 ? 61.076 30.721 27.350 1.00 9.55 105 ASP B C 1
ATOM 2874 O O . ASP B 1 79 ? 61.150 29.931 26.411 1.00 8.56 105 ASP B O 1
ATOM 2879 N N . ARG B 1 80 ? 62.107 31.003 28.125 1.00 9.57 106 ARG B N 1
ATOM 2880 C CA . ARG B 1 80 ? 63.421 30.489 27.757 1.00 9.51 106 ARG B CA 1
ATOM 2881 C C . ARG B 1 80 ? 63.571 28.973 27.835 1.00 9.61 106 ARG B C 1
ATOM 2882 O O . ARG B 1 80 ? 64.552 28.408 27.288 1.00 11.95 106 ARG B O 1
ATOM 2890 N N . PHE B 1 81 ? 62.628 28.320 28.526 1.00 11.71 107 PHE B N 1
ATOM 2891 C CA . PHE B 1 81 ? 62.643 26.860 28.653 1.00 11.36 107 PHE B CA 1
ATOM 2892 C C . PHE B 1 81 ? 61.771 26.166 27.601 1.00 10.99 107 PHE B C 1
ATOM 2893 O O . PHE B 1 81 ? 61.734 24.920 27.544 1.00 12.63 107 PHE B O 1
ATOM 2901 N N . GLY B 1 82 ? 61.028 26.938 26.788 1.00 7.83 108 GLY B N 1
ATOM 2902 C CA . GLY B 1 82 ? 60.169 26.327 25.779 1.00 9.86 108 GLY B CA 1
ATOM 2903 C C . GLY B 1 82 ? 58.698 26.356 26.180 1.00 8.91 108 GLY B C 1
ATOM 2904 O O . GLY B 1 82 ? 57.839 25.859 25.430 1.00 9.50 108 GLY B O 1
ATOM 2905 N N . ASN B 1 83 ? 58.384 26.891 27.369 1.00 9.40 109 ASN B N 1
ATOM 2906 C CA . ASN B 1 83 ? 56.976 26.890 27.814 1.00 9.83 109 ASN B CA 1
ATOM 2907 C C . ASN B 1 83 ? 56.186 28.060 27.213 1.00 8.96 109 ASN B C 1
ATOM 2908 O O . ASN B 1 83 ? 56.632 29.206 27.309 1.00 9.63 109 ASN B O 1
ATOM 2913 N N . THR B 1 84 ? 54.988 27.785 26.688 1.00 8.08 110 THR B N 1
ATOM 2914 C CA . THR B 1 84 ? 54.156 28.848 26.129 1.00 8.81 110 THR B CA 1
ATOM 2915 C C . THR B 1 84 ? 53.524 29.539 27.316 1.00 10.66 110 THR B C 1
ATOM 2916 O O . THR B 1 84 ? 52.733 28.911 28.058 1.00 9.82 110 THR B O 1
ATOM 2920 N N . ILE B 1 85 ? 53.837 30.825 27.491 1.00 6.90 111 ILE B N 1
ATOM 2921 C CA . ILE B 1 85 ? 53.294 31.554 28.660 1.00 6.22 111 ILE B CA 1
ATOM 2922 C C . ILE B 1 85 ? 52.184 32.525 28.337 1.00 10.81 111 ILE B C 1
ATOM 2923 O O . ILE B 1 85 ? 51.474 32.950 29.241 1.00 10.91 111 ILE B O 1
ATOM 2928 N N . ALA B 1 86 ? 52.044 32.903 27.063 1.00 7.45 112 ALA B N 1
ATOM 2929 C CA . ALA B 1 86 ? 50.920 33.816 26.682 1.00 9.55 112 ALA B CA 1
ATOM 2930 C C . ALA B 1 86 ? 50.554 33.464 25.247 1.00 9.96 112 ALA B C 1
ATOM 2931 O O . ALA B 1 86 ? 51.417 33.062 24.470 1.00 10.42 112 ALA B O 1
ATOM 2933 N N . SER B 1 87 ? 49.289 33.609 24.862 1.00 8.60 113 SER B N 1
ATOM 2934 C CA . SER B 1 87 ? 48.962 33.152 23.512 1.00 8.42 113 SER B CA 1
ATOM 2935 C C . SER B 1 87 ? 47.649 33.748 23.030 1.00 10.76 113 SER B C 1
ATOM 2936 O O . SER B 1 87 ? 46.740 33.956 23.851 1.00 9.77 113 SER B O 1
ATOM 2939 N N . SER B 1 88 ? 47.553 34.006 21.726 1.00 9.10 114 SER B N 1
ATOM 2940 C CA . SER B 1 88 ? 46.286 34.532 21.158 1.00 11.09 114 SER B CA 1
ATOM 2941 C C . SER B 1 88 ? 45.120 33.577 21.365 1.00 13.95 114 SER B C 1
ATOM 2942 O O . SER B 1 88 ? 43.933 34.011 21.325 1.00 11.81 114 SER B O 1
ATOM 2945 N N . ASN B 1 89 ? 45.412 32.296 21.565 1.00 10.92 115 ASN B N 1
ATOM 2946 C CA . ASN B 1 89 ? 44.344 31.317 21.730 1.00 10.25 115 ASN B CA 1
ATOM 2947 C C . ASN B 1 89 ? 44.084 30.918 23.178 1.00 13.84 115 ASN B C 1
ATOM 2948 O O . ASN B 1 89 ? 43.504 29.861 23.431 1.00 13.31 115 ASN B O 1
ATOM 2953 N N . TRP B 1 90 ? 44.456 31.789 24.114 1.00 11.60 116 TRP B N 1
ATOM 2954 C CA . TRP B 1 90 ? 44.305 31.490 25.551 1.00 10.38 116 TRP B CA 1
ATOM 2955 C C . TRP B 1 90 ? 42.838 31.219 25.969 1.00 11.87 116 TRP B C 1
ATOM 2956 O O . TRP B 1 90 ? 42.600 30.533 26.969 1.00 15.09 116 TRP B O 1
ATOM 2967 N N . ASN B 1 91 ? 41.895 31.744 25.205 1.00 13.23 117 ASN B N 1
ATOM 2968 C CA . ASN B 1 91 ? 40.486 31.553 25.572 1.00 18.26 117 ASN B CA 1
ATOM 2969 C C . ASN B 1 91 ? 39.783 30.561 24.655 1.00 21.91 117 ASN B C 1
ATOM 2970 O O . ASN B 1 91 ? 38.545 30.480 24.641 1.00 24.67 117 ASN B O 1
ATOM 2975 N N . LEU B 1 92 ? 40.566 29.781 23.909 1.00 16.66 118 LEU B N 1
ATOM 2976 C CA . LEU B 1 92 ? 40.013 28.800 22.978 1.00 20.41 118 LEU B CA 1
ATOM 2977 C C . LEU B 1 92 ? 40.244 27.356 23.431 1.00 21.96 118 LEU B C 1
ATOM 2978 O O . LEU B 1 92 ? 41.082 27.091 24.289 1.00 18.13 118 LEU B O 1
ATOM 2983 N N . ASP B 1 93 ? 39.520 26.408 22.825 1.00 19.81 119 ASP B N 1
ATOM 2984 C CA . ASP B 1 93 ? 39.694 25.021 23.203 1.00 21.66 119 ASP B CA 1
ATOM 2985 C C . ASP B 1 93 ? 41.133 24.539 22.909 1.00 19.53 119 ASP B C 1
ATOM 2986 O O . ASP B 1 93 ? 41.732 23.759 23.685 1.00 25.03 119 ASP B O 1
ATOM 2991 N N . ARG B 1 94 ? 41.708 25.054 21.829 1.00 21.74 120 ARG B N 1
ATOM 2992 C CA . ARG B 1 94 ? 43.061 24.638 21.438 1.00 22.58 120 ARG B CA 1
ATOM 2993 C C . ARG B 1 94 ? 44.147 25.422 22.153 1.00 19.05 120 ARG B C 1
ATOM 2994 O O . ARG B 1 94 ? 45.267 25.470 21.678 1.00 21.60 120 ARG B O 1
ATOM 3002 N N . SER B 1 95 ? 43.872 25.981 23.328 1.00 16.28 121 SER B N 1
ATOM 3003 C CA . SER B 1 95 ? 44.918 26.812 23.976 1.00 13.94 121 SER B CA 1
ATOM 3004 C C . SER B 1 95 ? 46.300 26.222 24.060 1.00 12.96 121 SER B C 1
ATOM 3005 O O . SER B 1 95 ? 46.442 25.090 24.516 1.00 12.83 121 SER B O 1
ATOM 3008 N N . PHE B 1 96 ? 47.311 27.024 23.695 1.00 9.30 122 PHE B N 1
ATOM 3009 C CA . PHE B 1 96 ? 48.692 26.583 23.747 1.00 9.24 122 PHE B CA 1
ATOM 3010 C C . PHE B 1 96 ? 49.295 26.870 25.107 1.00 10.06 122 PHE B C 1
ATOM 3011 O O . PHE B 1 96 ? 50.421 26.452 25.381 1.00 9.88 122 PHE B O 1
ATOM 3019 N N . ILE B 1 97 ? 48.589 27.588 25.970 1.00 10.25 123 ILE B N 1
ATOM 3020 C CA . ILE B 1 97 ? 49.146 27.936 27.285 1.00 10.96 123 ILE B CA 1
ATOM 3021 C C . ILE B 1 97 ? 49.595 26.724 28.112 1.00 10.27 123 ILE B C 1
ATOM 3022 O O . ILE B 1 97 ? 48.819 25.773 28.284 1.00 13.10 123 ILE B O 1
ATOM 3027 N N . GLY B 1 98 ? 50.838 26.758 28.604 1.00 8.65 124 GLY B N 1
ATOM 3028 C CA . GLY B 1 98 ? 51.320 25.684 29.465 1.00 10.36 124 GLY B CA 1
ATOM 3029 C C . GLY B 1 98 ? 51.823 24.488 28.683 1.00 15.40 124 GLY B C 1
ATOM 3030 O O . GLY B 1 98 ? 52.151 23.459 29.268 1.00 14.17 124 GLY B O 1
ATOM 3031 N N . ARG B 1 99 ? 51.887 24.608 27.360 1.00 9.77 125 ARG B N 1
ATOM 3032 C CA . ARG B 1 99 ? 52.425 23.531 26.535 1.00 9.04 125 ARG B CA 1
ATOM 3033 C C . ARG B 1 99 ? 53.871 23.893 26.201 1.00 11.49 125 ARG B C 1
ATOM 3034 O O . ARG B 1 99 ? 54.161 25.059 25.872 1.00 9.82 125 ARG B O 1
ATOM 3042 N N . ASN B 1 100 ? 54.768 22.893 26.270 1.00 7.83 126 ASN B N 1
ATOM 3043 C CA . ASN B 1 100 ? 56.197 23.166 25.973 1.00 7.80 126 ASN B CA 1
ATOM 3044 C C . ASN B 1 100 ? 56.539 22.694 24.553 1.00 9.55 126 ASN B C 1
ATOM 3045 O O . ASN B 1 100 ? 56.224 21.563 24.141 1.00 9.41 126 ASN B O 1
ATOM 3050 N N . PHE B 1 101 ? 57.164 23.616 23.793 1.00 10.35 127 PHE B N 1
ATOM 3051 C CA . PHE B 1 101 ? 57.571 23.385 22.416 1.00 7.57 127 PHE B CA 1
ATOM 3052 C C . PHE B 1 101 ? 59.085 23.482 22.196 1.00 11.06 127 PHE B C 1
ATOM 3053 O O . PHE B 1 101 ? 59.549 23.851 21.084 1.00 10.30 127 PHE B O 1
ATOM 3061 N N . ALA B 1 102 ? 59.865 23.154 23.222 1.00 10.09 128 ALA B N 1
ATOM 3062 C CA . ALA B 1 102 ? 61.322 23.267 23.070 1.00 11.35 128 ALA B CA 1
ATOM 3063 C C . ALA B 1 102 ? 61.827 22.312 22.012 1.00 13.53 128 ALA B C 1
ATOM 3064 O O . ALA B 1 102 ? 62.948 22.482 21.518 1.00 13.66 128 ALA B O 1
ATOM 3066 N N . TRP B 1 103 ? 61.021 21.308 21.695 1.00 11.56 129 TRP B N 1
ATOM 3067 C CA . TRP B 1 103 ? 61.385 20.300 20.710 1.00 13.31 129 TRP B CA 1
ATOM 3068 C C . TRP B 1 103 ? 61.169 20.756 19.271 1.00 14.30 129 TRP B C 1
ATOM 3069 O O . TRP B 1 103 ? 61.589 20.062 18.325 1.00 14.38 129 TRP B O 1
ATOM 3080 N N . ARG B 1 104 ? 60.519 21.909 19.085 1.00 9.81 130 ARG B N 1
ATOM 3081 C CA . ARG B 1 104 ? 60.269 22.441 17.733 1.00 10.96 130 ARG B CA 1
ATOM 3082 C C . ARG B 1 104 ? 61.433 23.324 17.297 1.00 11.72 130 ARG B C 1
ATOM 3083 O O . ARG B 1 104 ? 61.894 24.157 18.051 1.00 10.85 130 ARG B O 1
ATOM 3091 N N . PRO B 1 105 ? 61.902 23.167 16.049 1.00 11.01 131 PRO B N 1
ATOM 3092 C CA . PRO B 1 105 ? 63.027 23.959 15.547 1.00 12.08 131 PRO B CA 1
ATOM 3093 C C . PRO B 1 105 ? 62.762 25.460 15.615 1.00 12.10 131 PRO B C 1
ATOM 3094 O O . PRO B 1 105 ? 63.670 26.218 15.885 1.00 13.42 131 PRO B O 1
ATOM 3098 N N . TYR B 1 106 ? 61.523 25.890 15.361 1.00 12.95 132 TYR B N 1
ATOM 3099 C CA . TYR B 1 106 ? 61.302 27.336 15.433 1.00 10.19 132 TYR B CA 1
ATOM 3100 C C . TYR B 1 106 ? 61.591 27.865 16.837 1.00 11.90 132 TYR B C 1
ATOM 3101 O O . TYR B 1 106 ? 61.931 29.040 16.986 1.00 11.84 132 TYR B O 1
ATOM 3110 N N . PHE B 1 107 ? 61.487 27.011 17.868 1.00 9.23 133 PHE B N 1
ATOM 3111 C CA . PHE B 1 107 ? 61.842 27.492 19.186 1.00 10.39 133 PHE B CA 1
ATOM 3112 C C . PHE B 1 107 ? 63.362 27.347 19.413 1.00 12.70 133 PHE B C 1
ATOM 3113 O O . PHE B 1 107 ? 64.044 28.301 19.752 1.00 12.89 133 PHE B O 1
ATOM 3121 N N . TYR B 1 108 ? 63.925 26.162 19.227 1.00 13.26 134 TYR B N 1
ATOM 3122 C CA . TYR B 1 108 ? 65.339 26.070 19.596 1.00 13.40 134 TYR B CA 1
ATOM 3123 C C . TYR B 1 108 ? 66.284 26.841 18.726 1.00 14.94 134 TYR B C 1
ATOM 3124 O O . TYR B 1 108 ? 67.360 27.240 19.170 1.00 14.97 134 TYR B O 1
ATOM 3133 N N . LEU B 1 109 ? 65.905 27.041 17.478 1.00 12.89 135 LEU B N 1
ATOM 3134 C CA . LEU B 1 109 ? 66.735 27.902 16.626 1.00 13.07 135 LEU B CA 1
ATOM 3135 C C . LEU B 1 109 ? 66.622 29.377 17.044 1.00 14.43 135 LEU B C 1
ATOM 3136 O O . LEU B 1 109 ? 67.616 30.120 17.006 1.00 14.64 135 LEU B O 1
ATOM 3141 N N . SER B 1 110 ? 65.424 29.839 17.425 1.00 12.55 136 SER B N 1
ATOM 3142 C CA . SER B 1 110 ? 65.318 31.229 17.799 1.00 11.36 136 SER B CA 1
ATOM 3143 C C . SER B 1 110 ? 65.770 31.542 19.227 1.00 11.35 136 SER B C 1
ATOM 3144 O O . SER B 1 110 ? 66.184 32.654 19.500 1.00 12.66 136 SER B O 1
ATOM 3147 N N . ILE B 1 111 ? 65.746 30.560 20.139 1.00 10.23 137 ILE B N 1
ATOM 3148 C CA . ILE B 1 111 ? 66.225 30.873 21.477 1.00 10.79 137 ILE B CA 1
ATOM 3149 C C . ILE B 1 111 ? 67.767 31.024 21.425 1.00 13.73 137 ILE B C 1
ATOM 3150 O O . ILE B 1 111 ? 68.366 31.551 22.362 1.00 12.99 137 ILE B O 1
ATOM 3155 N N . ALA B 1 112 ? 68.372 30.595 20.315 1.00 14.34 138 ALA B N 1
ATOM 3156 C CA . ALA B 1 112 ? 69.841 30.758 20.091 1.00 13.54 138 ALA B CA 1
ATOM 3157 C C . ALA B 1 112 ? 70.119 32.175 19.599 1.00 17.51 138 ALA B C 1
ATOM 3158 O O . ALA B 1 112 ? 71.261 32.560 19.305 1.00 16.20 138 ALA B O 1
ATOM 3160 N N . GLY B 1 113 ? 69.065 32.973 19.474 1.00 11.66 139 GLY B N 1
ATOM 3161 C CA . GLY B 1 113 ? 69.258 34.358 19.075 1.00 13.82 139 GLY B CA 1
ATOM 3162 C C . GLY B 1 113 ? 69.070 34.695 17.610 1.00 15.07 139 GLY B C 1
ATOM 3163 O O . GLY B 1 113 ? 69.392 35.823 17.223 1.00 15.44 139 GLY B O 1
ATOM 3164 N N . GLN B 1 114 ? 68.535 33.762 16.819 1.00 13.71 140 GLN B N 1
ATOM 3165 C CA . GLN B 1 114 ? 68.343 34.015 15.400 1.00 13.38 140 GLN B CA 1
ATOM 3166 C C . GLN B 1 114 ? 66.881 33.961 14.981 1.00 12.46 140 GLN B C 1
ATOM 3167 O O . GLN B 1 114 ? 66.058 33.281 15.637 1.00 13.86 140 GLN B O 1
ATOM 3173 N N . LYS B 1 115 ? 66.559 34.614 13.867 1.00 12.20 141 LYS B N 1
ATOM 3174 C CA . LYS B 1 115 ? 65.188 34.494 13.386 1.00 11.02 141 LYS B CA 1
ATOM 3175 C C . LYS B 1 115 ? 65.084 33.092 12.759 1.00 11.64 141 LYS B C 1
ATOM 3176 O O . LYS B 1 115 ? 66.088 32.548 12.253 1.00 13.52 141 LYS B O 1
ATOM 3182 N N . SER B 1 116 ? 63.913 32.469 12.832 1.00 9.33 142 SER B N 1
ATOM 3183 C CA . SER B 1 116 ? 63.734 31.161 12.232 1.00 10.17 142 SER B CA 1
ATOM 3184 C C . SER B 1 116 ? 62.377 31.002 11.587 1.00 12.67 142 SER B C 1
ATOM 3185 O O . SER B 1 116 ? 61.464 31.824 11.771 1.00 11.68 142 SER B O 1
ATOM 3188 N N A GLN B 1 117 ? 62.230 29.954 10.780 0.50 11.56 143 GLN B N 1
ATOM 3189 N N B GLN B 1 117 ? 62.241 29.950 10.785 0.50 10.23 143 GLN B N 1
ATOM 3190 C CA A GLN B 1 117 ? 60.940 29.690 10.143 0.50 10.83 143 GLN B CA 1
ATOM 3191 C CA B GLN B 1 117 ? 60.967 29.674 10.127 0.50 8.51 143 GLN B CA 1
ATOM 3192 C C A GLN B 1 117 ? 60.842 28.179 9.982 0.50 12.84 143 GLN B C 1
ATOM 3193 C C B GLN B 1 117 ? 60.843 28.160 10.092 0.50 10.17 143 GLN B C 1
ATOM 3194 O O A GLN B 1 117 ? 61.869 27.501 9.843 0.50 14.65 143 GLN B O 1
ATOM 3195 O O B GLN B 1 117 ? 61.858 27.455 10.178 0.50 12.44 143 GLN B O 1
ATOM 3206 N N . TYR B 1 118 ? 59.619 27.658 9.963 1.00 10.06 144 TYR B N 1
ATOM 3207 C CA . TYR B 1 118 ? 59.435 26.212 9.923 1.00 11.32 144 TYR B CA 1
ATOM 3208 C C . TYR B 1 118 ? 58.024 25.899 9.453 1.00 10.83 144 TYR B C 1
ATOM 3209 O O . TYR B 1 118 ? 57.168 26.737 9.539 1.00 18.30 144 TYR B O 1
ATOM 3218 N N . PHE B 1 119 ? 57.793 24.710 8.895 1.00 9.66 145 PHE B N 1
ATOM 3219 C CA . PHE B 1 119 ? 56.406 24.387 8.570 1.00 9.72 145 PHE B CA 1
ATOM 3220 C C . PHE B 1 119 ? 56.166 23.040 9.240 1.00 13.21 145 PHE B C 1
ATOM 3221 O O . PHE B 1 119 ? 57.087 22.273 9.426 1.00 14.24 145 PHE B O 1
ATOM 3229 N N . ALA B 1 120 ? 54.926 22.775 9.599 1.00 10.42 146 ALA B N 1
ATOM 3230 C CA . ALA B 1 120 ? 54.642 21.532 10.304 1.00 14.52 146 ALA B CA 1
ATOM 3231 C C . ALA B 1 120 ? 53.164 21.340 10.463 1.00 10.96 146 ALA B C 1
ATOM 3232 O O . ALA B 1 120 ? 52.377 22.252 10.241 1.00 11.19 146 ALA B O 1
ATOM 3234 N N . LEU B 1 121 ? 52.790 20.128 10.873 1.00 13.36 147 LEU B N 1
ATOM 3235 C CA . LEU B 1 121 ? 51.397 19.818 11.228 1.00 12.72 147 LEU B CA 1
ATOM 3236 C C . LEU B 1 121 ? 51.316 20.188 12.719 1.00 12.04 147 LEU B C 1
ATOM 3237 O O . LEU B 1 121 ? 52.070 19.639 13.519 1.00 14.03 147 LEU B O 1
ATOM 3242 N N . GLY B 1 122 ? 50.425 21.108 13.088 1.00 12.53 148 GLY B N 1
ATOM 3243 C CA . GLY B 1 122 ? 50.304 21.551 14.479 1.00 14.34 148 GLY B CA 1
ATOM 3244 C C . GLY B 1 122 ? 49.909 20.445 15.447 1.00 16.40 148 GLY B C 1
ATOM 3245 O O . GLY B 1 122 ? 48.957 19.701 15.175 1.00 17.36 148 GLY B O 1
ATOM 3246 N N . SER B 1 123 ? 50.603 20.369 16.583 1.00 14.05 149 SER B N 1
ATOM 3247 C CA . SER B 1 123 ? 50.322 19.293 17.544 1.00 15.10 149 SER B CA 1
ATOM 3248 C C . SER B 1 123 ? 49.086 19.450 18.409 1.00 17.66 149 SER B C 1
ATOM 3249 O O . SER B 1 123 ? 48.429 18.468 18.784 1.00 21.70 149 SER B O 1
ATOM 3252 N N . THR B 1 124 ? 48.760 20.690 18.731 1.00 21.00 150 THR B N 1
ATOM 3253 C CA . THR B 1 124 ? 47.622 20.971 19.606 1.00 22.37 150 THR B CA 1
ATOM 3254 C C . THR B 1 124 ? 46.401 21.208 18.774 1.00 26.57 150 THR B C 1
ATOM 3255 O O . THR B 1 124 ? 45.322 20.652 19.025 1.00 29.65 150 THR B O 1
ATOM 3259 N N . SER B 1 125 ? 46.582 22.037 17.756 1.00 27.64 151 SER B N 1
ATOM 3260 C CA . SER B 1 125 ? 45.529 22.405 16.840 1.00 28.00 151 SER B CA 1
ATOM 3261 C C . SER B 1 125 ? 45.114 21.327 15.853 1.00 30.37 151 SER B C 1
ATOM 3262 O O . SER B 1 125 ? 43.954 21.279 15.476 1.00 34.47 151 SER B O 1
ATOM 3265 N N . GLY B 1 126 ? 46.069 20.499 15.417 1.00 26.61 152 GLY B N 1
ATOM 3266 C CA . GLY B 1 126 ? 45.816 19.504 14.385 1.00 23.21 152 GLY B CA 1
ATOM 3267 C C . GLY B 1 126 ? 45.810 20.223 13.013 1.00 22.19 152 GLY B C 1
ATOM 3268 O O . GLY B 1 126 ? 45.433 19.669 11.972 1.00 24.07 152 GLY B O 1
ATOM 3269 N N . GLN B 1 127 ? 46.231 21.488 13.002 1.00 15.39 153 GLN B N 1
ATOM 3270 C CA . GLN B 1 127 ? 46.241 22.284 11.762 1.00 15.23 153 GLN B CA 1
ATOM 3271 C C . GLN B 1 127 ? 47.620 22.566 11.242 1.00 12.38 153 GLN B C 1
ATOM 3272 O O . GLN B 1 127 ? 48.533 22.873 12.007 1.00 13.42 153 GLN B O 1
ATOM 3278 N N . ARG B 1 128 ? 47.777 22.516 9.918 1.00 13.28 154 ARG B N 1
ATOM 3279 C CA . ARG B 1 128 ? 49.124 22.765 9.386 1.00 11.64 154 ARG B CA 1
ATOM 3280 C C . ARG B 1 128 ? 49.421 24.255 9.508 1.00 12.52 154 ARG B C 1
ATOM 3281 O O . ARG B 1 128 ? 48.523 25.070 9.529 1.00 15.39 154 ARG B O 1
ATOM 3289 N N . GLY B 1 129 ? 50.692 24.605 9.558 1.00 12.40 155 GLY B N 1
ATOM 3290 C CA . GLY B 1 129 ? 50.980 26.021 9.543 1.00 13.21 155 GLY B CA 1
ATOM 3291 C C . GLY B 1 129 ? 52.388 26.293 9.081 1.00 11.71 155 GLY B C 1
ATOM 3292 O O . GLY B 1 129 ? 53.230 25.364 9.026 1.00 11.46 155 GLY B O 1
ATOM 3293 N N . TYR B 1 130 ? 52.641 27.567 8.731 1.00 9.19 156 TYR B N 1
ATOM 3294 C CA . TYR B 1 130 ? 54.000 28.001 8.434 1.00 10.37 156 TYR B CA 1
ATOM 3295 C C . TYR B 1 130 ? 54.293 28.883 9.667 1.00 11.75 156 TYR B C 1
ATOM 3296 O O . TYR B 1 130 ? 53.498 29.768 9.995 1.00 13.24 156 TYR B O 1
ATOM 3305 N N . TYR B 1 131 ? 55.397 28.598 10.365 1.00 9.91 157 TYR B N 1
ATOM 3306 C CA . TYR B 1 131 ? 55.730 29.310 11.609 1.00 11.50 157 TYR B CA 1
ATOM 3307 C C . TYR B 1 131 ? 56.930 30.229 11.439 1.00 11.50 157 TYR B C 1
ATOM 3308 O O . TYR B 1 131 ? 57.956 29.836 10.898 1.00 12.52 157 TYR B O 1
ATOM 3317 N N . TYR B 1 132 ? 56.785 31.467 11.900 1.00 10.13 158 TYR B N 1
ATOM 3318 C CA . TYR B 1 132 ? 57.895 32.416 11.896 1.00 9.23 158 TYR B CA 1
ATOM 3319 C C . TYR B 1 132 ? 58.186 32.697 13.361 1.00 10.10 158 TYR B C 1
ATOM 3320 O O . TYR B 1 132 ? 57.266 32.887 14.154 1.00 11.84 158 TYR B O 1
ATOM 3329 N N . ALA B 1 133 ? 59.465 32.728 13.724 1.00 8.11 159 ALA B N 1
ATOM 3330 C CA . ALA B 1 133 ? 59.803 32.950 15.121 1.00 10.51 159 ALA B CA 1
ATOM 3331 C C . ALA B 1 133 ? 60.960 33.908 15.251 1.00 10.24 159 ALA B C 1
ATOM 3332 O O . ALA B 1 133 ? 61.780 34.098 14.320 1.00 10.62 159 ALA B O 1
ATOM 3334 N N . TYR B 1 134 ? 61.012 34.584 16.392 1.00 8.09 160 TYR B N 1
ATOM 3335 C CA . TYR B 1 134 ? 62.094 35.562 16.590 1.00 9.62 160 TYR B CA 1
ATOM 3336 C C . TYR B 1 134 ? 62.428 35.656 18.082 1.00 9.84 160 TYR B C 1
ATOM 3337 O O . TYR B 1 134 ? 61.562 35.555 18.936 1.00 8.71 160 TYR B O 1
ATOM 3346 N N . PRO B 1 135 ? 63.699 35.846 18.429 1.00 8.19 161 PRO B N 1
ATOM 3347 C CA . PRO B 1 135 ? 64.010 35.950 19.858 1.00 6.85 161 PRO B CA 1
ATOM 3348 C C . PRO B 1 135 ? 63.557 37.275 20.473 1.00 7.42 161 PRO B C 1
ATOM 3349 O O . PRO B 1 135 ? 63.620 38.333 19.833 1.00 8.80 161 PRO B O 1
ATOM 3353 N N . VAL B 1 136 ? 63.117 37.226 21.715 1.00 7.70 162 VAL B N 1
ATOM 3354 C CA . VAL B 1 136 ? 62.721 38.427 22.452 1.00 6.51 162 VAL B CA 1
ATOM 3355 C C . VAL B 1 136 ? 63.950 38.769 23.289 1.00 9.96 162 VAL B C 1
ATOM 3356 O O . VAL B 1 136 ? 64.345 37.998 24.176 1.00 9.70 162 VAL B O 1
ATOM 3360 N N . ILE B 1 137 ? 64.531 39.938 23.024 1.00 8.75 163 ILE B N 1
ATOM 3361 C CA . ILE B 1 137 ? 65.786 40.328 23.692 1.00 9.62 163 ILE B CA 1
ATOM 3362 C C . ILE B 1 137 ? 65.628 41.643 24.433 1.00 11.48 163 ILE B C 1
ATOM 3363 O O . ILE B 1 137 ? 65.040 42.591 23.901 1.00 13.79 163 ILE B O 1
ATOM 3368 N N . TYR B 1 138 ? 66.120 41.683 25.672 1.00 12.03 164 TYR B N 1
ATOM 3369 C CA . TYR B 1 138 ? 66.044 42.906 26.471 1.00 13.13 164 TYR B CA 1
ATOM 3370 C C . TYR B 1 138 ? 67.229 42.911 27.444 1.00 14.77 164 TYR B C 1
ATOM 3371 O O . TYR B 1 138 ? 67.527 41.892 28.064 1.00 18.11 164 TYR B O 1
ATOM 3380 N N . ALA B 1 139 ? 67.869 44.073 27.547 1.00 18.63 165 ALA B N 1
ATOM 3381 C CA . ALA B 1 139 ? 69.039 44.230 28.412 1.00 21.48 165 ALA B CA 1
ATOM 3382 C C . ALA B 1 139 ? 70.059 43.125 28.106 1.00 20.63 165 ALA B C 1
ATOM 3383 O O . ALA B 1 139 ? 70.587 42.479 29.006 1.00 24.82 165 ALA B O 1
ATOM 3385 N N . ALA B 1 140 ? 70.296 42.897 26.817 1.00 22.55 166 ALA B N 1
ATOM 3386 C CA . ALA B 1 140 ? 71.289 41.915 26.376 1.00 28.63 166 ALA B CA 1
ATOM 3387 C C . ALA B 1 140 ? 71.044 40.474 26.818 1.00 29.54 166 ALA B C 1
ATOM 3388 O O . ALA B 1 140 ? 71.987 39.679 26.992 1.00 30.43 166 ALA B O 1
ATOM 3390 N N . GLU B 1 141 ? 69.781 40.116 26.995 1.00 22.99 167 GLU B N 1
ATOM 3391 C CA . GLU B 1 141 ? 69.463 38.774 27.430 1.00 21.27 167 GLU B CA 1
ATOM 3392 C C . GLU B 1 141 ? 68.400 38.226 26.495 1.00 17.36 167 GLU B C 1
ATOM 3393 O O . GLU B 1 141 ? 67.473 38.958 26.177 1.00 15.31 167 GLU B O 1
ATOM 3399 N N . ILE B 1 142 ? 68.561 36.988 26.020 1.00 14.33 168 ILE B N 1
ATOM 3400 C CA . ILE B 1 142 ? 67.504 36.392 25.198 1.00 12.89 168 ILE B CA 1
ATOM 3401 C C . ILE B 1 142 ? 66.529 35.835 26.258 1.00 14.24 168 ILE B C 1
ATOM 3402 O O . ILE B 1 142 ? 66.831 34.876 27.002 1.00 17.86 168 ILE B O 1
ATOM 3407 N N . LEU B 1 143 ? 65.334 36.414 26.292 1.00 9.77 169 LEU B N 1
ATOM 3408 C CA . LEU B 1 143 ? 64.352 36.033 27.273 1.00 9.38 169 LEU B CA 1
ATOM 3409 C C . LEU B 1 143 ? 63.323 34.987 26.841 1.00 12.02 169 LEU B C 1
ATOM 3410 O O . LEU B 1 143 ? 62.707 34.346 27.691 1.00 10.77 169 LEU B O 1
ATOM 3415 N N . GLY B 1 144 ? 63.130 34.839 25.542 1.00 9.57 170 GLY B N 1
ATOM 3416 C CA . GLY B 1 144 ? 62.109 33.914 25.066 1.00 8.68 170 GLY B CA 1
ATOM 3417 C C . GLY B 1 144 ? 61.999 34.032 23.569 1.00 7.86 170 GLY B C 1
ATOM 3418 O O . GLY B 1 144 ? 62.884 34.583 22.892 1.00 9.77 170 GLY B O 1
ATOM 3419 N N . VAL B 1 145 ? 60.910 33.504 23.036 1.00 7.43 171 VAL B N 1
ATOM 3420 C CA . VAL B 1 145 ? 60.722 33.487 21.600 1.00 7.05 171 VAL B CA 1
ATOM 3421 C C . VAL B 1 145 ? 59.272 33.856 21.285 1.00 6.69 171 VAL B C 1
ATOM 3422 O O . VAL B 1 145 ? 58.340 33.358 21.966 1.00 7.70 171 VAL B O 1
ATOM 3426 N N . ILE B 1 146 ? 59.087 34.724 20.276 1.00 6.34 172 ILE B N 1
ATOM 3427 C CA . ILE B 1 146 ? 57.691 35.042 19.860 1.00 6.69 172 ILE B CA 1
ATOM 3428 C C . ILE B 1 146 ? 57.463 34.318 18.526 1.00 9.21 172 ILE B C 1
ATOM 3429 O O . ILE B 1 146 ? 58.347 34.313 17.637 1.00 9.15 172 ILE B O 1
ATOM 3434 N N . VAL B 1 147 ? 56.270 33.746 18.376 1.00 8.30 173 VAL B N 1
ATOM 3435 C CA . VAL B 1 147 ? 55.925 32.936 17.192 1.00 7.81 173 VAL B CA 1
ATOM 3436 C C . VAL B 1 147 ? 54.632 33.366 16.557 1.00 8.80 173 VAL B C 1
ATOM 3437 O O . VAL B 1 147 ? 53.672 33.636 17.269 1.00 9.43 173 VAL B O 1
ATOM 3441 N N . VAL B 1 148 ? 54.615 33.436 15.213 1.00 6.68 174 VAL B N 1
ATOM 3442 C CA . VAL B 1 148 ? 53.400 33.692 14.479 1.00 7.22 174 VAL B CA 1
ATOM 3443 C C . VAL B 1 148 ? 53.207 32.442 13.589 1.00 9.65 174 VAL B C 1
ATOM 3444 O O . VAL B 1 148 ? 54.108 32.090 12.826 1.00 11.02 174 VAL B O 1
ATOM 3448 N N . LYS B 1 149 ? 52.011 31.832 13.668 1.00 8.57 175 LYS B N 1
ATOM 3449 C CA . LYS B 1 149 ? 51.712 30.656 12.867 1.00 10.19 175 LYS B CA 1
ATOM 3450 C C . LYS B 1 149 ? 50.699 31.073 11.816 1.00 12.17 175 LYS B C 1
ATOM 3451 O O . LYS B 1 149 ? 49.620 31.541 12.166 1.00 11.04 175 LYS B O 1
ATOM 3465 N N . ASP B 1 151 ? 48.147 30.090 8.694 1.00 14.64 177 ASP B N 1
ATOM 3466 C CA . ASP B 1 151 ? 47.375 28.991 8.130 1.00 17.88 177 ASP B CA 1
ATOM 3467 C C . ASP B 1 151 ? 47.716 28.974 6.629 1.00 19.23 177 ASP B C 1
ATOM 3468 O O . ASP B 1 151 ? 48.069 29.995 6.037 1.00 19.35 177 ASP B O 1
ATOM 3473 N N . LEU B 1 152 ? 47.593 27.815 6.019 1.00 19.92 178 LEU B N 1
ATOM 3474 C CA . LEU B 1 152 ? 47.973 27.660 4.622 1.00 20.20 178 LEU B CA 1
ATOM 3475 C C . LEU B 1 152 ? 46.901 27.819 3.556 1.00 24.96 178 LEU B C 1
ATOM 3476 O O . LEU B 1 152 ? 47.210 27.740 2.361 1.00 22.80 178 LEU B O 1
ATOM 3481 N N . SER B 1 153 ? 45.658 28.059 3.957 1.00 23.27 179 SER B N 1
ATOM 3482 C CA . SER B 1 153 ? 44.599 28.184 2.961 1.00 26.94 179 SER B CA 1
ATOM 3483 C C . SER B 1 153 ? 44.836 29.243 1.912 1.00 24.94 179 SER B C 1
ATOM 3484 O O . SER B 1 153 ? 44.572 28.999 0.723 1.00 24.73 179 SER B O 1
ATOM 3487 N N . ALA B 1 154 ? 45.270 30.434 2.337 1.00 22.18 180 ALA B N 1
ATOM 3488 C CA . ALA B 1 154 ? 45.514 31.512 1.385 1.00 23.36 180 ALA B CA 1
ATOM 3489 C C . ALA B 1 154 ? 46.498 31.077 0.301 1.00 26.14 180 ALA B C 1
ATOM 3490 O O . ALA B 1 154 ? 46.319 31.432 -0.877 1.00 26.96 180 ALA B O 1
ATOM 3492 N N . ILE B 1 155 ? 47.540 30.332 0.671 1.00 20.79 181 ILE B N 1
ATOM 3493 C CA . ILE B 1 155 ? 48.473 29.840 -0.345 1.00 20.46 181 ILE B CA 1
ATOM 3494 C C . ILE B 1 155 ? 47.780 28.804 -1.234 1.00 22.07 181 ILE B C 1
ATOM 3495 O O . ILE B 1 155 ? 47.770 28.936 -2.452 1.00 22.91 181 ILE B O 1
ATOM 3500 N N . GLU B 1 156 ? 47.168 27.788 -0.630 1.00 19.74 182 GLU B N 1
ATOM 3501 C CA . GLU B 1 156 ? 46.558 26.737 -1.437 1.00 21.42 182 GLU B CA 1
ATOM 3502 C C . GLU B 1 156 ? 45.440 27.193 -2.356 1.00 26.30 182 GLU B C 1
ATOM 3503 O O . GLU B 1 156 ? 45.344 26.733 -3.499 1.00 20.67 182 GLU B O 1
ATOM 3509 N N . GLN B 1 157 ? 44.619 28.123 -1.889 1.00 25.19 183 GLN B N 1
ATOM 3510 C CA . GLN B 1 157 ? 43.516 28.616 -2.698 1.00 29.59 183 GLN B CA 1
ATOM 3511 C C . GLN B 1 157 ? 44.022 29.535 -3.804 1.00 29.60 183 GLN B C 1
ATOM 3512 O O . GLN B 1 157 ? 43.251 29.969 -4.662 1.00 26.07 183 GLN B O 1
ATOM 3518 N N . GLY B 1 158 ? 45.319 29.832 -3.775 1.00 24.49 184 GLY B N 1
ATOM 3519 C CA . GLY B 1 158 ? 45.912 30.678 -4.791 1.00 25.57 184 GLY B CA 1
ATOM 3520 C C . GLY B 1 158 ? 46.170 29.893 -6.070 1.00 24.19 184 GLY B C 1
ATOM 3521 O O . GLY B 1 158 ? 46.392 30.467 -7.131 1.00 26.39 184 GLY B O 1
ATOM 3522 N N . TRP B 1 159 ? 46.181 28.573 -5.968 1.00 20.07 185 TRP B N 1
ATOM 3523 C CA . TRP B 1 159 ? 46.426 27.758 -7.155 1.00 20.61 185 TRP B CA 1
ATOM 3524 C C . TRP B 1 159 ? 45.135 27.845 -7.992 1.00 26.98 185 TRP B C 1
ATOM 3525 O O . TRP B 1 159 ? 44.090 27.378 -7.565 1.00 28.32 185 TRP B O 1
ATOM 3536 N N . GLN B 1 160 ? 45.213 28.445 -9.170 1.00 32.00 186 GLN B N 1
ATOM 3537 C CA . GLN B 1 160 ? 44.012 28.617 -9.982 1.00 40.33 186 GLN B CA 1
ATOM 3538 C C . GLN B 1 160 ? 44.016 27.823 -11.265 1.00 41.25 186 GLN B C 1
ATOM 3539 O O . GLN B 1 160 ? 43.991 28.381 -12.355 1.00 46.05 186 GLN B O 1
ATOM 3545 N N . ASN B 1 161 ? 44.040 26.512 -11.120 1.00 41.47 187 ASN B N 1
ATOM 3546 C CA . ASN B 1 161 ? 44.050 25.620 -12.257 1.00 39.59 187 ASN B CA 1
ATOM 3547 C C . ASN B 1 161 ? 43.421 24.329 -11.792 1.00 38.26 187 ASN B C 1
ATOM 3548 O O . ASN B 1 161 ? 43.854 23.748 -10.788 1.00 37.33 187 ASN B O 1
ATOM 3553 N N . LYS B 1 162 ? 42.390 23.873 -12.506 1.00 36.96 188 LYS B N 1
ATOM 3554 C CA . LYS B 1 162 ? 41.725 22.626 -12.145 1.00 35.62 188 LYS B CA 1
ATOM 3555 C C . LYS B 1 162 ? 42.261 21.503 -13.020 1.00 34.19 188 LYS B C 1
ATOM 3556 O O . LYS B 1 162 ? 42.201 20.318 -12.635 1.00 28.82 188 LYS B O 1
ATOM 3562 N N . SER B 1 163 ? 42.776 21.902 -14.191 1.00 31.50 189 SER B N 1
ATOM 3563 C CA . SER B 1 163 ? 43.346 20.992 -15.184 1.00 30.35 189 SER B CA 1
ATOM 3564 C C . SER B 1 163 ? 44.677 20.381 -14.736 1.00 27.14 189 SER B C 1
ATOM 3565 O O . SER B 1 163 ? 44.964 19.231 -15.029 1.00 29.93 189 SER B O 1
ATOM 3568 N N A SER B 1 164 ? 45.474 21.160 -14.018 0.50 22.50 190 SER B N 1
ATOM 3569 N N B SER B 1 164 ? 45.513 21.167 -14.054 0.50 22.81 190 SER B N 1
ATOM 3570 C CA A SER B 1 164 ? 46.743 20.654 -13.530 0.50 17.90 190 SER B CA 1
ATOM 3571 C CA B SER B 1 164 ? 46.799 20.655 -13.559 0.50 17.90 190 SER B CA 1
ATOM 3572 C C A SER B 1 164 ? 46.676 20.748 -12.018 0.50 16.53 190 SER B C 1
ATOM 3573 C C B SER B 1 164 ? 46.788 20.832 -12.050 0.50 16.10 190 SER B C 1
ATOM 3574 O O A SER B 1 164 ? 45.915 21.543 -11.472 0.50 17.56 190 SER B O 1
ATOM 3575 O O B SER B 1 164 ? 46.206 21.797 -11.552 0.50 14.17 190 SER B O 1
ATOM 3580 N N . TYR B 1 165 ? 47.464 19.931 -11.347 1.00 17.25 191 TYR B N 1
ATOM 3581 C CA . TYR B 1 165 ? 47.485 19.961 -9.885 1.00 14.35 191 TYR B CA 1
ATOM 3582 C C . TYR B 1 165 ? 48.843 20.422 -9.410 1.00 15.40 191 TYR B C 1
ATOM 3583 O O . TYR B 1 165 ? 49.777 20.444 -10.188 1.00 16.83 191 TYR B O 1
ATOM 3592 N N . PHE B 1 166 ? 48.939 20.835 -8.143 1.00 16.01 192 PHE B N 1
ATOM 3593 C CA . PHE B 1 166 ? 50.277 21.169 -7.612 1.00 16.40 192 PHE B CA 1
ATOM 3594 C C . PHE B 1 166 ? 50.471 20.429 -6.295 1.00 15.50 192 PHE B C 1
ATOM 3595 O O . PHE B 1 166 ? 49.491 20.013 -5.657 1.00 16.05 192 PHE B O 1
ATOM 3603 N N . VAL B 1 167 ? 51.733 20.137 -5.978 1.00 12.67 193 VAL B N 1
ATOM 3604 C CA . VAL B 1 167 ? 52.082 19.625 -4.648 1.00 12.17 193 VAL B CA 1
ATOM 3605 C C . VAL B 1 167 ? 53.319 20.435 -4.232 1.00 14.41 193 VAL B C 1
ATOM 3606 O O . VAL B 1 167 ? 54.039 20.959 -5.082 1.00 13.77 193 VAL B O 1
ATOM 3610 N N . ALA B 1 168 ? 53.501 20.613 -2.919 1.00 13.70 194 ALA B N 1
ATOM 3611 C CA . ALA B 1 168 ? 54.696 21.287 -2.422 1.00 15.02 194 ALA B CA 1
ATOM 3612 C C . ALA B 1 168 ? 55.277 20.156 -1.577 1.00 12.92 194 ALA B C 1
ATOM 3613 O O . ALA B 1 168 ? 54.649 19.721 -0.590 1.00 14.19 194 ALA B O 1
ATOM 3615 N N . THR B 1 169 ? 56.459 19.684 -1.939 1.00 12.17 195 THR B N 1
ATOM 3616 C CA . THR B 1 169 ? 57.070 18.553 -1.252 1.00 12.75 195 THR B CA 1
ATOM 3617 C C . THR B 1 169 ? 58.287 18.958 -0.436 1.00 15.40 195 THR B C 1
ATOM 3618 O O . THR B 1 169 ? 59.007 19.890 -0.800 1.00 16.54 195 THR B O 1
ATOM 3622 N N . ASP B 1 170 ? 58.480 18.253 0.668 1.00 16.44 196 ASP B N 1
ATOM 3623 C CA . ASP B 1 170 ? 59.656 18.518 1.495 1.00 18.87 196 ASP B CA 1
ATOM 3624 C C . ASP B 1 170 ? 60.829 17.651 1.044 1.00 18.31 196 ASP B C 1
ATOM 3625 O O . ASP B 1 170 ? 60.779 16.944 0.036 1.00 17.56 196 ASP B O 1
ATOM 3630 N N . ASP B 1 171 ? 61.926 17.710 1.789 1.00 22.59 197 ASP B N 1
ATOM 3631 C CA . ASP B 1 171 ? 63.104 16.908 1.454 1.00 25.76 197 ASP B CA 1
ATOM 3632 C C . ASP B 1 171 ? 62.929 15.366 1.353 1.00 26.99 197 ASP B C 1
ATOM 3633 O O . ASP B 1 171 ? 63.740 14.723 0.714 1.00 28.36 197 ASP B O 1
ATOM 3638 N N . HIS B 1 172 ? 61.898 14.778 1.973 1.00 23.28 198 HIS B N 1
ATOM 3639 C CA . HIS B 1 172 ? 61.632 13.330 1.853 1.00 25.01 198 HIS B CA 1
ATOM 3640 C C . HIS B 1 172 ? 60.530 13.090 0.836 1.00 27.30 198 HIS B C 1
ATOM 3641 O O . HIS B 1 172 ? 59.999 11.985 0.711 1.00 27.11 198 HIS B O 1
ATOM 3648 N N . GLN B 1 173 ? 60.184 14.144 0.103 1.00 20.27 199 GLN B N 1
ATOM 3649 C CA . GLN B 1 173 ? 59.149 14.074 -0.905 1.00 21.79 199 GLN B CA 1
ATOM 3650 C C . GLN B 1 173 ? 57.780 13.894 -0.278 1.00 19.90 199 GLN B C 1
ATOM 3651 O O . GLN B 1 173 ? 56.835 13.383 -0.913 1.00 17.70 199 GLN B O 1
ATOM 3657 N N . VAL B 1 174 ? 57.636 14.330 0.969 1.00 16.16 200 VAL B N 1
ATOM 3658 C CA . VAL B 1 174 ? 56.309 14.269 1.549 1.00 13.07 200 VAL B CA 1
ATOM 3659 C C . VAL B 1 174 ? 55.512 15.508 1.077 1.00 14.73 200 VAL B C 1
ATOM 3660 O O . VAL B 1 174 ? 56.021 16.643 1.073 1.00 13.80 200 VAL B O 1
ATOM 3664 N N . VAL B 1 175 ? 54.262 15.293 0.671 1.00 13.09 201 VAL B N 1
ATOM 3665 C CA . VAL B 1 175 ? 53.386 16.374 0.228 1.00 12.97 201 VAL B CA 1
ATOM 3666 C C . VAL B 1 175 ? 52.854 17.130 1.463 1.00 15.33 201 VAL B C 1
ATOM 3667 O O . VAL B 1 175 ? 52.059 16.592 2.244 1.00 15.92 201 VAL B O 1
ATOM 3671 N N . PHE B 1 176 ? 53.257 18.388 1.590 1.00 13.98 202 PHE B N 1
ATOM 3672 C CA . PHE B 1 176 ? 52.826 19.231 2.711 1.00 14.89 202 PHE B CA 1
ATOM 3673 C C . PHE B 1 176 ? 51.661 20.135 2.308 1.00 16.30 202 PHE B C 1
ATOM 3674 O O . PHE B 1 176 ? 50.810 20.462 3.149 1.00 15.08 202 PHE B O 1
ATOM 3690 N N . SER B 1 178 ? 48.901 20.914 -1.234 1.00 12.77 204 SER B N 1
ATOM 3691 C CA . SER B 1 178 ? 48.501 20.421 -2.549 1.00 13.49 204 SER B CA 1
ATOM 3692 C C . SER B 1 178 ? 47.140 20.955 -2.915 1.00 19.51 204 SER B C 1
ATOM 3693 O O . SER B 1 178 ? 46.360 21.365 -2.035 1.00 18.73 204 SER B O 1
ATOM 3696 N N . SER B 1 179 ? 46.842 20.931 -4.219 1.00 18.80 205 SER B N 1
ATOM 3697 C CA . SER B 1 179 ? 45.528 21.331 -4.661 1.00 16.06 205 SER B CA 1
ATOM 3698 C C . SER B 1 179 ? 44.610 20.072 -4.531 1.00 19.26 205 SER B C 1
ATOM 3699 O O . SER B 1 179 ? 43.379 20.162 -4.724 1.00 18.69 205 SER B O 1
ATOM 3702 N N A GLN B 1 180 ? 45.207 18.924 -4.221 0.50 18.70 206 GLN B N 1
ATOM 3703 N N B GLN B 1 180 ? 45.211 18.917 -4.224 0.50 18.77 206 GLN B N 1
ATOM 3704 C CA A GLN B 1 180 ? 44.455 17.677 -4.026 0.50 17.65 206 GLN B CA 1
ATOM 3705 C CA B GLN B 1 180 ? 44.462 17.662 -4.015 0.50 17.61 206 GLN B CA 1
ATOM 3706 C C A GLN B 1 180 ? 44.555 17.324 -2.533 0.50 17.83 206 GLN B C 1
ATOM 3707 C C B GLN B 1 180 ? 44.554 17.324 -2.522 0.50 17.79 206 GLN B C 1
ATOM 3708 O O A GLN B 1 180 ? 45.550 16.774 -2.076 0.50 15.81 206 GLN B O 1
ATOM 3709 O O B GLN B 1 180 ? 45.548 16.779 -2.056 0.50 15.10 206 GLN B O 1
ATOM 3720 N N . PRO B 1 181 ? 43.514 17.642 -1.744 1.00 18.74 207 PRO B N 1
ATOM 3721 C CA . PRO B 1 181 ? 43.571 17.341 -0.316 1.00 21.83 207 PRO B CA 1
ATOM 3722 C C . PRO B 1 181 ? 43.884 15.901 0.073 1.00 22.02 207 PRO B C 1
ATOM 3723 O O . PRO B 1 181 ? 44.511 15.666 1.102 1.00 20.49 207 PRO B O 1
ATOM 3727 N N . ALA B 1 182 ? 43.452 14.945 -0.750 1.00 20.16 208 ALA B N 1
ATOM 3728 C CA . ALA B 1 182 ? 43.681 13.532 -0.465 1.00 21.00 208 ALA B CA 1
ATOM 3729 C C . ALA B 1 182 ? 45.162 13.173 -0.446 1.00 20.33 208 ALA B C 1
ATOM 3730 O O . ALA B 1 182 ? 45.549 12.184 0.164 1.00 21.65 208 ALA B O 1
ATOM 3732 N N . TRP B 1 183 ? 45.993 13.982 -1.101 1.00 16.18 209 TRP B N 1
ATOM 3733 C CA . TRP B 1 183 ? 47.417 13.664 -1.162 1.00 16.66 209 TRP B CA 1
ATOM 3734 C C . TRP B 1 183 ? 48.249 14.182 0.008 1.00 18.64 209 TRP B C 1
ATOM 3735 O O . TRP B 1 183 ? 49.411 13.815 0.126 1.00 16.79 209 TRP B O 1
ATOM 3746 N N . LEU B 1 184 ? 47.672 15.030 0.848 1.00 15.59 210 LEU B N 1
ATOM 3747 C CA . LEU B 1 184 ? 48.419 15.569 1.962 1.00 15.37 210 LEU B CA 1
ATOM 3748 C C . LEU B 1 184 ? 48.991 14.465 2.833 1.00 17.39 210 LEU B C 1
ATOM 3749 O O . LEU B 1 184 ? 48.351 13.459 3.071 1.00 17.77 210 LEU B O 1
ATOM 3754 N N . PHE B 1 185 ? 50.212 14.690 3.286 1.00 15.14 211 PHE B N 1
ATOM 3755 C CA . PHE B 1 185 ? 50.957 13.792 4.138 1.00 16.74 211 PHE B CA 1
ATOM 3756 C C . PHE B 1 185 ? 51.253 12.425 3.533 1.00 17.54 211 PHE B C 1
ATOM 3757 O O . PHE B 1 185 ? 51.507 11.456 4.263 1.00 19.31 211 PHE B O 1
ATOM 3765 N N . HIS B 1 186 ? 51.214 12.338 2.215 1.00 16.33 212 HIS B N 1
ATOM 3766 C CA . HIS B 1 186 ? 51.625 11.087 1.535 1.00 16.20 212 HIS B CA 1
ATOM 3767 C C . HIS B 1 186 ? 52.985 11.434 0.910 1.00 15.23 212 HIS B C 1
ATOM 3768 O O . HIS B 1 186 ? 53.239 12.597 0.581 1.00 14.70 212 HIS B O 1
ATOM 3775 N N . SER B 1 187 ? 53.854 10.447 0.708 1.00 14.71 213 SER B N 1
ATOM 3776 C CA . SER B 1 187 ? 55.113 10.727 0.034 1.00 15.54 213 SER B CA 1
ATOM 3777 C C . SER B 1 187 ? 54.847 10.506 -1.467 1.00 15.54 213 SER B C 1
ATOM 3778 O O . SER B 1 187 ? 53.999 9.680 -1.831 1.00 15.82 213 SER B O 1
ATOM 3781 N N . VAL B 1 188 ? 55.549 11.235 -2.341 1.00 13.10 214 VAL B N 1
ATOM 3782 C CA . VAL B 1 188 ? 55.337 11.052 -3.809 1.00 15.03 214 VAL B CA 1
ATOM 3783 C C . VAL B 1 188 ? 55.742 9.656 -4.261 1.00 18.57 214 VAL B C 1
ATOM 3784 O O . VAL B 1 188 ? 55.061 9.038 -5.117 1.00 18.99 214 VAL B O 1
ATOM 3788 N N . ALA B 1 189 ? 56.851 9.173 -3.709 1.00 18.63 215 ALA B N 1
ATOM 3789 C CA . ALA B 1 189 ? 57.386 7.838 -4.040 1.00 16.94 215 ALA B CA 1
ATOM 3790 C C . ALA B 1 189 ? 57.597 7.035 -2.784 1.00 18.91 215 ALA B C 1
ATOM 3791 O O . ALA B 1 189 ? 57.598 7.579 -1.667 1.00 17.42 215 ALA B O 1
ATOM 3793 N N . ASP B 1 190 ? 57.802 5.727 -2.939 1.00 18.06 216 ASP B N 1
ATOM 3794 C CA . ASP B 1 190 ? 58.015 4.891 -1.774 1.00 17.75 216 ASP B CA 1
ATOM 3795 C C . ASP B 1 190 ? 59.262 5.325 -0.968 1.00 19.06 216 ASP B C 1
ATOM 3796 O O . ASP B 1 190 ? 60.269 5.743 -1.537 1.00 20.58 216 ASP B O 1
ATOM 3801 N N . LEU B 1 191 ? 59.151 5.201 0.354 1.00 18.45 217 LEU B N 1
ATOM 3802 C CA . LEU B 1 191 ? 60.196 5.551 1.316 1.00 22.32 217 LEU B CA 1
ATOM 3803 C C . LEU B 1 191 ? 60.669 4.312 2.071 1.00 25.02 217 LEU B C 1
ATOM 3804 O O . LEU B 1 191 ? 59.893 3.391 2.297 1.00 26.73 217 LEU B O 1
ATOM 3809 N N . SER B 1 192 ? 61.931 4.324 2.478 1.00 26.91 218 SER B N 1
ATOM 3810 C CA . SER B 1 192 ? 62.494 3.206 3.221 1.00 31.05 218 SER B CA 1
ATOM 3811 C C . SER B 1 192 ? 62.102 3.275 4.695 1.00 35.13 218 SER B C 1
ATOM 3812 O O . SER B 1 192 ? 61.637 4.305 5.195 1.00 26.88 218 SER B O 1
ATOM 3815 N N . PRO B 1 193 ? 62.243 2.153 5.418 1.00 35.22 219 PRO B N 1
ATOM 3816 C CA . PRO B 1 193 ? 61.884 2.198 6.838 1.00 33.49 219 PRO B CA 1
ATOM 3817 C C . PRO B 1 193 ? 62.709 3.256 7.575 1.00 32.37 219 PRO B C 1
ATOM 3818 O O . PRO B 1 193 ? 62.203 3.919 8.477 1.00 34.17 219 PRO B O 1
ATOM 3822 N N . ALA B 1 194 ? 63.961 3.438 7.164 1.00 33.34 220 ALA B N 1
ATOM 3823 C CA . ALA B 1 194 ? 64.828 4.422 7.807 1.00 35.13 220 ALA B CA 1
ATOM 3824 C C . ALA B 1 194 ? 64.358 5.860 7.554 1.00 34.72 220 ALA B C 1
ATOM 3825 O O . ALA B 1 194 ? 64.466 6.725 8.435 1.00 34.39 220 ALA B O 1
ATOM 3827 N N . GLN B 1 195 ? 63.864 6.135 6.350 1.00 32.19 221 GLN B N 1
ATOM 3828 C CA . GLN B 1 195 ? 63.379 7.496 6.056 1.00 28.58 221 GLN B CA 1
ATOM 3829 C C . GLN B 1 195 ? 62.097 7.739 6.842 1.00 25.55 221 GLN B C 1
ATOM 3830 O O . GLN B 1 195 ? 61.916 8.812 7.421 1.00 23.29 221 GLN B O 1
ATOM 3836 N N . LEU B 1 196 ? 61.217 6.739 6.892 1.00 23.01 222 LEU B N 1
ATOM 3837 C CA . LEU B 1 196 ? 59.959 6.877 7.623 1.00 23.61 222 LEU B CA 1
ATOM 3838 C C . LEU B 1 196 ? 60.239 7.106 9.101 1.00 25.55 222 LEU B C 1
ATOM 3839 O O . LEU B 1 196 ? 59.569 7.916 9.735 1.00 23.68 222 LEU B O 1
ATOM 3844 N N . ASN B 1 197 ? 61.232 6.396 9.650 1.00 23.95 223 ASN B N 1
ATOM 3845 C CA . ASN B 1 197 ? 61.579 6.580 11.063 1.00 24.66 223 ASN B CA 1
ATOM 3846 C C . ASN B 1 197 ? 62.081 8.000 11.293 1.00 26.40 223 ASN B C 1
ATOM 3847 O O . ASN B 1 197 ? 61.728 8.632 12.303 1.00 22.47 223 ASN B O 1
ATOM 3852 N N A ASP B 1 198 ? 62.897 8.485 10.358 0.50 23.28 224 ASP B N 1
ATOM 3853 N N B ASP B 1 198 ? 62.904 8.496 10.372 0.50 22.65 224 ASP B N 1
ATOM 3854 C CA A ASP B 1 198 ? 63.462 9.830 10.417 0.50 25.86 224 ASP B CA 1
ATOM 3855 C CA B ASP B 1 198 ? 63.437 9.848 10.475 0.50 25.12 224 ASP B CA 1
ATOM 3856 C C A ASP B 1 198 ? 62.339 10.866 10.421 0.50 24.30 224 ASP B C 1
ATOM 3857 C C B ASP B 1 198 ? 62.312 10.869 10.449 0.50 23.76 224 ASP B C 1
ATOM 3858 O O A ASP B 1 198 ? 62.389 11.839 11.167 0.50 24.06 224 ASP B O 1
ATOM 3859 O O B ASP B 1 198 ? 62.333 11.839 11.200 0.50 23.56 224 ASP B O 1
ATOM 3868 N N . ILE B 1 199 ? 61.323 10.651 9.590 1.00 22.45 225 ILE B N 1
ATOM 3869 C CA . ILE B 1 199 ? 60.197 11.574 9.540 1.00 20.08 225 ILE B CA 1
ATOM 3870 C C . ILE B 1 199 ? 59.451 11.511 10.878 1.00 19.88 225 ILE B C 1
ATOM 3871 O O . ILE B 1 199 ? 59.149 12.548 11.484 1.00 18.89 225 ILE B O 1
ATOM 3876 N N . ARG B 1 200 ? 59.205 10.293 11.372 1.00 18.15 226 ARG B N 1
ATOM 3877 C CA . ARG B 1 200 ? 58.485 10.151 12.646 1.00 18.73 226 ARG B CA 1
ATOM 3878 C C . ARG B 1 200 ? 59.230 10.824 13.812 1.00 17.57 226 ARG B C 1
ATOM 3879 O O . ARG B 1 200 ? 58.631 11.545 14.638 1.00 21.40 226 ARG B O 1
ATOM 3887 N N . GLN B 1 201 ? 60.536 10.612 13.881 1.00 16.78 227 GLN B N 1
ATOM 3888 C CA . GLN B 1 201 ? 61.301 11.180 15.000 1.00 22.84 227 GLN B CA 1
ATOM 3889 C C . GLN B 1 201 ? 61.328 12.710 14.957 1.00 23.97 227 GLN B C 1
ATOM 3890 O O . GLN B 1 201 ? 61.346 13.358 16.002 1.00 24.29 227 GLN B O 1
ATOM 3896 N N . SER B 1 202 ? 61.367 13.280 13.757 1.00 18.43 228 SER B N 1
ATOM 3897 C CA . SER B 1 202 ? 61.397 14.746 13.622 1.00 20.85 228 SER B CA 1
ATOM 3898 C C . SER B 1 202 ? 60.141 15.395 14.204 1.00 19.67 228 SER B C 1
ATOM 3899 O O . SER B 1 202 ? 60.172 16.576 14.636 1.00 21.55 228 SER B O 1
ATOM 3902 N N . GLN B 1 203 ? 59.053 14.633 14.230 1.00 15.60 229 GLN B N 1
ATOM 3903 C CA . GLN B 1 203 ? 57.724 15.078 14.661 1.00 16.09 229 GLN B CA 1
ATOM 3904 C C . GLN B 1 203 ? 57.190 16.248 13.817 1.00 13.89 229 GLN B C 1
ATOM 3905 O O . GLN B 1 203 ? 56.193 16.853 14.175 1.00 14.84 229 GLN B O 1
ATOM 3911 N N . GLN B 1 204 ? 57.799 16.492 12.661 1.00 13.41 230 GLN B N 1
ATOM 3912 C CA . GLN B 1 204 ? 57.325 17.593 11.808 1.00 14.13 230 GLN B CA 1
ATOM 3913 C C . GLN B 1 204 ? 55.865 17.290 11.428 1.00 16.20 230 GLN B C 1
ATOM 3914 O O . GLN B 1 204 ? 55.069 18.207 11.268 1.00 14.83 230 GLN B O 1
ATOM 3920 N N . TYR B 1 205 ? 55.510 16.000 11.274 1.00 13.51 231 TYR B N 1
ATOM 3921 C CA . TYR B 1 205 ? 54.120 15.643 10.976 1.00 14.74 231 TYR B CA 1
ATOM 3922 C C . TYR B 1 205 ? 53.546 14.741 12.108 1.00 16.41 231 TYR B C 1
ATOM 3923 O O . TYR B 1 205 ? 52.649 13.913 11.885 1.00 16.43 231 TYR B O 1
ATOM 3932 N N . LEU B 1 206 ? 54.066 14.963 13.310 1.00 16.38 232 LEU B N 1
ATOM 3933 C CA . LEU B 1 206 ? 53.654 14.246 14.499 1.00 15.75 232 LEU B CA 1
ATOM 3934 C C . LEU B 1 206 ? 53.772 12.739 14.159 1.00 19.23 232 LEU B C 1
ATOM 3935 O O . LEU B 1 206 ? 54.785 12.307 13.606 1.00 18.14 232 LEU B O 1
ATOM 3940 N N . ASP B 1 207 ? 52.742 11.980 14.512 1.00 20.24 233 ASP B N 1
ATOM 3941 C CA . ASP B 1 207 ? 52.750 10.530 14.270 1.00 23.11 233 ASP B CA 1
ATOM 3942 C C . ASP B 1 207 ? 51.990 10.118 13.013 1.00 24.03 233 ASP B C 1
ATOM 3943 O O . ASP B 1 207 ? 51.484 8.982 12.923 1.00 24.38 233 ASP B O 1
ATOM 3948 N N . SER B 1 208 ? 51.887 11.020 12.043 1.00 19.86 234 SER B N 1
ATOM 3949 C CA . SER B 1 208 ? 51.205 10.702 10.773 1.00 21.55 234 SER B CA 1
ATOM 3950 C C . SER B 1 208 ? 51.903 9.509 10.117 1.00 14.37 234 SER B C 1
ATOM 3951 O O . SER B 1 208 ? 53.116 9.445 10.046 1.00 23.02 234 SER B O 1
ATOM 3954 N N . PRO B 1 209 ? 51.123 8.543 9.629 1.00 20.90 235 PRO B N 1
ATOM 3955 C CA . PRO B 1 209 ? 51.616 7.319 8.970 1.00 23.45 235 PRO B CA 1
ATOM 3956 C C . PRO B 1 209 ? 52.489 7.428 7.688 1.00 26.62 235 PRO B C 1
ATOM 3957 O O . PRO B 1 209 ? 53.379 6.601 7.448 1.00 33.57 235 PRO B O 1
ATOM 3961 N N . ILE B 1 210 ? 52.228 8.439 6.881 1.00 22.11 236 ILE B N 1
ATOM 3962 C CA . ILE B 1 210 ? 52.939 8.685 5.604 1.00 18.27 236 ILE B CA 1
ATOM 3963 C C . ILE B 1 210 ? 52.836 7.562 4.561 1.00 16.94 236 ILE B C 1
ATOM 3964 O O . ILE B 1 210 ? 53.804 6.858 4.288 1.00 18.73 236 ILE B O 1
ATOM 3969 N N . PRO B 1 211 ? 51.651 7.372 4.005 1.00 17.96 237 PRO B N 1
ATOM 3970 C CA . PRO B 1 211 ? 51.469 6.335 2.981 1.00 19.19 237 PRO B CA 1
ATOM 3971 C C . PRO B 1 211 ? 52.156 6.867 1.714 1.00 19.89 237 PRO B C 1
ATOM 3972 O O . PRO B 1 211 ? 52.487 8.047 1.642 1.00 18.29 237 PRO B O 1
ATOM 3976 N N . SER B 1 212 ? 52.364 6.012 0.713 1.00 16.98 238 SER B N 1
ATOM 3977 C CA . SER B 1 212 ? 53.027 6.444 -0.531 1.00 17.51 238 SER B CA 1
ATOM 3978 C C . SER B 1 212 ? 52.050 6.544 -1.689 1.00 20.29 238 SER B C 1
ATOM 3979 O O . SER B 1 212 ? 51.118 5.715 -1.805 1.00 21.38 238 SER B O 1
ATOM 3982 N N . LEU B 1 213 ? 52.260 7.536 -2.550 1.00 15.41 239 LEU B N 1
ATOM 3983 C CA . LEU B 1 213 ? 51.406 7.699 -3.729 1.00 17.29 239 LEU B CA 1
ATOM 3984 C C . LEU B 1 213 ? 51.886 6.727 -4.806 1.00 18.95 239 LEU B C 1
ATOM 3985 O O . LEU B 1 213 ? 51.211 6.493 -5.830 1.00 17.73 239 LEU B O 1
ATOM 3990 N N . GLY B 1 214 ? 53.066 6.181 -4.579 1.00 17.97 240 GLY B N 1
ATOM 3991 C CA . GLY B 1 214 ? 53.610 5.165 -5.461 1.00 19.17 240 GLY B CA 1
ATOM 3992 C C . GLY B 1 214 ? 54.091 5.562 -6.829 1.00 19.62 240 GLY B C 1
ATOM 3993 O O . GLY B 1 214 ? 54.120 4.702 -7.725 1.00 19.09 240 GLY B O 1
ATOM 3994 N N . TRP B 1 215 ? 54.474 6.827 -7.015 1.00 15.66 241 TRP B N 1
ATOM 3995 C CA . TRP B 1 215 ? 54.960 7.247 -8.311 1.00 17.18 241 TRP B CA 1
ATOM 3996 C C . TRP B 1 215 ? 56.436 6.946 -8.423 1.00 19.56 241 TRP B C 1
ATOM 3997 O O . TRP B 1 215 ? 57.167 6.855 -7.411 1.00 19.42 241 TRP B O 1
ATOM 4008 N N . GLN B 1 216 ? 56.873 6.759 -9.661 1.00 17.93 242 GLN B N 1
ATOM 4009 C CA . GLN B 1 216 ? 58.276 6.518 -9.924 1.00 22.30 242 GLN B CA 1
ATOM 4010 C C . GLN B 1 216 ? 58.677 7.514 -10.977 1.00 21.74 242 GLN B C 1
ATOM 4011 O O . GLN B 1 216 ? 57.916 7.773 -11.874 1.00 21.02 242 GLN B O 1
ATOM 4017 N N . GLY B 1 217 ? 59.863 8.099 -10.853 1.00 21.57 243 GLY B N 1
ATOM 4018 C CA . GLY B 1 217 ? 60.279 9.073 -11.857 1.00 21.98 243 GLY B CA 1
ATOM 4019 C C . GLY B 1 217 ? 61.488 9.806 -11.305 1.00 25.59 243 GLY B C 1
ATOM 4020 O O . GLY B 1 217 ? 61.882 9.547 -10.181 1.00 22.49 243 GLY B O 1
ATOM 4021 N N . ASP B 1 218 ? 62.075 10.715 -12.069 1.00 24.61 244 ASP B N 1
ATOM 4022 C CA . ASP B 1 218 ? 63.252 11.433 -11.577 1.00 25.45 244 ASP B CA 1
ATOM 4023 C C . ASP B 1 218 ? 62.793 12.660 -10.780 1.00 20.86 244 ASP B C 1
ATOM 4024 O O . ASP B 1 218 ? 62.470 13.681 -11.342 1.00 24.19 244 ASP B O 1
ATOM 4029 N N . LEU B 1 219 ? 62.760 12.534 -9.459 1.00 21.66 245 LEU B N 1
ATOM 4030 C CA . LEU B 1 219 ? 62.267 13.610 -8.599 1.00 18.82 245 LEU B CA 1
ATOM 4031 C C . LEU B 1 219 ? 63.139 14.835 -8.526 1.00 21.87 245 LEU B C 1
ATOM 4032 O O . LEU B 1 219 ? 62.712 15.895 -8.048 1.00 22.48 245 LEU B O 1
ATOM 4037 N N . GLN B 1 220 ? 64.368 14.695 -9.017 1.00 23.05 246 GLN B N 1
ATOM 4038 C CA . GLN B 1 220 ? 65.318 15.800 -9.012 1.00 25.26 246 GLN B CA 1
ATOM 4039 C C . GLN B 1 220 ? 65.278 16.656 -10.259 1.00 26.44 246 GLN B C 1
ATOM 4040 O O . GLN B 1 220 ? 65.750 17.793 -10.246 1.00 32.33 246 GLN B O 1
ATOM 4046 N N . ALA B 1 221 ? 64.708 16.119 -11.329 1.00 24.67 247 ALA B N 1
ATOM 4047 C CA . ALA B 1 221 ? 64.639 16.814 -12.606 1.00 20.61 247 ALA B CA 1
ATOM 4048 C C . ALA B 1 221 ? 63.559 17.906 -12.674 1.00 22.97 247 ALA B C 1
ATOM 4049 O O . ALA B 1 221 ? 62.439 17.752 -12.162 1.00 21.40 247 ALA B O 1
ATOM 4051 N N . GLU B 1 222 ? 63.898 19.017 -13.311 1.00 18.33 248 GLU B N 1
ATOM 4052 C CA . GLU B 1 222 ? 62.981 20.140 -13.433 1.00 17.87 248 GLU B CA 1
ATOM 4053 C C . GLU B 1 222 ? 61.781 19.718 -14.275 1.00 21.30 248 GLU B C 1
ATOM 4054 O O . GLU B 1 222 ? 60.652 20.159 -14.021 1.00 17.18 248 GLU B O 1
ATOM 4060 N N . GLN B 1 223 ? 62.041 18.885 -15.280 1.00 17.56 249 GLN B N 1
ATOM 4061 C CA . GLN B 1 223 ? 60.953 18.359 -16.136 1.00 19.66 249 GLN B CA 1
ATOM 4062 C C . GLN B 1 223 ? 61.071 16.850 -16.136 1.00 19.60 249 GLN B C 1
ATOM 4063 O O . GLN B 1 223 ? 62.126 16.301 -16.449 1.00 19.07 249 GLN B O 1
ATOM 4069 N N . SER B 1 224 ? 59.992 16.145 -15.776 1.00 15.73 250 SER B N 1
ATOM 4070 C CA . SER B 1 224 ? 60.056 14.703 -15.738 1.00 18.78 250 SER B CA 1
ATOM 4071 C C . SER B 1 224 ? 58.676 14.083 -16.000 1.00 20.65 250 SER B C 1
ATOM 4072 O O . SER B 1 224 ? 57.694 14.801 -16.191 1.00 22.33 250 SER B O 1
ATOM 4075 N N . GLU B 1 225 ? 58.640 12.760 -16.040 1.00 21.13 251 GLU B N 1
ATOM 4076 C CA . GLU B 1 225 ? 57.403 12.019 -16.222 1.00 23.74 251 GLU B CA 1
ATOM 4077 C C . GLU B 1 225 ? 57.333 11.096 -15.002 1.00 22.07 251 GLU B C 1
ATOM 4078 O O . GLU B 1 225 ? 58.341 10.467 -14.628 1.00 24.45 251 GLU B O 1
ATOM 4084 N N . TRP B 1 226 ? 56.176 11.063 -14.353 1.00 18.53 252 TRP B N 1
ATOM 4085 C CA . TRP B 1 226 ? 55.969 10.193 -13.195 1.00 19.47 252 TRP B CA 1
ATOM 4086 C C . TRP B 1 226 ? 55.035 9.072 -13.652 1.00 21.18 252 TRP B C 1
ATOM 4087 O O . TRP B 1 226 ? 54.060 9.347 -14.353 1.00 22.20 252 TRP B O 1
ATOM 4098 N N . ARG B 1 227 ? 55.322 7.832 -13.248 1.00 20.33 253 ARG B N 1
ATOM 4099 C CA . ARG B 1 227 ? 54.481 6.682 -13.638 1.00 24.34 253 ARG B CA 1
ATOM 4100 C C . ARG B 1 227 ? 54.327 5.767 -12.443 1.00 22.33 253 ARG B C 1
ATOM 4101 O O . ARG B 1 227 ? 55.149 5.803 -11.526 1.00 20.06 253 ARG B O 1
ATOM 4109 N N . LYS B 1 228 ? 53.285 4.944 -12.454 1.00 20.83 254 LYS B N 1
ATOM 4110 C CA . LYS B 1 228 ? 53.073 3.992 -11.357 1.00 24.59 254 LYS B CA 1
ATOM 4111 C C . LYS B 1 228 ? 53.298 2.588 -11.905 1.00 25.98 254 LYS B C 1
ATOM 4112 O O . LYS B 1 228 ? 52.998 2.324 -13.064 1.00 27.84 254 LYS B O 1
ATOM 4118 N N . PRO B 1 229 ? 53.840 1.674 -11.090 1.00 21.49 255 PRO B N 1
ATOM 4119 C CA . PRO B 1 229 ? 54.067 0.320 -11.603 1.00 23.64 255 PRO B CA 1
ATOM 4120 C C . PRO B 1 229 ? 52.787 -0.509 -11.749 1.00 31.48 255 PRO B C 1
ATOM 4121 O O . PRO B 1 229 ? 52.707 -1.355 -12.625 1.00 39.29 255 PRO B O 1
ATOM 4125 N N . GLU B 1 230 ? 51.798 -0.285 -10.899 1.00 34.22 256 GLU B N 1
ATOM 4126 C CA . GLU B 1 230 ? 50.575 -1.073 -11.026 1.00 39.74 256 GLU B CA 1
ATOM 4127 C C . GLU B 1 230 ? 49.620 -0.508 -12.081 1.00 38.01 256 GLU B C 1
ATOM 4128 O O . GLU B 1 230 ? 49.673 0.670 -12.411 1.00 33.09 256 GLU B O 1
ATOM 4134 N N . LYS B 1 231 ? 48.780 -1.377 -12.639 1.00 35.43 257 LYS B N 1
ATOM 4135 C CA . LYS B 1 231 ? 47.827 -0.971 -13.659 1.00 32.88 257 LYS B CA 1
ATOM 4136 C C . LYS B 1 231 ? 46.595 -0.485 -12.934 1.00 29.35 257 LYS B C 1
ATOM 4137 O O . LYS B 1 231 ? 46.167 -1.092 -11.962 1.00 27.94 257 LYS B O 1
ATOM 4143 N N . HIS B 1 232 ? 46.027 0.625 -13.401 1.00 25.18 258 HIS B N 1
ATOM 4144 C CA . HIS B 1 232 ? 44.835 1.166 -12.783 1.00 21.52 258 HIS B CA 1
ATOM 4145 C C . HIS B 1 232 ? 43.770 1.336 -13.872 1.00 12.41 258 HIS B C 1
ATOM 4146 O O . HIS B 1 232 ? 44.034 1.144 -15.055 1.00 17.16 258 HIS B O 1
ATOM 4153 N N . TRP B 1 233 ? 42.583 1.712 -13.442 1.00 18.54 259 TRP B N 1
ATOM 4154 C CA . TRP B 1 233 ? 41.485 1.892 -14.392 1.00 17.23 259 TRP B CA 1
ATOM 4155 C C . TRP B 1 233 ? 41.801 3.026 -15.363 1.00 16.36 259 TRP B C 1
ATOM 4156 O O . TRP B 1 233 ? 41.455 2.950 -16.514 1.00 16.43 259 TRP B O 1
ATOM 4167 N N . LEU B 1 234 ? 42.438 4.086 -14.870 1.00 16.51 260 LEU B N 1
ATOM 4168 C CA . LEU B 1 234 ? 42.767 5.218 -15.749 1.00 19.28 260 LEU B CA 1
ATOM 4169 C C . LEU B 1 234 ? 44.276 5.507 -15.783 1.00 23.28 260 LEU B C 1
ATOM 4170 O O . LEU B 1 234 ? 45.032 4.933 -15.022 1.00 22.89 260 LEU B O 1
ATOM 4175 N N A GLN B 1 235 ? 44.677 6.429 -16.656 0.50 27.39 261 GLN B N 1
ATOM 4176 N N B GLN B 1 235 ? 44.707 6.357 -16.707 0.50 27.79 261 GLN B N 1
ATOM 4177 C CA A GLN B 1 235 ? 46.081 6.830 -16.813 0.50 30.77 261 GLN B CA 1
ATOM 4178 C CA B GLN B 1 235 ? 46.129 6.679 -16.827 0.50 30.98 261 GLN B CA 1
ATOM 4179 C C A GLN B 1 235 ? 46.687 7.339 -15.512 0.50 31.41 261 GLN B C 1
ATOM 4180 C C B GLN B 1 235 ? 46.685 7.298 -15.551 0.50 31.68 261 GLN B C 1
ATOM 4181 O O A GLN B 1 235 ? 46.095 8.170 -14.834 0.50 30.09 261 GLN B O 1
ATOM 4182 O O B GLN B 1 235 ? 46.062 8.155 -14.938 0.50 30.09 261 GLN B O 1
ATOM 4193 N N . ASP B 1 236 ? 47.869 6.855 -15.151 1.00 31.82 262 ASP B N 1
ATOM 4194 C CA . ASP B 1 236 ? 48.484 7.389 -13.951 1.00 38.17 262 ASP B CA 1
ATOM 4195 C C . ASP B 1 236 ? 49.845 7.977 -14.285 1.00 37.37 262 ASP B C 1
ATOM 4196 O O . ASP B 1 236 ? 50.662 8.224 -13.394 1.00 34.58 262 ASP B O 1
ATOM 4201 N N . ASP B 1 237 ? 50.081 8.189 -15.583 1.00 35.05 263 ASP B N 1
ATOM 4202 C CA . ASP B 1 237 ? 51.330 8.801 -16.063 1.00 31.78 263 ASP B CA 1
ATOM 4203 C C . ASP B 1 237 ? 51.085 10.340 -16.086 1.00 29.69 263 ASP B C 1
ATOM 4204 O O . ASP B 1 237 ? 50.056 10.819 -16.566 1.00 26.43 263 ASP B O 1
ATOM 4209 N N . TYR B 1 238 ? 52.025 11.114 -15.545 1.00 20.61 264 TYR B N 1
ATOM 4210 C CA . TYR B 1 238 ? 51.892 12.551 -15.496 1.00 17.11 264 TYR B CA 1
ATOM 4211 C C . TYR B 1 238 ? 53.169 13.189 -16.000 1.00 16.81 264 TYR B C 1
ATOM 4212 O O . TYR B 1 238 ? 54.251 12.620 -15.822 1.00 17.43 264 TYR B O 1
ATOM 4221 N N . ILE B 1 239 ? 52.999 14.373 -16.563 1.00 15.30 265 ILE B N 1
ATOM 4222 C CA . ILE B 1 239 ? 54.128 15.220 -17.016 1.00 13.61 265 ILE B CA 1
ATOM 4223 C C . ILE B 1 239 ? 54.254 16.141 -15.795 1.00 14.84 265 ILE B C 1
ATOM 4224 O O . ILE B 1 239 ? 53.283 16.780 -15.411 1.00 13.34 265 ILE B O 1
ATOM 4229 N N . VAL B 1 240 ? 55.453 16.215 -15.202 1.00 12.94 266 VAL B N 1
ATOM 4230 C CA . VAL B 1 240 ? 55.653 16.983 -13.950 1.00 12.94 266 VAL B CA 1
ATOM 4231 C C . VAL B 1 240 ? 56.813 17.985 -14.046 1.00 14.05 266 VAL B C 1
ATOM 4232 O O . VAL B 1 240 ? 57.919 17.580 -14.400 1.00 16.92 266 VAL B O 1
ATOM 4236 N N . SER B 1 241 ? 56.546 19.243 -13.737 1.00 15.40 267 SER B N 1
ATOM 4237 C CA . SER B 1 241 ? 57.590 20.288 -13.738 1.00 16.31 267 SER B CA 1
ATOM 4238 C C . SER B 1 241 ? 57.758 20.718 -12.288 1.00 14.15 267 SER B C 1
ATOM 4239 O O . SER B 1 241 ? 56.771 20.892 -11.574 1.00 14.60 267 SER B O 1
ATOM 4242 N N . SER B 1 242 ? 59.010 20.933 -11.882 1.00 13.96 268 SER B N 1
ATOM 4243 C CA . SER B 1 242 ? 59.298 21.245 -10.482 1.00 14.43 268 SER B CA 1
ATOM 4244 C C . SER B 1 242 ? 60.200 22.471 -10.328 1.00 14.62 268 SER B C 1
ATOM 4245 O O . SER B 1 242 ? 61.063 22.753 -11.183 1.00 17.32 268 SER B O 1
ATOM 4248 N N . ARG B 1 243 ? 60.009 23.176 -9.221 1.00 14.08 269 ARG B N 1
ATOM 4249 C CA . ARG B 1 243 ? 60.707 24.419 -8.937 1.00 14.44 269 ARG B CA 1
ATOM 4250 C C . ARG B 1 243 ? 61.083 24.443 -7.453 1.00 18.63 269 ARG B C 1
ATOM 4251 O O . ARG B 1 243 ? 60.224 24.615 -6.581 1.00 18.23 269 ARG B O 1
ATOM 4259 N N . PRO B 1 244 ? 62.363 24.246 -7.163 1.00 20.61 270 PRO B N 1
ATOM 4260 C CA . PRO B 1 244 ? 62.738 24.279 -5.743 1.00 22.33 270 PRO B CA 1
ATOM 4261 C C . PRO B 1 244 ? 62.654 25.703 -5.199 1.00 28.20 270 PRO B C 1
ATOM 4262 O O . PRO B 1 244 ? 62.740 26.684 -5.953 1.00 23.33 270 PRO B O 1
ATOM 4266 N N . LEU B 1 245 ? 62.416 25.821 -3.894 1.00 24.13 271 LEU B N 1
ATOM 4267 C CA . LEU B 1 245 ? 62.401 27.107 -3.222 1.00 28.09 271 LEU B CA 1
ATOM 4268 C C . LEU B 1 245 ? 63.309 26.810 -2.015 1.00 30.03 271 LEU B C 1
ATOM 4269 O O . LEU B 1 245 ? 62.823 26.553 -0.912 1.00 28.10 271 LEU B O 1
ATOM 4274 N N . PRO B 1 246 ? 64.642 26.799 -2.234 1.00 34.12 272 PRO B N 1
ATOM 4275 C CA . PRO B 1 246 ? 65.662 26.524 -1.207 1.00 36.61 272 PRO B CA 1
ATOM 4276 C C . PRO B 1 246 ? 65.494 27.245 0.135 1.00 37.14 272 PRO B C 1
ATOM 4277 O O . PRO B 1 246 ? 65.718 26.645 1.192 1.00 35.97 272 PRO B O 1
ATOM 4281 N N . GLU B 1 247 ? 65.088 28.514 0.092 1.00 36.45 273 GLU B N 1
ATOM 4282 C CA . GLU B 1 247 ? 64.916 29.291 1.319 1.00 37.38 273 GLU B CA 1
ATOM 4283 C C . GLU B 1 247 ? 63.730 28.799 2.144 1.00 32.97 273 GLU B C 1
ATOM 4284 O O . GLU B 1 247 ? 63.648 29.054 3.356 1.00 33.59 273 GLU B O 1
ATOM 4290 N N A LEU B 1 248 ? 62.823 28.083 1.486 0.50 30.06 274 LEU B N 1
ATOM 4291 N N B LEU B 1 248 ? 62.819 28.065 1.510 0.50 29.55 274 LEU B N 1
ATOM 4292 C CA A LEU B 1 248 ? 61.631 27.554 2.143 0.50 26.38 274 LEU B CA 1
ATOM 4293 C CA B LEU B 1 248 ? 61.651 27.553 2.227 0.50 25.21 274 LEU B CA 1
ATOM 4294 C C A LEU B 1 248 ? 61.715 26.062 2.408 0.50 24.45 274 LEU B C 1
ATOM 4295 C C B LEU B 1 248 ? 61.741 26.058 2.464 0.50 23.88 274 LEU B C 1
ATOM 4296 O O A LEU B 1 248 ? 60.847 25.500 3.074 0.50 28.30 274 LEU B O 1
ATOM 4297 O O B LEU B 1 248 ? 60.898 25.486 3.153 0.50 27.23 274 LEU B O 1
ATOM 4306 N N . ALA B 1 249 ? 62.771 25.441 1.901 1.00 19.89 275 ALA B N 1
ATOM 4307 C CA . ALA B 1 249 ? 62.996 24.018 2.033 1.00 24.05 275 ALA B CA 1
ATOM 4308 C C . ALA B 1 249 ? 61.779 23.273 1.502 1.00 19.50 275 ALA B C 1
ATOM 4309 O O . ALA B 1 249 ? 61.401 22.266 2.074 1.00 19.87 275 ALA B O 1
ATOM 4311 N N . LEU B 1 250 ? 61.167 23.772 0.418 1.00 18.33 276 LEU B N 1
ATOM 4312 C CA . LEU B 1 250 ? 60.044 23.026 -0.214 1.00 15.60 276 LEU B CA 1
ATOM 4313 C C . LEU B 1 250 ? 60.280 23.100 -1.733 1.00 17.86 276 LEU B C 1
ATOM 4314 O O . LEU B 1 250 ? 60.981 23.984 -2.197 1.00 19.06 276 LEU B O 1
ATOM 4319 N N . THR B 1 251 ? 59.696 22.173 -2.493 1.00 14.93 277 THR B N 1
ATOM 4320 C CA . THR B 1 251 ? 59.821 22.206 -3.951 1.00 14.24 277 THR B CA 1
ATOM 4321 C C . THR B 1 251 ? 58.381 22.235 -4.435 1.00 15.10 277 THR B C 1
ATOM 4322 O O . THR B 1 251 ? 57.565 21.443 -3.980 1.00 15.72 277 THR B O 1
ATOM 4326 N N . ILE B 1 252 ? 58.054 23.172 -5.329 1.00 15.12 278 ILE B N 1
ATOM 4327 C CA . ILE B 1 252 ? 56.697 23.253 -5.867 1.00 15.58 278 ILE B CA 1
ATOM 4328 C C . ILE B 1 252 ? 56.700 22.439 -7.174 1.00 16.06 278 ILE B C 1
ATOM 4329 O O . ILE B 1 252 ? 57.632 22.538 -7.967 1.00 14.52 278 ILE B O 1
ATOM 4334 N N . ARG B 1 253 ? 55.662 21.628 -7.390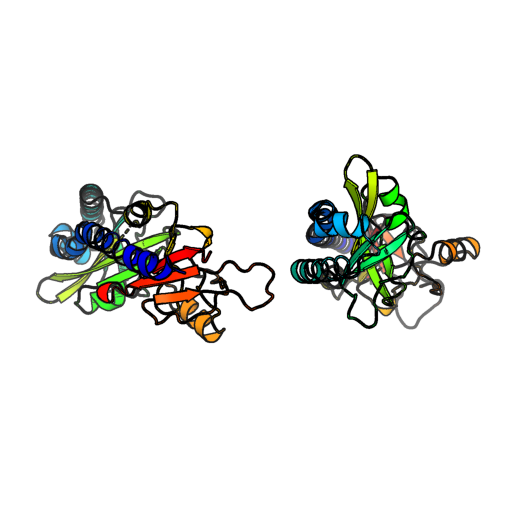 1.00 12.95 279 ARG B N 1
ATOM 4335 C CA . ARG B 1 253 ? 55.617 20.801 -8.579 1.00 12.82 279 ARG B CA 1
ATOM 4336 C C . ARG B 1 253 ? 54.224 20.934 -9.191 1.00 16.06 279 ARG B C 1
ATOM 4337 O O . ARG B 1 253 ? 53.254 21.022 -8.461 1.00 14.70 279 ARG B O 1
ATOM 4345 N N . VAL B 1 254 ? 54.141 20.992 -10.511 1.00 15.32 280 VAL B N 1
ATOM 4346 C CA . VAL B 1 254 ? 52.820 21.055 -11.158 1.00 14.49 280 VAL B CA 1
ATOM 4347 C C . VAL B 1 254 ? 52.757 19.736 -11.973 1.00 15.10 280 VAL B C 1
ATOM 4348 O O . VAL B 1 254 ? 53.733 19.331 -12.611 1.00 13.17 280 VAL B O 1
ATOM 4352 N N . LEU B 1 255 ? 51.612 19.063 -11.888 1.00 14.45 281 LEU B N 1
ATOM 4353 C CA . LEU B 1 255 ? 51.415 17.755 -12.510 1.00 17.04 281 LEU B CA 1
ATOM 4354 C C . LEU B 1 255 ? 50.254 17.797 -13.491 1.00 18.29 281 LEU B C 1
ATOM 4355 O O . LEU B 1 255 ? 49.188 18.272 -13.144 1.00 15.88 281 LEU B O 1
ATOM 4360 N N . SER B 1 256 ? 50.458 17.270 -14.696 1.00 15.41 282 SER B N 1
ATOM 4361 C CA . SER B 1 256 ? 49.347 17.226 -15.676 1.00 15.43 282 SER B CA 1
ATOM 4362 C C . SER B 1 256 ? 49.296 15.805 -16.237 1.00 14.96 282 SER B C 1
ATOM 4363 O O . SER B 1 256 ? 50.312 15.186 -16.453 1.00 14.11 282 SER B O 1
ATOM 4366 N N . PRO B 1 257 ? 48.096 15.236 -16.449 1.00 18.31 283 PRO B N 1
ATOM 4367 C CA . PRO B 1 257 ? 48.157 13.874 -16.997 1.00 19.88 283 PRO B CA 1
ATOM 4368 C C . PRO B 1 257 ? 48.766 13.857 -18.423 1.00 19.47 283 PRO B C 1
ATOM 4369 O O . PRO B 1 257 ? 48.605 14.805 -19.191 1.00 22.11 283 PRO B O 1
ATOM 4373 N N . LYS B 1 258 ? 49.472 12.779 -18.746 1.00 21.93 284 LYS B N 1
ATOM 4374 C CA . LYS B 1 258 ? 50.111 12.603 -20.034 1.00 20.62 284 LYS B CA 1
ATOM 4375 C C . LYS B 1 258 ? 49.062 12.045 -20.989 1.00 24.40 284 LYS B C 1
ATOM 4376 O O . LYS B 1 258 ? 48.450 11.001 -20.727 1.00 25.68 284 LYS B O 1
ATOM 4382 N N . ILE B 1 259 ? 48.826 12.751 -22.084 1.00 18.64 285 ILE B N 1
ATOM 4383 C CA . ILE B 1 259 ? 47.815 12.300 -23.065 1.00 16.74 285 ILE B CA 1
ATOM 4384 C C . ILE B 1 259 ? 48.539 12.261 -24.389 1.00 21.08 285 ILE B C 1
ATOM 4385 O O . ILE B 1 259 ? 49.171 13.239 -24.745 1.00 21.04 285 ILE B O 1
ATOM 4390 N N . GLU B 1 260 ? 48.483 11.126 -25.077 1.00 20.85 286 GLU B N 1
ATOM 4391 C CA . GLU B 1 260 ? 49.158 10.997 -26.367 1.00 22.02 286 GLU B CA 1
ATOM 4392 C C . GLU B 1 260 ? 48.103 10.838 -27.466 1.00 25.33 286 GLU B C 1
ATOM 4393 O O . GLU B 1 260 ? 46.919 10.657 -27.116 1.00 21.98 286 GLU B O 1
#

Organism: Vibrio cholerae serotype O1 (strain ATCC 39315 / El Tor Inaba N16961) (NCBI:txid243277)

Foldseek 3Di:
DVCVVVVLVVQVVLCVVLVVQVVVLVVLPQCVQVVCQQPPLQVVCLVPLPPVVSLVVNQVVQLVVCVVSVFPKKFWAWLQQATRHISCCPPPLDSHGPGVCLAPCFVVASVADWAWAWAQDDSPSATWIKIKHFRADPRHGTTMIMTIHCVSSLVPNPDPQKKKFKAAPQQATCIVDVVSHLEHAADDDPVRQVVVQVSCRHDNDRHHHPAWDWDPVDQWIKTFHPPPPPDTFMWTKGWADDVSHNIIMMMTGGDD/DVCVVVLVVQVVLCVQLVVQVVVVVVLPQCVQVVCQQPPLQVVCLVCVVPVVSLVVNQVVQLVVCVVSVFPKKFWAWLQQATRHISCCPDPLDSHRPGDCLACCWVVQLVADKDWAWAQDDSVSATWIKTKHFRDDPRHRTTMIITIHCPSSLVSNPDPQKKKFKAAPQQAGCIVDVVRHQAHAADDDPVVQVVVQVSCRHPNDNHHHPAWDWPPVDQWIWTAHPDDDPDGPIWTKGWADDVVHRIIMMMTHGDDD

InterPro domains:
  IPR003594 Histidine kinase/HSP90-like ATPase domain [PF02518] (486-590)
  IPR003594 Histidine kinase/HSP90-like ATPase domain [SM00387] (484-592)
  IPR003661 Signal transduction histidine kinase, dimerisation/phosphoacceptor domain [PF00512] (374-438)
  IPR003661 Signal transduction histidine kinase, dimerisation/phosphoacceptor domain [SM00388] (373-441)
  IPR003661 Signal transduction histidine kinase, dimerisation/phosphoacceptor domain [cd00082] (371-437)
  IPR004358 Signal transduction histidine kinase-related protein, C-terminal [PR00344] (523-537)
  IPR004358 Signal transduction histidine kinase-related protein, C-terminal [PR00344] (541-551)
  IPR004358 Signal transduction histidine kinase-related protein, C-terminal [PR00344] (552-570)
  IPR004358 Signal transduction histidine kinase-related protein, C-terminal [PR00344] (576-589)
  IPR005467 Histidine kinase domain [PS50109] (380-592)
  IPR017055 Signal transduction histidine kinase, DctB (C4-dicarboxylate transport system regulator) [PIRSF036431] (4-591)
  IPR029151 Periplasmic sensor-like domain superfamily [SSF103190] (48-187)
  IPR036097 Signal transduction histidine kinase, dimerisation/phosphoacceptor domain superfamily [SSF47384] (358-439)
  IPR036890 Histidine kinase/HSP90-like ATPase superfamily [G3DSA:3.30.565.10] (440-592)
  IPR036890 Histidine kinase/HSP90-like ATPase superfamily [SSF55874] (437-590)

Secondary structure (DSSP, 8-state):
-TTHHHHHHHHHHHHHHHHHHHHHHHTTTTTHHHHHHT-HHHHHHHHTTT-HHHHHHHHHHHHHHHHHHT-S-EEEEETTSBEEEETTTTSTT--TT-B-TTSHHHHHHTTTS-EEEEEE-TTT--EEEEEEEEEEETTEEEEEEEE---HHHHHT---SS-EEEEE-TT-BB---SGGGTT-BSS---HHHHHHHHHHTTTTT----B---BS-TT-SEEEEBPPTT-S----EEEEEEEEGGGTEEEEEEEE--/-TTHHHHHHHHHHHHHHHHHHHHHHTTTTTHHHHHHT-HHHHHHHHTTT-HHHHHHHHHHHHHHHHHHT-S-EEEEETTSBEEEETTTTSTT--TT-B-TTSHHHHHHTTTS-EEEEEE-TTT--EEEEEEEEEEETTEEEEEEEE---HHHHTT---SSSEEEEE-TT-BB---SGGGTT-BSS---HHHHHHHHHHTTTTT----B---BS-TT-SEEEEB-SS--SS---EEEEEEEETTTTEEEEEEEE---